Protein 8JA1 (pdb70)

Solvent-accessible surface area: 17587 Å² total; per-residue (Å²): 140,208,166,176,57,81,38,50,66,52,1,46,130,97,65,126,37,3,10,30,34,78,66,59,110,48,109,70,14,47,0,4,63,121,116,39,46,6,46,64,6,154,114,64,5,0,17,0,0,12,17,3,0,13,13,4,0,9,64,3,2,11,51,38,54,53,34,150,73,95,98,26,166,9,54,40,2,78,1,39,4,95,179,5,32,0,2,6,27,12,22,7,64,10,35,81,21,48,88,53,113,119,2,7,148,116,29,92,118,88,0,58,36,0,3,14,23,0,16,44,40,123,18,43,129,24,90,146,59,43,178,53,9,9,32,0,14,39,55,17,5,10,17,4,2,0,1,0,1,0,72,70,0,50,0,18,0,0,51,31,67,71,48,0,53,1,88,0,24,102,40,11,68,83,52,68,108,36,82,54,60,124,23,96,89,88,20,17,70,12,39,0,41,0,5,6,111,102,3,30,7,45,90,118,26,46,89,70,17,58,53,5,1,26,7,38,0,27,5,8,0,0,6,1,13,17,16,16,25,219,54,15,57,2,59,4,58,117,84,78,10,89,2,59,35,10,85,34,0,0,91,6,29,6,46,120,48,12,70,141,38,95,45,13,72,10,46,6,130,13,107,44,156,38,35,41,108,30,58,5,68,1,0,0,1,24,8,97,168,29,100,125,32,76,36,14,0,0,0,4,1,2,48,1,97,126,10,62,6,11,40,34,3,65,119,41,1,64,70,35,2,60,58,37,100,89,186,50,14,57,16,2,18,0,0,3,4,10,7,0,2,37,16,110,36,84,38,20,65,14,52,52,3,48,33,65,74,85,24,2,132,102,57,16,76,14,44,82,86,3,30,88,45,0,10,55,35,0,15,106,57,76,148

Organism: African swine fever virus (strain Badajoz 1971 Vero-adapted) (NCBI:txid10498)

Nearest PDB structures (foldseek):
  8ja1-assembly1_A-2  TM=1.003E+00  e=1.394E-86  African swine fever virus
  8ja2-assembly1_A-2  TM=9.936E-01  e=3.256E-82  African swine fever virus
  8xrh-assembly1_A  TM=9.914E-01  e=1.120E-81  African swine fever virus BA71V
  8xrg-assembly1_A  TM=9.933E-01  e=2.139E-81  African swine fever virus BA71V
  3zkb-assembly7_J  TM=7.302E-01  e=2.119E-18  Mycobacterium tuberculosis

Radius of gyration: 21.75 Å; Cα contacts (8 Å, |Δi|>4): 841; chains: 1; bounding box: 73×40×49 Å

Foldseek 3Di:
DDDDDDPLVCLLPDQQQQHALAWDADPPQWFWDDLIAIDHDGGTDFRLVVLLLLLLQLVQLLQQFDQPDDGWDKQEWEWEADQQKTKIKIFTAWQDFAWDVVVCVVVVHTDGRVCQLQQPFQDDDQCVPDLFGQRPDHGSHSNLSSLLQFQKKWKWFDGQFKIKIWIQHDSNPDTDDIDIGGDRGGMIMMMGRGPQVSHHADVVHDPSRSVSSLRSSLVLQLLSLCAHDPNYFYHYNRHTNPNNHQVSVQCNHCCVPDNPFDKQWWWKAWDDPPRRVKIKIKIKTFDPSQQAAEEFEQESNAGAREELVVVLVVVLLVVLLVVVLVCARGRMYMYIYIYDGNWDAPGNNRRYIDDPNVVCVVTIDIDPVSSVVNSVSGSVVVD

B-factor: mean 16.28, std 8.12, range [6.96, 60.08]

Secondary structure (DSSP, 8-state):
------HHHHHHH-TTTTS-SS-B--TT-EEEE---EEEE--S-B-HHHHHHHHHHHHHHHHHT--SSS------EEEEEEETTEEEEEE-SSPPP-SB-HHHHHHHTS--BHHHHHHHSTT-SS-TT--TT---S--SS-HHHHHHHTEEEEEEEEEESSEEEEEEEETTTTEEPPPEEEE---EEEEEEEEE-TGGGT--SS--HHHHHHHHHHHHHHHHHHHHHS-TT-EEEETTEE----SHHHHHHHHHTTTSTT---EEEEEEESSTTGGG-PEEEEEEE-TT--S-EEEEEETTEEESB-HHHHHHHHHHHHHHHHHHH---TTEEEEEEE--TT-EESSTT--BEE--THHHHHHEE--HHHHHHHHHHHHHHH-

Structure (mmCIF, N/CA/C/O backbone):
data_8JA1
#
_entry.id   8JA1
#
_cell.length_a   85.759
_cell.length_b   85.759
_cell.length_c   212.302
_cell.angle_alpha   90.000
_cell.angle_beta   90.000
_cell.angle_gamma   120.000
#
_symmetry.space_group_name_H-M   'P 61 2 2'
#
loop_
_entity.id
_entity.type
_entity.pdbx_description
1 polymer 'DNA topoisomerase 2'
2 non-polymer 'MAGNESIUM ION'
3 non-polymer 'PHOSPHOAMINOPHOSPHONIC ACID-ADENYLATE ESTER'
4 water water
#
loop_
_atom_site.group_PDB
_atom_site.id
_atom_site.type_symbol
_atom_site.label_atom_id
_atom_site.label_alt_id
_atom_site.label_comp_id
_atom_site.label_asym_id
_atom_site.label_entity_id
_atom_site.label_seq_id
_atom_site.pdbx_PDB_ins_code
_atom_site.Cartn_x
_atom_site.Cartn_y
_atom_site.Cartn_z
_atom_site.occupancy
_atom_site.B_iso_or_equiv
_atom_site.auth_seq_id
_atom_site.auth_comp_id
_atom_site.auth_asym_id
_atom_site.auth_atom_id
_atom_site.pdbx_PDB_model_num
ATOM 1 N N . ALA A 1 3 ? -10.94200 7.61100 18.48600 1.000 30.19000 3 ALA A N 1
ATOM 2 C CA . ALA A 1 3 ? -12.39100 7.49600 18.35900 1.000 24.86000 3 ALA A CA 1
ATOM 3 C C . ALA A 1 3 ? -12.82200 7.39500 16.89400 1.000 19.43000 3 ALA A C 1
ATOM 4 O O . ALA A 1 3 ? -13.80900 6.71800 16.57400 1.000 18.32000 3 ALA A O 1
ATOM 6 N N . PHE A 1 4 ? -12.10600 8.09300 16.01400 1.000 18.21000 4 PHE A N 1
ATOM 7 C CA . PHE A 1 4 ? -12.34600 7.99000 14.57800 1.000 14.52000 4 PHE A CA 1
ATOM 8 C C . PHE A 1 4 ? -11.58900 6.76800 14.07500 1.000 16.37000 4 PHE A C 1
ATOM 9 O O . PHE A 1 4 ? -10.35500 6.73600 14.09200 1.000 20.72000 4 PHE A O 1
ATOM 17 N N . GLU A 1 5 ? -12.32800 5.74700 13.67000 1.000 14.44000 5 GLU A N 1
ATOM 18 C CA . GLU A 1 5 ? -11.76500 4.48200 13.22600 1.000 12.82000 5 GLU A CA 1
ATOM 19 C C . GLU A 1 5 ? -11.91200 4.36200 11.71500 1.000 11.77000 5 GLU A C 1
ATOM 20 O O . GLU A 1 5 ? -12.84000 4.92000 11.12300 1.000 12.09000 5 GLU A O 1
ATOM 26 N N . ILE A 1 6 ? -10.99000 3.62900 11.09900 1.000 11.99000 6 ILE A N 1
ATOM 27 C CA . ILE A 1 6 ? -11.00500 3.34000 9.66700 1.000 12.04000 6 ILE A CA 1
ATOM 28 C C . ILE A 1 6 ? -11.13700 1.83300 9.51200 1.000 12.09000 6 ILE A C 1
ATOM 29 O O . ILE A 1 6 ? -10.31300 1.07800 10.05000 1.000 15.79000 6 ILE A O 1
ATOM 34 N N . SER A 1 7 ? -12.15400 1.39100 8.78500 1.000 11.74000 7 SER A N 1
ATOM 35 C CA . SER A 1 7 ? -12.41000 -0.03200 8.60400 1.000 12.69000 7 SER A CA 1
ATOM 36 C C . SER A 1 7 ? -11.98300 -0.48800 7.21200 1.000 12.83000 7 SER A C 1
ATOM 37 O O . SER A 1 7 ? -11.96800 0.29400 6.25700 1.000 17.07000 7 SER A O 1
ATOM 40 N N . ASP A 1 8 ? -11.65500 -1.77200 7.08500 1.000 14.56000 8 ASP A N 1
ATOM 41 C CA . ASP A 1 8 ? -11.57100 -2.34800 5.74900 1.000 14.94000 8 ASP A CA 1
ATOM 42 C C . ASP A 1 8 ? -12.92400 -2.93700 5.34600 1.000 13.75000 8 ASP A C 1
ATOM 43 O O . ASP A 1 8 ? -13.84200 -3.05200 6.15700 1.000 12.89000 8 ASP A O 1
ATOM 48 N N . PHE A 1 9 ? -13.04600 -3.31100 4.06800 1.000 14.37000 9 PHE A N 1
ATOM 49 C CA . PHE A 1 9 ? -14.33200 -3.78600 3.56000 1.000 13.50000 9 PHE A CA 1
ATOM 50 C C . PHE A 1 9 ? -14.79000 -5.04500 4.28100 1.000 13.49000 9 PHE A C 1
ATOM 51 O O . PHE A 1 9 ? -15.97200 -5.19300 4.61000 1.000 12.92000 9 PHE A O 1
ATOM 53 N N . LYS A 1 10 ? -13.86300 -5.96700 4.53200 1.000 15.62000 10 LYS A N 1
ATOM 54 C CA . LYS A 1 10 ? -14.22800 -7.24700 5.11900 1.000 16.55000 10 LYS A CA 1
ATOM 55 C C . LYS A 1 10 ? -14.82300 -7.06400 6.51200 1.000 14.31000 10 LYS A C 1
ATOM 56 O O . LYS A 1 10 ? -15.90200 -7.58700 6.81600 1.000 14.74000 10 LYS A O 1
ATOM 62 N N . GLU A 1 11 ? -14.14800 -6.29000 7.36700 1.000 13.87000 11 GLU A N 1
ATOM 63 C CA . GLU A 1 11 ? -14.66000 -6.08200 8.71200 1.000 14.34000 11 GLU A CA 1
ATOM 64 C C . GLU A 1 11 ? -15.95500 -5.28200 8.68800 1.000 12.46000 11 GLU A C 1
ATOM 65 O O . GLU A 1 11 ? -16.85100 -5.52200 9.50100 1.000 13.75000 11 GLU A O 1
ATOM 71 N N . HIS A 1 12 ? -16.06000 -4.32300 7.76700 1.000 10.50000 12 HIS A N 1
ATOM 72 C CA . HIS A 1 12 ? -17.26400 -3.50500 7.66400 1.000 9.82000 12 HIS A CA 1
ATOM 73 C C . HIS A 1 12 ? -18.46200 -4.36800 7.28100 1.000 9.91000 12 HIS A C 1
ATOM 74 O O . HIS A 1 12 ? -19.53800 -4.26900 7.88300 1.000 11.11000 12 HIS A O 1
ATOM 81 N N . ALA A 1 13 ? -18.26900 -5.28100 6.33400 1.000 10.75000 13 ALA A N 1
ATOM 82 C CA . ALA A 1 13 ? -19.36600 -6.13400 5.89500 1.000 11.16000 13 ALA A CA 1
ATOM 83 C C . ALA A 1 13 ? -19.86000 -7.08900 6.98700 1.000 11.03000 13 ALA A C 1
ATOM 84 O O . ALA A 1 13 ? -21.03200 -7.48600 6.96500 1.000 11.61000 13 ALA A O 1
ATOM 86 N N A LYS A 1 14 ? -19.00200 -7.47400 7.94000 0.550 11.47000 14 LYS A N 1
ATOM 87 N N B LYS A 1 14 ? -18.99800 -7.46500 7.94200 0.450 11.48000 14 LYS A N 1
ATOM 88 C CA A LYS A 1 14 ? -19.45000 -8.33500 9.03400 0.550 12.29000 14 LYS A CA 1
ATOM 89 C CA B LYS A 1 14 ? -19.40500 -8.33300 9.04500 0.450 12.29000 14 LYS A CA 1
ATOM 90 C C A LYS A 1 14 ? -20.27200 -7.59100 10.07600 0.550 13.47000 14 LYS A C 1
ATOM 91 C C B LYS A 1 14 ? -20.16600 -7.59500 10.14000 0.450 13.51000 14 LYS A C 1
ATOM 92 O O A LYS A 1 14 ? -20.99000 -8.22900 10.85900 0.550 14.95000 14 LYS A O 1
ATOM 93 O O B LYS A 1 14 ? -20.73700 -8.24400 11.02700 0.450 14.46000 14 LYS A O 1
ATOM 104 N N . LYS A 1 15 ? -20.18100 -6.26400 10.10700 1.000 11.57000 15 LYS A N 1
ATOM 105 C CA . LYS A 1 15 ? -20.79200 -5.47000 11.14900 1.000 14.89000 15 LYS A CA 1
ATOM 106 C C . LYS A 1 15 ? -21.94500 -4.62600 10.66900 1.000 11.95000 15 LYS A C 1
ATOM 107 O O . LYS A 1 15 ? -22.71000 -4.15000 11.50600 1.000 15.09000 15 LYS A O 1
ATOM 113 N N . LYS A 1 16 ? -22.07400 -4.39200 9.36300 1.000 11.02000 16 LYS A N 1
ATOM 114 C CA . LYS A 1 16 ? -22.92500 -3.32900 8.85700 1.000 9.99000 16 LYS A CA 1
ATOM 115 C C . LYS A 1 16 ? -24.03300 -3.89400 7.98800 1.000 9.05000 16 LYS A C 1
ATOM 116 O O . LYS A 1 16 ? -23.77600 -4.62200 7.01500 1.000 9.40000 16 LYS A O 1
ATOM 122 N N . SER A 1 17 ? -25.26100 -3.53300 8.34000 1.000 9.29000 17 SER A N 1
ATOM 123 C CA . SER A 1 17 ? -26.44800 -3.99700 7.63700 1.000 9.03000 17 SER A CA 1
ATOM 124 C C . SER A 1 17 ? -26.60800 -3.39700 6.24900 1.000 7.75000 17 SER A C 1
ATOM 125 O O . SER A 1 17 ? -27.41600 -3.89100 5.46700 1.000 8.95000 17 SER A O 1
ATOM 128 N N . MET A 1 18 ? -25.86200 -2.35600 5.91500 1.000 8.79000 18 MET A N 1
ATOM 129 C CA . MET A 1 18 ? -26.04500 -1.66700 4.63700 1.000 9.87000 18 MET A CA 1
ATOM 130 C C . MET A 1 18 ? -25.73700 -2.53200 3.42500 1.000 8.67000 18 MET A C 1
ATOM 131 O O . MET A 1 18 ? -26.25900 -2.25000 2.34900 1.000 9.28000 18 MET A O 1
ATOM 136 N N . TRP A 1 19 ? -24.93400 -3.59200 3.57700 1.000 7.83000 19 TRP A N 1
ATOM 137 C CA . TRP A 1 19 ? -24.48100 -4.34200 2.41000 1.000 7.93000 19 TRP A CA 1
ATOM 138 C C . TRP A 1 19 ? -25.50100 -5.36600 1.94200 1.000 7.18000 19 TRP A C 1
ATOM 139 O O . TRP A 1 19 ? -25.73800 -5.52600 0.73300 1.000 8.76000 19 TRP A O 1
ATOM 150 N N . ALA A 1 20 ? -26.05200 -6.11900 2.88500 1.000 8.26000 20 ALA A N 1
ATOM 151 C CA . ALA A 1 20 ? -26.92300 -7.24600 2.59200 1.000 7.96000 20 ALA A CA 1
ATOM 152 C C . ALA A 1 20 ? -28.19000 -7.22700 3.43400 1.000 8.22000 20 ALA A C 1
ATOM 153 O O . ALA A 1 20 ? -28.99900 -8.15100 3.32500 1.000 9.14000 20 ALA A O 1
ATOM 155 N N . GLY A 1 21 ? -28.38800 -6.20300 4.25000 1.000 8.22000 21 GLY A N 1
ATOM 156 C CA . GLY A 1 21 ? -29.47500 -6.18100 5.20700 1.000 8.71000 21 GLY A CA 1
ATOM 157 C C . GLY A 1 21 ? -29.01500 -6.61300 6.58900 1.000 7.85000 21 GLY A C 1
ATOM 158 O O . GLY A 1 21 ? -27.83700 -6.88100 6.84700 1.000 8.56000 21 GLY A O 1
ATOM 159 N N . ALA A 1 22 ? -29.99100 -6.68500 7.49100 1.000 8.07000 22 ALA A N 1
ATOM 160 C CA . ALA A 1 22 ? -29.71600 -6.98800 8.89100 1.000 8.57000 22 ALA A CA 1
ATOM 161 C C . ALA A 1 22 ? -28.99200 -8.31900 9.03900 1.000 8.32000 22 ALA A C 1
ATOM 162 O O . ALA A 1 22 ? -29.23900 -9.28400 8.29700 1.000 8.34000 22 ALA A O 1
ATOM 164 N N . LEU A 1 23 ? -28.09800 -8.35400 10.02600 1.000 9.31000 23 LEU A N 1
ATOM 165 C CA . LEU A 1 23 ? -27.20300 -9.47100 10.28200 1.000 9.69000 23 LEU A CA 1
ATOM 166 C C . LEU A 1 23 ? -27.69800 -10.35400 11.42500 1.000 9.66000 23 LEU A C 1
ATOM 167 O O . LEU A 1 23 ? -26.91600 -11.11600 12.00900 1.000 10.29000 23 LEU A O 1
ATOM 172 N N . ASN A 1 24 ? -28.97800 -10.25700 11.76600 1.000 9.28000 24 ASN A N 1
ATOM 173 C CA . ASN A 1 24 ? -29.65400 -11.22500 12.63900 1.000 10.27000 24 ASN A CA 1
ATOM 174 C C . ASN A 1 24 ? -31.10500 -11.28900 12.19500 1.000 8.77000 24 ASN A C 1
ATOM 175 O O . ASN A 1 24 ? -31.48500 -10.69100 11.18300 1.000 9.12000 24 ASN A O 1
ATOM 180 N N . LYS A 1 25 ? -31.90200 -12.07600 12.90600 1.000 9.27000 25 LYS A N 1
ATOM 181 C CA . LYS A 1 25 ? -33.27600 -12.30700 12.49300 1.000 8.60000 25 LYS A CA 1
ATOM 182 C C . LYS A 1 25 ? -34.14400 -11.09000 12.79400 1.000 8.69000 25 LYS A C 1
ATOM 183 O O . LYS A 1 25 ? -34.15200 -10.56900 13.92000 1.000 9.34000 25 LYS A O 1
ATOM 189 N N . VAL A 1 26 ? -34.93100 -10.68900 11.79800 1.000 8.65000 26 VAL A N 1
ATOM 190 C CA . VAL A 1 26 ? -35.88900 -9.59300 11.90000 1.000 8.31000 26 VAL A CA 1
ATOM 191 C C . VAL A 1 26 ? -37.15700 -10.03400 11.18400 1.000 8.36000 26 VAL A C 1
ATOM 192 O O . VAL A 1 26 ? -37.18700 -11.07700 10.52200 1.000 9.12000 26 VAL A O 1
ATOM 196 N N . THR A 1 27 ? -38.20700 -9.21600 11.28900 1.000 8.77000 27 THR A N 1
ATOM 197 C CA . THR A 1 27 ? -39.44100 -9.52000 10.58000 1.000 8.61000 27 THR A CA 1
ATOM 198 C C . THR A 1 27 ? -39.32700 -9.05000 9.13900 1.000 9.10000 27 THR A C 1
ATOM 199 O O . THR A 1 27 ? -39.07200 -7.86200 8.88900 1.000 10.90000 27 THR A O 1
ATOM 203 N N . ILE A 1 28 ? -39.51800 -9.96100 8.20200 1.000 9.00000 28 ILE A N 1
ATOM 204 C CA . ILE A 1 28 ? -39.42200 -9.68100 6.77600 1.000 10.09000 28 ILE A CA 1
ATOM 205 C C . ILE A 1 28 ? -40.84400 -9.75100 6.23000 1.000 10.64000 28 ILE A C 1
ATOM 206 O O . ILE A 1 28 ? -41.36800 -10.82800 5.94100 1.000 11.42000 28 ILE A O 1
ATOM 211 N N . SER A 1 29 ? -41.51500 -8.60500 6.13300 1.000 14.54000 29 SER A N 1
ATOM 212 C CA . SER A 1 29 ? -42.87800 -8.62000 5.62100 1.000 16.63000 29 SER A CA 1
ATOM 213 C C . SER A 1 29 ? -42.89200 -9.13800 4.18600 1.000 14.76000 29 SER A C 1
ATOM 214 O O . SER A 1 29 ? -42.03200 -8.80400 3.37400 1.000 16.68000 29 SER A O 1
ATOM 217 N N . GLY A 1 30 ? -43.85700 -10.00000 3.89300 1.000 15.90000 30 GLY A N 1
ATOM 218 C CA . GLY A 1 30 ? -43.95600 -10.59100 2.57400 1.000 15.05000 30 GLY A CA 1
ATOM 219 C C . GLY A 1 30 ? -43.07000 -11.79500 2.31600 1.000 12.63000 30 GLY A C 1
ATOM 220 O O . GLY A 1 30 ? -43.03300 -12.27400 1.17200 1.000 14.73000 30 GLY A O 1
ATOM 221 N N . LEU A 1 31 ? -42.34900 -12.29500 3.32300 1.000 11.52000 31 LEU A N 1
ATOM 222 C CA . LEU A 1 31 ? -41.48300 -13.45700 3.14300 1.000 11.00000 31 LEU A CA 1
ATOM 223 C C . LEU A 1 31 ? -42.30400 -14.67700 2.73800 1.000 10.01000 31 LEU A C 1
ATOM 224 O O . LEU A 1 31 ? -43.29000 -15.01600 3.40100 1.000 11.19000 31 LEU A O 1
ATOM 229 N N . MET A 1 32 ? -41.87000 -15.35600 1.66400 1.000 10.87000 32 MET A N 1
ATOM 230 C CA . MET A 1 32 ? -42.57200 -16.51600 1.12800 1.000 10.97000 32 MET A CA 1
ATOM 231 C C . MET A 1 32 ? -41.60400 -17.64600 0.80900 1.000 10.76000 32 MET A C 1
ATOM 232 O O . MET A 1 32 ? -40.41900 -17.43300 0.55300 1.000 10.36000 32 MET A O 1
ATOM 237 N N . GLY A 1 33 ? -42.14300 -18.86200 0.82500 1.000 11.02000 33 GLY A N 1
ATOM 238 C CA . GLY A 1 33 ? -41.42800 -20.01600 0.33500 1.000 10.57000 33 GLY A CA 1
ATOM 239 C C . GLY A 1 33 ? -42.39400 -20.92200 -0.39500 1.000 11.67000 33 GLY A C 1
ATOM 240 O O . GLY A 1 33 ? -43.60700 -20.71200 -0.36500 1.000 14.55000 33 GLY A O 1
ATOM 241 N N . VAL A 1 34 ? -41.85000 -21.92200 -1.06800 1.000 11.43000 34 VAL A N 1
ATOM 242 C CA . VAL A 1 34 ? -42.68600 -22.84500 -1.81500 1.000 14.82000 34 VAL A CA 1
ATOM 243 C C . VAL A 1 34 ? -42.67800 -24.19700 -1.12900 1.000 14.40000 34 VAL A C 1
ATOM 244 O O . VAL A 1 34 ? -41.66000 -24.64300 -0.58200 1.000 14.93000 34 VAL A O 1
ATOM 248 N N . PHE A 1 35 ? -43.84900 -24.82700 -1.13100 1.000 16.88000 35 PHE A N 1
ATOM 249 C CA . PHE A 1 35 ? -44.08100 -26.07100 -0.42200 1.000 20.36000 35 PHE A CA 1
ATOM 250 C C . PHE A 1 35 ? -44.84000 -27.01100 -1.34700 1.000 25.11000 35 PHE A C 1
ATOM 251 O O . PHE A 1 35 ? -45.63100 -26.57500 -2.19000 1.000 23.39000 35 PHE A O 1
ATOM 259 N N . THR A 1 36 ? -44.58000 -28.30400 -1.19100 1.000 28.31000 36 THR A N 1
ATOM 260 C CA . THR A 1 36 ? -45.19400 -29.31100 -2.04300 1.000 33.87000 36 THR A CA 1
ATOM 261 C C . THR A 1 36 ? -46.31400 -30.02200 -1.29700 1.000 38.46000 36 THR A C 1
ATOM 262 O O . THR A 1 36 ? -46.19100 -30.30500 -0.10600 1.000 39.22000 36 THR A O 1
ATOM 264 N N . ASP A 1 40 ? -48.25400 -30.70000 -6.60000 1.000 29.20000 40 ASP A N 1
ATOM 265 C CA . ASP A 1 40 ? -48.46700 -29.28300 -6.88200 1.000 27.24000 40 ASP A CA 1
ATOM 266 C C . ASP A 1 40 ? -47.58800 -28.38400 -6.00600 1.000 26.53000 40 ASP A C 1
ATOM 267 O O . ASP A 1 40 ? -47.30100 -28.70900 -4.84800 1.000 29.04000 40 ASP A O 1
ATOM 269 N N . LEU A 1 41 ? -47.16300 -27.25400 -6.57100 1.000 21.15000 41 LEU A N 1
ATOM 270 C CA . LEU A 1 41 ? -46.34900 -26.27400 -5.86400 1.000 18.55000 41 LEU A CA 1
ATOM 271 C C . LEU A 1 41 ? -47.24000 -25.14600 -5.37000 1.000 16.31000 41 LEU A C 1
ATOM 272 O O . LEU A 1 41 ? -48.02800 -24.59000 -6.14100 1.000 17.52000 41 LEU A O 1
ATOM 277 N N . MET A 1 42 ? -47.08600 -24.79600 -4.09300 1.000 15.66000 42 MET A N 1
ATOM 278 C CA . MET A 1 42 ? -47.88400 -23.76200 -3.44300 1.000 16.86000 42 MET A CA 1
ATOM 279 C C . MET A 1 42 ? -46.93800 -22.80000 -2.73900 1.000 14.56000 42 MET A C 1
ATOM 280 O O . MET A 1 42 ? -46.19500 -23.20400 -1.83900 1.000 15.90000 42 MET A O 1
ATOM 285 N N . ALA A 1 43 ? -46.96300 -21.53200 -3.13100 1.000 13.27000 43 ALA A N 1
ATOM 286 C CA . ALA A 1 43 ? -46.22700 -20.52400 -2.38300 1.000 14.48000 43 ALA A CA 1
ATOM 287 C C . ALA A 1 43 ? -47.03100 -20.14600 -1.14300 1.000 15.76000 43 ALA A C 1
ATOM 288 O O . ALA A 1 43 ? -48.24200 -19.90600 -1.22700 1.000 18.74000 43 ALA A O 1
ATOM 290 N N . LEU A 1 44 ? -46.36700 -20.10900 0.00700 1.000 14.08000 44 LEU A N 1
ATOM 291 C CA . LEU A 1 44 ? -47.02100 -19.80100 1.27000 1.000 14.09000 44 LEU A CA 1
ATOM 292 C C . LEU A 1 44 ? -46.16900 -18.81800 2.05800 1.000 13.70000 44 LEU A C 1
ATOM 293 O O . LEU A 1 44 ? -44.93600 -18.83400 1.94900 1.000 12.04000 44 LEU A O 1
ATOM 298 N N . PRO A 1 45 ? -46.79300 -17.96800 2.87500 1.000 13.16000 45 PRO A N 1
ATOM 299 C CA . PRO A 1 45 ? -46.01200 -17.06900 3.73500 1.000 12.35000 45 PRO A CA 1
ATOM 300 C C . PRO A 1 45 ? -45.21300 -17.82500 4.78000 1.000 13.32000 45 PRO A C 1
ATOM 301 O O . PRO A 1 45 ? -45.61000 -18.88800 5.26100 1.000 15.02000 45 PRO A O 1
ATOM 305 N N . ILE A 1 46 ? -44.06800 -17.24600 5.13400 1.000 11.54000 46 ILE A N 1
ATOM 306 C CA . ILE A 1 46 ? -43.22500 -17.70800 6.23100 1.000 12.19000 46 ILE A CA 1
ATOM 307 C C . ILE A 1 46 ? -43.33200 -16.65200 7.32200 1.000 12.21000 46 ILE A C 1
ATOM 308 O O . ILE A 1 46 ? -42.71600 -15.58700 7.23500 1.000 12.24000 46 ILE A O 1
ATOM 313 N N . HIS A 1 47 ? -44.14300 -16.92800 8.34000 1.000 13.55000 47 HIS A N 1
ATOM 314 C CA . HIS A 1 47 ? -44.44000 -15.95400 9.39300 1.000 14.00000 47 HIS A CA 1
ATOM 315 C C . HIS A 1 47 ? -43.52000 -16.13500 10.59100 1.000 14.48000 47 HIS A C 1
ATOM 316 O O . HIS A 1 47 ? -43.96400 -16.21800 11.74300 1.000 16.65000 47 HIS A O 1
ATOM 323 N N . ARG A 1 48 ? -42.22600 -16.22400 10.31100 1.000 11.82000 48 ARG A N 1
ATOM 324 C CA . ARG A 1 48 ? -41.18800 -16.29500 11.32500 1.000 10.56000 48 ARG A CA 1
ATOM 325 C C . ARG A 1 48 ? -40.06600 -15.36200 10.90800 1.000 9.02000 48 ARG A C 1
ATOM 326 O O . ARG A 1 48 ? -39.80600 -15.18100 9.71100 1.000 9.44000 48 ARG A O 1
ATOM 334 N N . ASP A 1 49 ? -39.42600 -14.75700 11.89700 1.000 9.49000 49 ASP A N 1
ATOM 335 C CA . ASP A 1 49 ? -38.32000 -13.85600 11.61500 1.000 8.26000 49 ASP A CA 1
ATOM 336 C C . ASP A 1 49 ? -37.14000 -14.62900 11.03800 1.000 8.99000 49 ASP A C 1
ATOM 337 O O . ASP A 1 49 ? -36.86200 -15.76600 11.44200 1.000 8.62000 49 ASP A O 1
ATOM 342 N N . HIS A 1 50 ? -36.42800 -13.99100 10.10500 1.000 8.56000 50 HIS A N 1
ATOM 343 C CA . HIS A 1 50 ? -35.28400 -14.59500 9.42900 1.000 8.23000 50 HIS A CA 1
ATOM 344 C C . HIS A 1 50 ? -34.23900 -13.51400 9.21500 1.000 8.47000 50 HIS A C 1
ATOM 345 O O . HIS A 1 50 ? -34.52900 -12.32200 9.33400 1.000 8.54000 50 HIS A O 1
ATOM 352 N N . CYS A 1 51 ? -33.01000 -13.93000 8.90900 1.000 8.33000 51 CYS A N 1
ATOM 353 C CA . CYS A 1 51 ? -31.91800 -12.98500 8.70800 1.000 8.47000 51 CYS A CA 1
ATOM 354 C C . CYS A 1 51 ? -31.82600 -12.55700 7.24700 1.000 7.33000 51 CYS A C 1
ATOM 355 O O . CYS A 1 51 ? -31.51300 -13.39500 6.38100 1.000 7.99000 51 CYS A O 1
ATOM 358 N N . PRO A 1 52 ? -32.06900 -11.27700 6.92900 1.000 7.72000 52 PRO A N 1
ATOM 359 C CA . PRO A 1 52 ? -31.97800 -10.83400 5.52900 1.000 7.78000 52 PRO A CA 1
ATOM 360 C C . PRO A 1 52 ? -30.62800 -11.10200 4.89700 1.000 7.82000 52 PRO A C 1
ATOM 361 O O . PRO A 1 52 ? -30.58300 -11.51900 3.73100 1.000 8.10000 52 PRO A O 1
ATOM 365 N N . ALA A 1 53 ? -29.53000 -10.87500 5.61900 1.000 8.05000 53 ALA A N 1
ATOM 366 C CA . ALA A 1 53 ? -28.21600 -11.06800 5.01200 1.000 8.65000 53 ALA A CA 1
ATOM 367 C C . ALA A 1 53 ? -27.99000 -12.52200 4.60700 1.000 8.23000 53 ALA A C 1
ATOM 368 O O . ALA A 1 53 ? -27.31900 -12.79400 3.59900 1.000 8.46000 53 ALA A O 1
ATOM 370 N N . LEU A 1 54 ? -28.49400 -13.47200 5.40300 1.000 8.42000 54 LEU A N 1
ATOM 371 C CA . LEU A 1 54 ? -28.37700 -14.88800 5.05200 1.000 8.84000 54 LEU A CA 1
ATOM 372 C C . LEU A 1 54 ? -29.07100 -15.18100 3.72800 1.000 8.88000 54 LEU A C 1
ATOM 373 O O . LEU A 1 54 ? -28.49000 -15.82400 2.83800 1.000 9.34000 54 LEU A O 1
ATOM 378 N N . LEU A 1 55 ? -30.32900 -14.74500 3.58800 1.000 8.07000 55 LEU A N 1
ATOM 379 C CA . LEU A 1 55 ? -31.02900 -14.97700 2.33200 1.000 8.76000 55 LEU A CA 1
ATOM 380 C C . LEU A 1 55 ? -30.31300 -14.30000 1.17600 1.000 8.32000 55 LEU A C 1
ATOM 381 O O . LEU A 1 55 ? -30.36600 -14.77000 0.03400 1.000 9.21000 55 LEU A O 1
ATOM 386 N N . LYS A 1 56 ? -29.66500 -13.17600 1.45000 1.000 8.81000 56 LYS A N 1
ATOM 387 C CA . LYS A 1 56 ? -28.92000 -12.47000 0.41800 1.000 9.87000 56 LYS A CA 1
ATOM 388 C C . LYS A 1 56 ? -27.67200 -13.22400 -0.03700 1.000 10.05000 56 LYS A C 1
ATOM 389 O O . LYS A 1 56 ? -27.32000 -13.11500 -1.22100 1.000 11.61000 56 LYS A O 1
ATOM 395 N N . ILE A 1 57 ? -27.00800 -13.99800 0.83800 1.000 10.31000 57 ILE A N 1
ATOM 396 C CA . ILE A 1 57 ? -25.92200 -14.89300 0.38800 1.000 12.93000 57 ILE A CA 1
ATOM 397 C C . ILE A 1 57 ? -26.40800 -15.69800 -0.80100 1.000 9.08000 57 ILE A C 1
ATOM 398 O O . ILE A 1 57 ? -25.76200 -15.79200 -1.86000 1.000 9.54000 57 ILE A O 1
ATOM 403 N N . PHE A 1 58 ? -27.54500 -16.34900 -0.59900 1.000 8.43000 58 PHE A N 1
ATOM 404 C CA . PHE A 1 58 ? -28.10500 -17.22100 -1.61000 1.000 8.72000 58 PHE A CA 1
ATOM 405 C C . PHE A 1 58 ? -28.46000 -16.43100 -2.85700 1.000 7.67000 58 PHE A C 1
ATOM 406 O O . PHE A 1 58 ? -28.15200 -16.84400 -3.98200 1.000 8.14000 58 PHE A O 1
ATOM 414 N N . ASP A 1 59 ? -29.13900 -15.29800 -2.66900 1.000 7.59000 59 ASP A N 1
ATOM 415 C CA . ASP A 1 59 ? -29.56500 -14.48600 -3.80500 1.000 7.62000 59 ASP A CA 1
ATOM 416 C C . ASP A 1 59 ? -28.38800 -13.98800 -4.63100 1.000 7.06000 59 ASP A C 1
ATOM 417 O O . ASP A 1 59 ? -28.46400 -13.97500 -5.86700 1.000 7.99000 59 ASP A O 1
ATOM 422 N N . GLU A 1 60 ? -27.30400 -13.54900 -3.98300 1.000 7.49000 60 GLU A N 1
ATOM 423 C CA . GLU A 1 60 ? -26.16400 -13.04400 -4.74800 1.000 7.43000 60 GLU A CA 1
ATOM 424 C C . GLU A 1 60 ? -25.61800 -14.11600 -5.68200 1.000 7.08000 60 GLU A C 1
ATOM 425 O O . GLU A 1 60 ? -25.27600 -13.83100 -6.83700 1.000 7.91000 60 GLU A O 1
ATOM 431 N N . LEU A 1 61 ? -25.53300 -15.36300 -5.19700 1.000 7.45000 61 LEU A N 1
ATOM 432 C CA . LEU A 1 61 ? -25.04800 -16.45800 -6.04300 1.000 8.19000 61 LEU A CA 1
ATOM 433 C C . LEU A 1 61 ? -26.03800 -16.76500 -7.15400 1.000 7.35000 61 LEU A C 1
ATOM 434 O O . LEU A 1 61 ? -25.64000 -16.99800 -8.30400 1.000 7.94000 61 LEU A O 1
ATOM 439 N N . ILE A 1 62 ? -27.32800 -16.77600 -6.83000 1.000 7.94000 62 ILE A N 1
ATOM 440 C CA . ILE A 1 62 ? -28.34300 -17.10700 -7.82200 1.000 8.32000 62 ILE A CA 1
ATOM 441 C C . ILE A 1 62 ? -28.38000 -16.07800 -8.95000 1.000 7.77000 62 ILE A C 1
ATOM 442 O O . ILE A 1 62 ? -28.40800 -16.44100 -10.13500 1.000 8.16000 62 ILE A O 1
ATOM 447 N N . VAL A 1 63 ? -28.33700 -14.78400 -8.61300 1.000 8.10000 63 VAL A N 1
ATOM 448 C CA . VAL A 1 63 ? -28.33300 -13.75700 -9.65000 1.000 8.14000 63 VAL A CA 1
ATOM 449 C C . VAL A 1 63 ? -27.03700 -13.79300 -10.45900 1.000 7.76000 63 VAL A C 1
ATOM 450 O O . VAL A 1 63 ? -27.04700 -13.52400 -11.66800 1.000 8.44000 63 VAL A O 1
ATOM 454 N N . ASN A 1 64 ? -25.90300 -14.10000 -9.82700 1.000 7.34000 64 ASN A N 1
ATOM 455 C CA . ASN A 1 64 ? -24.69300 -14.28700 -10.62100 1.000 7.95000 64 ASN A CA 1
ATOM 456 C C . ASN A 1 64 ? -24.87300 -15.37900 -11.67000 1.000 7.83000 64 ASN A C 1
ATOM 457 O O . ASN A 1 64 ? -24.38500 -15.25000 -12.80200 1.000 8.85000 64 ASN A O 1
ATOM 462 N N . ALA A 1 65 ? -25.56100 -16.46200 -11.31000 1.000 8.12000 65 ALA A N 1
ATOM 463 C CA . ALA A 1 65 ? -25.79400 -17.53900 -12.26700 1.000 8.97000 65 ALA A CA 1
ATOM 464 C C . ALA A 1 65 ? -26.74700 -17.10400 -13.37400 1.000 8.21000 65 ALA A C 1
ATOM 465 O O . ALA A 1 65 ? -26.48500 -17.37000 -14.55300 1.000 9.11000 65 ALA A O 1
ATOM 467 N N . THR A 1 66 ? -27.86200 -16.44200 -13.02800 1.000 8.00000 66 THR A N 1
ATOM 468 C CA . THR A 1 66 ? -28.78700 -15.99600 -14.07400 1.000 9.21000 66 THR A CA 1
ATOM 469 C C . THR A 1 66 ? -28.16400 -14.92600 -14.95900 1.000 8.23000 66 THR A C 1
ATOM 470 O O . THR A 1 66 ? -28.52600 -14.81800 -16.14000 1.000 9.44000 66 THR A O 1
ATOM 474 N N . ASP A 1 67 ? -27.21000 -14.15500 -14.43000 1.000 8.61000 67 ASP A N 1
ATOM 475 C CA . ASP A 1 67 ? -26.53400 -13.14600 -15.24000 1.000 9.65000 67 ASP A CA 1
ATOM 476 C C . ASP A 1 67 ? -25.67500 -13.77500 -16.33600 1.000 9.33000 67 ASP A C 1
ATOM 477 O O . ASP A 1 67 ? -25.40500 -13.12200 -17.35700 1.000 9.92000 67 ASP A O 1
ATOM 482 N N . HIS A 1 68 ? -25.19600 -15.00800 -16.14100 1.000 9.81000 68 HIS A N 1
ATOM 483 C CA . HIS A 1 68 ? -24.09600 -15.49800 -16.97600 1.000 10.27000 68 HIS A CA 1
ATOM 484 C C . HIS A 1 68 ? -24.46400 -15.63800 -18.46100 1.000 12.48000 68 HIS A C 1
ATOM 485 O O . HIS A 1 68 ? -23.63000 -15.36500 -19.33200 1.000 14.69000 68 HIS A O 1
ATOM 492 N N . GLU A 1 69 ? -25.69800 -16.03300 -18.78000 1.000 12.36000 69 GLU A N 1
ATOM 493 C CA . GLU A 1 69 ? -26.06600 -16.18200 -20.19000 1.000 12.15000 69 GLU A CA 1
ATOM 494 C C . GLU A 1 69 ? -26.21500 -14.85100 -20.90200 1.000 13.87000 69 GLU A C 1
ATOM 495 O O . GLU A 1 69 ? -26.29600 -14.83300 -22.14100 1.000 16.53000 69 GLU A O 1
ATOM 501 N N . ARG A 1 70 ? -26.27400 -13.74700 -20.16900 1.000 13.64000 70 ARG A N 1
ATOM 502 C CA . ARG A 1 70 ? -26.60900 -12.47000 -20.75900 1.000 16.19000 70 ARG A CA 1
ATOM 503 C C . ARG A 1 70 ? -25.34400 -11.82300 -21.29900 1.000 18.54000 70 ARG A C 1
ATOM 504 O O . ARG A 1 70 ? -24.31900 -11.75500 -20.61000 1.000 23.93000 70 ARG A O 1
ATOM 512 N N . ALA A 1 71 ? -25.41100 -11.40000 -22.55000 0.750 19.05000 71 ALA A N 1
ATOM 513 C CA . ALA A 1 71 ? -24.32600 -10.67000 -23.17000 0.750 24.87000 71 ALA A CA 1
ATOM 514 C C . ALA A 1 71 ? -24.60400 -9.18700 -23.01400 0.750 18.00000 71 ALA A C 1
ATOM 515 O O . ALA A 1 71 ? -25.73600 -8.72700 -23.18700 0.750 25.34000 71 ALA A O 1
ATOM 517 N N . CYS A 1 72 ? -23.57400 -8.44700 -22.64700 0.720 16.36000 72 CYS A N 1
ATOM 518 C CA . CYS A 1 72 ? -23.64100 -6.99400 -22.64700 0.720 15.11000 72 CYS A CA 1
ATOM 519 C C . CYS A 1 72 ? -22.50500 -6.55800 -23.56200 0.720 15.83000 72 CYS A C 1
ATOM 520 O O . CYS A 1 72 ? -21.37600 -6.35400 -23.11600 0.720 17.97000 72 CYS A O 1
ATOM 523 N N . HIS A 1 73 ? -22.81400 -6.47400 -24.85800 1.000 19.08000 73 HIS A N 1
ATOM 524 C CA . HIS A 1 73 ? -21.85000 -6.06400 -25.88300 1.000 18.39000 73 HIS A CA 1
ATOM 525 C C . HIS A 1 73 ? -20.59500 -6.92900 -25.85000 1.000 26.38000 73 HIS A C 1
ATOM 526 O O . HIS A 1 73 ? -19.47600 -6.46000 -26.07500 1.000 28.80000 73 HIS A O 1
ATOM 533 N N . SER A 1 74 ? -20.79000 -8.21000 -25.55200 1.000 25.41000 74 SER A N 1
ATOM 534 C CA . SER A 1 74 ? -19.71500 -9.18500 -25.49300 1.000 28.41000 74 SER A CA 1
ATOM 535 C C . SER A 1 74 ? -20.18200 -10.45400 -26.19400 1.000 25.88000 74 SER A C 1
ATOM 536 O O . SER A 1 74 ? -21.34400 -10.57800 -26.59000 1.000 25.33000 74 SER A O 1
ATOM 538 N N . LYS A 1 75 ? -19.25800 -11.40200 -26.34400 1.000 28.94000 75 LYS A N 1
ATOM 539 C CA . LYS A 1 75 ? -19.56100 -12.63400 -27.06100 1.000 31.06000 75 LYS A CA 1
ATOM 540 C C . LYS A 1 75 ? -20.65700 -13.41800 -26.34800 1.000 27.77000 75 LYS A C 1
ATOM 541 O O . LYS A 1 75 ? -20.73400 -13.43300 -25.11600 1.000 28.47000 75 LYS A O 1
ATOM 543 N N . THR A 1 76 ? -21.50500 -14.07600 -27.13700 1.000 27.91000 76 THR A N 1
ATOM 544 C CA . THR A 1 76 ? -22.62100 -14.83200 -26.58300 1.000 29.05000 76 THR A CA 1
ATOM 545 C C . THR A 1 76 ? -22.12000 -16.00400 -25.74200 1.000 22.76000 76 THR A C 1
ATOM 546 O O . THR A 1 76 ? -21.08700 -16.61300 -26.03700 1.000 31.31000 76 THR A O 1
ATOM 548 N N . LYS A 1 77 ? -22.87500 -16.29600 -24.68600 1.000 27.33000 77 LYS A N 1
ATOM 549 C CA . LYS A 1 77 ? -22.58200 -17.39300 -23.77400 1.000 22.38000 77 LYS A CA 1
ATOM 550 C C . LYS A 1 77 ? -23.78300 -18.33500 -23.69300 1.000 23.32000 77 LYS A C 1
ATOM 551 O O . LYS A 1 77 ? -24.91900 -17.89300 -23.51800 1.000 29.02000 77 LYS A O 1
ATOM 553 N N . LYS A 1 78 ? -23.52300 -19.63100 -23.82100 1.000 17.98000 78 LYS A N 1
ATOM 554 C CA . LYS A 1 78 ? -24.56600 -20.64900 -23.76800 1.000 15.97000 78 LYS A CA 1
ATOM 555 C C . LYS A 1 78 ? -24.56900 -21.30100 -22.39000 1.000 15.27000 78 LYS A C 1
ATOM 556 O O . LYS A 1 78 ? -23.58100 -21.92300 -21.99600 1.000 16.78000 78 LYS A O 1
ATOM 562 N N . VAL A 1 79 ? -25.67100 -21.15200 -21.66000 1.000 14.20000 79 VAL A N 1
ATOM 563 C CA . VAL A 1 79 ? -25.85500 -21.76400 -20.34600 1.000 11.74000 79 VAL A CA 1
ATOM 564 C C . VAL A 1 79 ? -27.04100 -22.70900 -20.43600 1.000 12.57000 79 VAL A C 1
ATOM 565 O O . VAL A 1 79 ? -28.15600 -22.28000 -20.75400 1.000 15.21000 79 VAL A O 1
ATOM 569 N N . THR A 1 80 ? -26.80900 -23.98500 -20.13700 1.000 11.26000 80 THR A N 1
ATOM 570 C CA . THR A 1 80 ? -27.88500 -24.96600 -20.20100 1.000 11.82000 80 THR A CA 1
ATOM 571 C C . THR A 1 80 ? -28.48600 -25.28600 -18.84500 1.000 10.51000 80 THR A C 1
ATOM 572 O O . THR A 1 80 ? -29.60900 -25.78800 -18.79400 1.000 11.13000 80 THR A O 1
ATOM 576 N N . TYR A 1 81 ? -27.77200 -25.03600 -17.75000 1.000 11.14000 81 TYR A N 1
ATOM 577 C CA . TYR A 1 81 ? -28.31600 -25.34500 -16.43600 1.000 10.87000 81 TYR A CA 1
ATOM 578 C C . TYR A 1 81 ? -27.83400 -24.35600 -15.38600 1.000 9.82000 81 TYR A C 1
ATOM 579 O O . TYR A 1 81 ? -26.72700 -23.81100 -15.46600 1.000 10.15000 81 TYR A O 1
ATOM 588 N N . ILE A 1 82 ? -28.68400 -24.17200 -14.37800 1.000 9.71000 82 ILE A N 1
ATOM 589 C CA . ILE A 1 82 ? -28.30200 -23.62600 -13.08400 1.000 8.94000 82 ILE A CA 1
ATOM 590 C C . ILE A 1 82 ? -28.78100 -24.62500 -12.04300 1.000 10.16000 82 ILE A C 1
ATOM 591 O O . ILE A 1 82 ? -29.98400 -24.90800 -11.96600 1.000 10.09000 82 ILE A O 1
ATOM 596 N N . LYS A 1 83 ? -27.84300 -25.18200 -11.27700 1.000 9.43000 83 LYS A N 1
ATOM 597 C CA . LYS A 1 83 ? -28.14400 -26.18500 -10.26300 1.000 9.58000 83 LYS A CA 1
ATOM 598 C C . LYS A 1 83 ? -27.89000 -25.58200 -8.89300 1.000 9.34000 83 LYS A C 1
ATOM 599 O O . LYS A 1 83 ? -26.75100 -25.22900 -8.56700 1.000 9.62000 83 LYS A O 1
ATOM 605 N N . ILE A 1 84 ? -28.94800 -25.49600 -8.09400 1.000 8.89000 84 ILE A N 1
ATOM 606 C CA . ILE A 1 84 ? -28.89600 -24.96400 -6.73700 1.000 10.11000 84 ILE A CA 1
ATOM 607 C C . ILE A 1 84 ? -29.09900 -26.12500 -5.77500 1.000 11.74000 84 ILE A C 1
ATOM 608 O O . ILE A 1 84 ? -29.98300 -26.96300 -5.99500 1.000 11.14000 84 ILE A O 1
ATOM 613 N N . SER A 1 85 ? -28.27000 -26.20000 -4.73300 1.000 10.48000 85 SER A N 1
ATOM 614 C CA . SER A 1 85 ? -28.36400 -27.27500 -3.75600 1.000 11.12000 85 SER A CA 1
ATOM 615 C C . SER A 1 85 ? -28.34300 -26.70600 -2.34600 1.000 10.32000 85 SER A C 1
ATOM 616 O O . SER A 1 85 ? -27.68200 -25.70000 -2.07600 1.000 10.28000 85 SER A O 1
ATOM 619 N N . PHE A 1 86 ? -29.03400 -27.39100 -1.43100 1.000 9.89000 86 PHE A N 1
ATOM 620 C CA . PHE A 1 86 ? -29.10400 -26.95700 -0.03600 1.000 9.95000 86 PHE A CA 1
ATOM 621 C C . PHE A 1 86 ? -29.32400 -28.21400 0.79400 1.000 10.63000 86 PHE A C 1
ATOM 622 O O . PHE A 1 86 ? -30.38200 -28.84100 0.68500 1.000 12.20000 86 PHE A O 1
ATOM 630 N N . ASP A 1 87 ? -28.32800 -28.59400 1.59400 1.000 10.59000 87 ASP A N 1
ATOM 631 C CA . ASP A 1 87 ? -28.38900 -29.83300 2.36600 1.000 13.27000 87 ASP A CA 1
ATOM 632 C C . ASP A 1 87 ? -27.35100 -29.76400 3.47300 1.000 11.41000 87 ASP A C 1
ATOM 633 O O . ASP A 1 87 ? -26.20200 -29.38200 3.22400 1.000 12.15000 87 ASP A O 1
ATOM 638 N N . LYS A 1 88 ? -27.76300 -30.13600 4.69000 1.000 12.57000 88 LYS A N 1
ATOM 639 C CA . LYS A 1 88 ? -26.87700 -30.11500 5.85600 1.000 13.20000 88 LYS A CA 1
ATOM 640 C C . LYS A 1 88 ? -26.28400 -28.72800 6.09000 1.000 12.60000 88 LYS A C 1
ATOM 641 O O . LYS A 1 88 ? -25.16700 -28.59200 6.59500 1.000 12.39000 88 LYS A O 1
ATOM 647 N N . GLY A 1 89 ? -27.03000 -27.69200 5.69300 1.000 12.02000 89 GLY A N 1
ATOM 648 C CA . GLY A 1 89 ? -26.58800 -26.31800 5.79500 1.000 11.62000 89 GLY A CA 1
ATOM 649 C C . GLY A 1 89 ? -25.73700 -25.84800 4.64300 1.000 10.32000 89 GLY A C 1
ATOM 650 O O . GLY A 1 89 ? -25.53200 -24.63000 4.49400 1.000 11.35000 89 GLY A O 1
ATOM 651 N N . VAL A 1 90 ? -25.23300 -26.75800 3.82000 1.000 9.99000 90 VAL A N 1
ATOM 652 C CA . VAL A 1 90 ? -24.34300 -26.40100 2.72300 1.000 9.74000 90 VAL A CA 1
ATOM 653 C C . VAL A 1 90 ? -25.16900 -25.93200 1.54200 1.000 10.23000 90 VAL A C 1
ATOM 654 O O . VAL A 1 90 ? -26.09800 -26.62300 1.11200 1.000 9.95000 90 VAL A O 1
ATOM 658 N N . PHE A 1 91 ? -24.82000 -24.77000 1.00500 1.000 9.03000 91 PHE A N 1
ATOM 659 C CA . PHE A 1 91 ? -25.48000 -24.19600 -0.15500 1.000 9.00000 91 PHE A CA 1
ATOM 660 C C . PHE A 1 91 ? -24.50800 -24.21500 -1.32200 1.000 9.71000 91 PHE A C 1
ATOM 661 O O . PHE A 1 91 ? -23.33100 -23.86900 -1.17100 1.000 10.30000 91 PHE A O 1
ATOM 669 N N . SER A 1 92 ? -24.99500 -24.60800 -2.48900 1.000 9.36000 92 SER A N 1
ATOM 670 C CA . SER A 1 92 ? -24.17500 -24.47700 -3.68300 1.000 9.92000 92 SER A CA 1
ATOM 671 C C . SER A 1 92 ? -24.98800 -24.00300 -4.87100 1.000 9.29000 92 SER A C 1
ATOM 672 O O . SER A 1 92 ? -26.20000 -24.20400 -4.95100 1.000 9.31000 92 SER A O 1
ATOM 675 N N . CYS A 1 93 ? -24.29100 -23.33800 -5.78800 1.000 8.69000 93 CYS A N 1
ATOM 676 C CA . CYS A 1 93 ? -24.89300 -22.90900 -7.03500 1.000 8.98000 93 CYS A CA 1
ATOM 677 C C . CYS A 1 93 ? -23.87300 -23.14400 -8.13100 1.000 8.29000 93 CYS A C 1
ATOM 678 O O . CYS A 1 93 ? -22.72400 -22.71900 -8.00900 1.000 9.37000 93 CYS A O 1
ATOM 681 N N . GLU A 1 94 ? -24.28900 -23.83600 -9.18500 1.000 9.64000 94 GLU A N 1
ATOM 682 C CA . GLU A 1 94 ? -23.41000 -24.17000 -10.29600 1.000 9.59000 94 GLU A CA 1
ATOM 683 C C . GLU A 1 94 ? -24.10500 -23.85300 -11.61100 1.000 9.36000 94 GLU A C 1
ATOM 684 O O . GLU A 1 94 ? -25.29000 -24.14800 -11.78000 1.000 10.50000 94 GLU A O 1
ATOM 690 N N . ASN A 1 95 ? -23.37100 -23.26800 -12.54600 1.000 9.29000 95 ASN A N 1
ATOM 691 C CA . ASN A 1 95 ? -23.87500 -23.07800 -13.89800 1.000 9.90000 95 ASN A CA 1
ATOM 692 C C . ASN A 1 95 ? -22.79300 -23.45200 -14.89100 1.000 10.59000 95 ASN A C 1
ATOM 693 O O . ASN A 1 95 ? -21.60100 -23.36900 -14.59000 1.000 11.53000 95 ASN A O 1
ATOM 698 N N . ASP A 1 96 ? -23.22300 -23.87600 -16.08000 1.000 10.43000 96 ASP A N 1
ATOM 699 C CA . ASP A 1 96 ? -22.26700 -24.06200 -17.16400 1.000 12.23000 96 ASP A CA 1
ATOM 700 C C . ASP A 1 96 ? -22.10200 -22.76600 -17.95100 1.000 11.96000 96 ASP A C 1
ATOM 701 O O . ASP A 1 96 ? -22.29100 -21.67500 -17.39600 1.000 13.05000 96 ASP A O 1
ATOM 706 N N . GLY A 1 97 ? -21.71200 -22.85400 -19.22400 1.000 14.32000 97 GLY A N 1
ATOM 707 C CA . GLY A 1 97 ? -21.19200 -21.70000 -19.92200 1.000 14.42000 97 GLY A CA 1
ATOM 708 C C . GLY A 1 97 ? -19.72900 -21.51300 -19.58400 1.000 13.44000 97 GLY A C 1
ATOM 709 O O . GLY A 1 97 ? -19.18100 -22.21500 -18.73100 1.000 13.45000 97 GLY A O 1
ATOM 710 N N . PRO A 1 98 ? -19.07400 -20.56300 -20.24400 1.000 13.78000 98 PRO A N 1
ATOM 711 C CA . PRO A 1 98 ? -17.63400 -20.37600 -20.03200 1.000 13.79000 98 PRO A CA 1
ATOM 712 C C . PRO A 1 98 ? -17.31600 -20.15800 -18.56100 1.000 13.06000 98 PRO A C 1
ATOM 713 O O . PRO A 1 98 ? -18.03800 -19.46100 -17.84200 1.000 14.05000 98 PRO A O 1
ATOM 717 N N . GLY A 1 99 ? -16.23400 -20.77300 -18.11000 1.000 13.11000 99 GLY A N 1
ATOM 718 C CA . GLY A 1 99 ? -15.80000 -20.56600 -16.74800 1.000 12.73000 99 GLY A CA 1
ATOM 719 C C . GLY A 1 99 ? -15.20800 -19.18100 -16.54700 1.000 12.99000 99 GLY A C 1
ATOM 720 O O . GLY A 1 99 ? -14.93300 -18.43200 -17.48600 1.000 14.00000 99 GLY A O 1
ATOM 721 N N 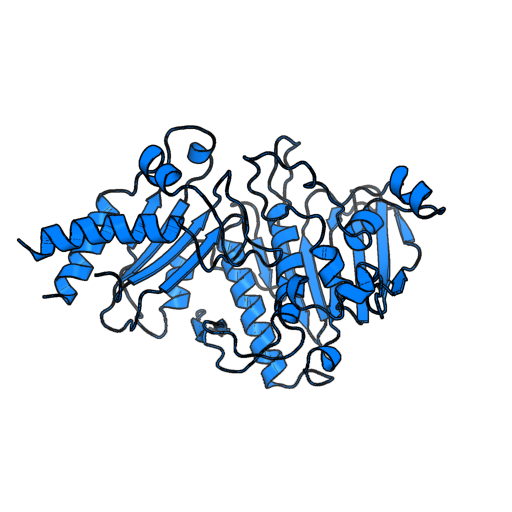. ILE A 1 100 ? -15.02700 -18.83000 -15.27900 1.000 12.92000 100 ILE A N 1
ATOM 722 C CA . ILE A 1 100 ? -14.26500 -17.61400 -14.97900 1.000 13.20000 100 ILE A CA 1
ATOM 723 C C . ILE A 1 100 ? -12.83300 -17.82300 -15.45800 1.000 13.25000 100 ILE A C 1
ATOM 724 O O . ILE A 1 100 ? -12.23700 -18.87700 -15.16800 1.000 13.82000 100 ILE A O 1
ATOM 729 N N . PRO A 1 101 ? -12.24100 -16.88800 -16.19800 1.000 13.65000 101 PRO A N 1
ATOM 730 C CA . PRO A 1 101 ? -10.91300 -17.12900 -16.78300 1.000 14.95000 101 PRO A CA 1
ATOM 731 C C . PRO A 1 101 ? -9.86500 -17.56600 -15.76600 1.000 13.86000 101 PRO A C 1
ATOM 732 O O . PRO A 1 101 ? -9.69600 -16.95300 -14.71200 1.000 15.69000 101 PRO A O 1
ATOM 736 N N . ILE A 1 102 ? -9.15600 -18.64600 -16.09400 1.000 14.22000 102 ILE A N 1
ATOM 737 C CA . ILE A 1 102 ? -8.08200 -19.16100 -15.24500 1.000 14.03000 102 ILE A CA 1
ATOM 738 C C . ILE A 1 102 ? -6.78900 -18.54000 -15.76300 1.000 15.86000 102 ILE A C 1
ATOM 739 O O . ILE A 1 102 ? -6.07300 -19.11100 -16.59200 1.000 18.59000 102 ILE A O 1
ATOM 744 N N . ALA A 1 103 ? -6.49900 -17.34100 -15.27600 1.000 14.23000 103 ALA A N 1
ATOM 745 C CA . ALA A 1 103 ? -5.34300 -16.58000 -15.71300 1.000 14.75000 103 ALA A CA 1
ATOM 746 C C . ALA A 1 103 ? -4.94200 -15.63100 -14.59800 1.000 15.71000 103 ALA A C 1
ATOM 747 O O . ALA A 1 103 ? -5.77100 -15.22700 -13.77600 1.000 15.32000 103 ALA A O 1
ATOM 749 N N . LYS A 1 104 ? -3.66500 -15.27100 -14.58200 1.000 16.08000 104 LYS A N 1
ATOM 750 C CA . LYS A 1 104 ? -3.17600 -14.29300 -13.62600 1.000 15.90000 104 LYS A CA 1
ATOM 751 C C . LYS A 1 104 ? -3.79300 -12.92800 -13.90400 1.000 15.19000 104 LYS A C 1
ATOM 752 O O . LYS A 1 104 ? -3.90300 -12.49800 -15.05300 1.000 17.33000 104 LYS A O 1
ATOM 758 N N . HIS A 1 105 ? -4.23600 -12.26200 -12.84000 1.000 14.96000 105 HIS A N 1
ATOM 759 C CA . HIS A 1 105 ? -4.72300 -10.89300 -12.91800 1.000 15.16000 105 HIS A CA 1
ATOM 760 C C . HIS A 1 105 ? -3.55400 -9.98200 -12.56200 1.000 16.60000 105 HIS A C 1
ATOM 761 O O . HIS A 1 105 ? -3.09900 -9.96100 -11.41500 1.000 16.93000 105 HIS A O 1
ATOM 768 N N . GLU A 1 106 ? -3.05300 -9.24300 -13.55300 1.000 18.76000 106 GLU A N 1
ATOM 769 C CA . GLU A 1 106 ? -1.79500 -8.52900 -13.35600 1.000 20.72000 106 GLU A CA 1
ATOM 770 C C . GLU A 1 106 ? -1.93100 -7.43300 -12.30500 1.000 20.92000 106 GLU A C 1
ATOM 771 O O . GLU A 1 106 ? -1.06300 -7.28800 -11.43700 1.000 22.93000 106 GLU A O 1
ATOM 777 N N . GLN A 1 107 ? -3.03000 -6.67900 -12.34400 1.000 20.78000 107 GLN A N 1
ATOM 778 C CA . GLN A 1 107 ? -3.20900 -5.58400 -11.39800 1.000 21.34000 107 GLN A CA 1
ATOM 779 C C . GLN A 1 107 ? -3.40300 -6.09300 -9.97200 1.000 22.56000 107 GLN A C 1
ATOM 780 O O . GLN A 1 107 ? -2.79200 -5.57600 -9.03000 1.000 21.67000 107 GLN A O 1
ATOM 786 N N . ALA A 1 108 ? -4.26900 -7.09300 -9.78400 1.000 16.88000 108 ALA A N 1
ATOM 787 C CA . ALA A 1 108 ? -4.47400 -7.62600 -8.44100 1.000 17.76000 108 ALA A CA 1
ATOM 788 C C . ALA A 1 108 ? -3.19600 -8.23600 -7.88700 1.000 17.47000 108 ALA A C 1
ATOM 789 O O . ALA A 1 108 ? -2.92900 -8.14200 -6.68400 1.000 19.65000 108 ALA A O 1
ATOM 791 N N . SER A 1 109 ? -2.39800 -8.87100 -8.74900 1.000 18.11000 109 SER A N 1
ATOM 792 C CA . SER A 1 109 ? -1.14000 -9.45300 -8.29500 1.000 20.25000 109 SER A CA 1
ATOM 793 C C . SER A 1 109 ? -0.18400 -8.38000 -7.78400 1.000 22.76000 109 SER A C 1
ATOM 794 O O . SER A 1 109 ? 0.52800 -8.59200 -6.79600 1.000 24.35000 109 SER A O 1
ATOM 797 N N . LEU A 1 110 ? -0.18400 -7.21500 -8.38000 1.000 23.43000 110 LEU A N 1
ATOM 798 C CA . LEU A 1 110 ? 0.67500 -6.13000 -7.89600 1.000 28.17000 110 LEU A CA 1
ATOM 799 C C . LEU A 1 110 ? 0.10600 -5.55800 -6.61400 1.000 27.13000 110 LEU A C 1
ATOM 800 O O . LEU A 1 110 ? 0.83200 -5.24400 -5.70200 1.000 30.06000 110 LEU A O 1
ATOM 805 N N . ILE A 1 111 ? -1.19300 -5.39200 -6.52600 1.000 26.10000 111 ILE A N 1
ATOM 806 C CA . ILE A 1 111 ? -1.77800 -4.88200 -5.31500 1.000 22.45000 111 ILE A CA 1
ATOM 807 C C . ILE A 1 111 ? -1.50700 -5.83000 -4.15800 1.000 29.35000 111 ILE A C 1
ATOM 808 O O . ILE A 1 111 ? -1.19100 -5.40400 -3.06900 1.000 28.26000 111 ILE A O 1
ATOM 813 N N . ALA A 1 112 ? -1.63600 -7.13400 -4.40700 1.000 25.77000 112 ALA A N 1
ATOM 814 C CA . ALA A 1 112 ? -1.47400 -8.13800 -3.36600 1.000 25.24000 112 ALA A CA 1
ATOM 815 C C . ALA A 1 112 ? -0.02800 -8.56700 -3.15400 1.000 27.89000 112 ALA A C 1
ATOM 816 O O . ALA A 1 112 ? 0.26000 -9.21900 -2.14500 1.000 28.60000 112 ALA A O 1
ATOM 818 N N . LYS A 1 113 ? 0.87600 -8.22900 -4.07700 1.000 27.21000 113 LYS A N 1
ATOM 819 C CA . LYS A 1 113 ? 2.28500 -8.62500 -3.99100 1.000 29.24000 113 LYS A CA 1
ATOM 820 C C . LYS A 1 113 ? 2.44700 -10.14500 -3.96100 1.000 34.00000 113 LYS A C 1
ATOM 821 O O . LYS A 1 113 ? 3.25400 -10.69100 -3.20500 1.000 37.23000 113 LYS A O 1
ATOM 823 N N . ARG A 1 114 ? 1.66800 -10.82900 -4.79400 1.000 29.08000 114 ARG A N 1
ATOM 824 C CA . ARG A 1 114 ? 1.69500 -12.27900 -4.94000 1.000 27.83000 114 ARG A CA 1
ATOM 825 C C . ARG A 1 114 ? 0.83800 -12.60400 -6.15400 1.000 27.00000 114 ARG A C 1
ATOM 826 O O . ARG A 1 114 ? 0.10200 -11.75200 -6.65500 1.000 23.67000 114 ARG A O 1
ATOM 834 N N . ASP A 1 115 ? 0.93700 -13.84400 -6.62300 1.000 25.68000 115 ASP A N 1
ATOM 835 C CA . ASP A 1 115 ? 0.16300 -14.26100 -7.78700 1.000 24.10000 115 ASP A CA 1
ATOM 836 C C . ASP A 1 115 ? -1.30800 -14.36600 -7.40800 1.000 18.86000 115 ASP A C 1
ATOM 837 O O . ASP A 1 115 ? -1.67100 -15.12100 -6.50300 1.000 20.63000 115 ASP A O 1
ATOM 842 N N . VAL A 1 116 ? -2.14800 -13.58500 -8.08300 1.000 17.24000 116 VAL A N 1
ATOM 843 C CA . VAL A 1 116 ? -3.59200 -13.60700 -7.87600 1.000 15.48000 116 VAL A CA 1
ATOM 844 C C . VAL A 1 116 ? -4.24100 -13.87600 -9.22300 1.000 13.39000 116 VAL A C 1
ATOM 845 O O . VAL A 1 116 ? -4.00900 -13.13700 -10.18800 1.000 15.35000 116 VAL A O 1
ATOM 849 N N . TYR A 1 117 ? -5.04600 -14.93000 -9.29400 1.000 13.48000 117 TYR A N 1
ATOM 850 C CA . TYR A 1 117 ? -5.75700 -15.27700 -10.51500 1.000 13.33000 117 TYR A CA 1
ATOM 851 C C . TYR A 1 117 ? -7.14300 -14.63600 -10.53500 1.000 11.59000 117 TYR A C 1
ATOM 852 O O . TYR A 1 117 ? -7.70700 -14.27500 -9.49800 1.000 12.21000 117 TYR A O 1
ATOM 861 N N . VAL A 1 118 ? -7.69800 -14.51800 -11.73600 1.000 11.96000 118 VAL A N 1
ATOM 862 C CA . VAL A 1 118 ? -8.99000 -13.86400 -11.95600 1.000 12.00000 118 VAL A CA 1
ATOM 863 C C . VAL A 1 118 ? -10.08800 -14.38200 -11.02500 1.000 11.52000 118 VAL A C 1
ATOM 864 O O . VAL A 1 118 ? -10.83200 -13.56200 -10.46900 1.000 11.61000 118 VAL A O 1
ATOM 868 N N . PRO A 1 119 ? -10.24900 -15.68800 -10.79900 1.000 10.20000 119 PRO A N 1
ATOM 869 C CA . PRO A 1 119 ? -11.35100 -16.10600 -9.91600 1.000 10.69000 119 PRO A CA 1
ATOM 870 C C . PRO A 1 119 ? -11.18900 -15.62800 -8.48300 1.000 10.32000 119 PRO A C 1
ATOM 871 O O . PRO A 1 119 ? -12.19700 -15.45300 -7.78600 1.000 10.67000 119 PRO A O 1
ATOM 875 N N . GLU A 1 120 ? -9.95300 -15.43300 -8.01200 1.000 10.73000 120 GLU A N 1
ATOM 876 C CA . GLU A 1 120 ? -9.74600 -14.85400 -6.68700 1.000 10.78000 120 GLU A CA 1
ATOM 877 C C . GLU A 1 120 ? -10.13800 -13.37900 -6.66400 1.000 11.16000 120 GLU A C 1
ATOM 878 O O . GLU A 1 120 ? -10.69200 -12.89000 -5.67400 1.000 10.70000 120 GLU A O 1
ATOM 884 N N . VAL A 1 121 ? -9.88900 -12.65500 -7.75300 1.000 10.80000 121 VAL A N 1
ATOM 885 C CA . VAL A 1 121 ? -10.36900 -11.27700 -7.83000 1.000 10.67000 121 VAL A CA 1
ATOM 886 C C . VAL A 1 121 ? -11.88800 -11.25000 -7.74000 1.000 10.34000 121 VAL A C 1
ATOM 887 O O . VAL A 1 121 ? -12.48100 -10.45600 -6.99300 1.000 11.03000 121 VAL A O 1
ATOM 891 N N . ALA A 1 122 ? -12.53300 -12.13500 -8.49700 1.000 10.44000 122 ALA A N 1
ATOM 892 C CA . ALA A 1 122 ? -13.99000 -12.16700 -8.56400 1.000 11.04000 122 ALA A CA 1
ATOM 893 C C . ALA A 1 122 ? -14.61200 -12.42900 -7.20200 1.000 10.48000 122 ALA A C 1
ATOM 894 O O . ALA A 1 122 ? -15.67500 -11.87500 -6.88300 1.000 10.04000 122 ALA A O 1
ATOM 896 N N . SER A 1 123 ? -13.97800 -13.27400 -6.38800 1.000 10.99000 123 SER A N 1
ATOM 897 C CA . SER A 1 123 ? -14.56500 -13.75400 -5.14400 1.000 9.80000 123 SER A CA 1
ATOM 898 C C . SER A 1 123 ? -14.02700 -13.07700 -3.89200 1.000 10.35000 123 SER A C 1
ATOM 899 O O . SER A 1 123 ? -14.70300 -13.12900 -2.85600 1.000 10.28000 123 SER A O 1
ATOM 902 N N . CYS A 1 124 ? -12.85200 -12.43100 -3.96000 1.000 9.82000 124 CYS A N 1
ATOM 903 C CA . CYS A 1 124 ? -12.16900 -11.93400 -2.77400 1.000 10.46000 124 CYS A CA 1
ATOM 904 C C . CYS A 1 124 ? -11.85200 -10.44500 -2.78700 1.000 9.59000 124 CYS A C 1
ATOM 905 O O . CYS A 1 124 ? -11.48000 -9.90800 -1.73800 1.000 12.13000 124 CYS A O 1
ATOM 908 N N . PHE A 1 125 ? -11.95400 -9.76300 -3.93100 1.000 10.60000 125 PHE A N 1
ATOM 909 C CA . PHE A 1 125 ? -11.66200 -8.33500 -4.02400 1.000 11.14000 125 PHE A CA 1
ATOM 910 C C . PHE A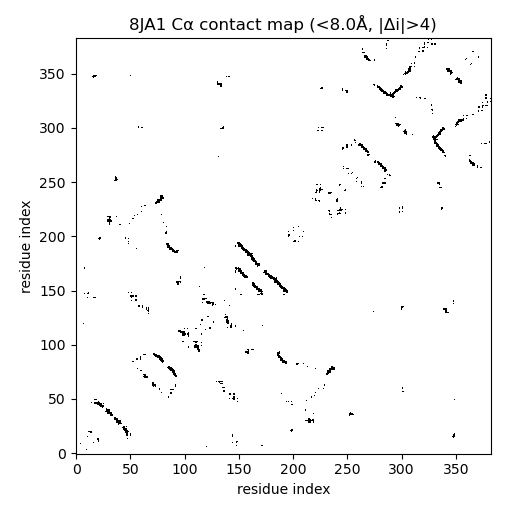 1 125 ? -12.97300 -7.56200 -4.11000 1.000 9.71000 125 PHE A C 1
ATOM 911 O O . PHE A 1 125 ? -13.76100 -7.76900 -5.03600 1.000 10.20000 125 PHE A O 1
ATOM 919 N N . PHE A 1 126 ? -13.19800 -6.66200 -3.15900 1.000 10.76000 126 PHE A N 1
ATOM 920 C CA . PHE A 1 126 ? -14.39500 -5.83700 -3.19300 1.000 10.25000 126 PHE A CA 1
ATOM 921 C C . PHE A 1 126 ? -14.31300 -4.79700 -4.30600 1.000 9.34000 126 PHE A C 1
ATOM 922 O O . PHE A 1 126 ? -13.23100 -4.31500 -4.65900 1.000 10.51000 126 PHE A O 1
ATOM 930 N N . LEU A 1 127 ? -15.47700 -4.43800 -4.84500 1.000 9.07000 127 LEU A N 1
ATOM 931 C CA . LEU A 1 127 ? -15.57000 -3.47200 -5.94300 1.000 9.25000 127 LEU A CA 1
ATOM 932 C C . LEU A 1 127 ? -14.84200 -3.97900 -7.18300 1.000 8.90000 127 LEU A C 1
ATOM 933 O O . LEU A 1 127 ? -14.13800 -3.22500 -7.86300 1.000 10.16000 127 LEU A O 1
ATOM 938 N N . ALA A 1 128 ? -15.02300 -5.26300 -7.48700 1.000 8.81000 128 ALA A N 1
ATOM 939 C CA . ALA A 1 128 ? -14.29500 -5.90500 -8.57900 1.000 9.70000 128 ALA A CA 1
ATOM 940 C C . ALA A 1 128 ? -15.19200 -6.88700 -9.31300 1.000 8.38000 128 ALA A C 1
ATOM 941 O O . ALA A 1 128 ? -15.89400 -7.68900 -8.68800 1.000 8.89000 128 ALA A O 1
ATOM 943 N N . GLY A 1 129 ? -15.14800 -6.83400 -10.64000 1.000 9.34000 129 GLY A N 1
ATOM 944 C CA . GLY A 1 129 ? -15.93600 -7.72600 -11.46900 1.000 10.12000 129 GLY A CA 1
ATOM 945 C C . GLY A 1 129 ? -15.97600 -7.20900 -12.89400 1.000 9.76000 129 GLY A C 1
ATOM 946 O O . GLY A 1 129 ? -15.20600 -6.31600 -13.26300 1.000 11.00000 129 GLY A O 1
ATOM 947 N N . THR A 1 130 ? -16.87800 -7.77400 -13.69100 1.000 8.95000 130 THR A N 1
ATOM 948 C CA . THR A 1 130 ? -16.95100 -7.43400 -15.11300 1.000 9.86000 130 THR A CA 1
ATOM 949 C C . THR A 1 130 ? -17.99200 -6.37000 -15.42300 1.000 10.80000 130 THR A C 1
ATOM 950 O O . THR A 1 130 ? -18.18300 -6.03900 -16.60200 1.000 12.39000 130 THR A O 1
ATOM 954 N N . ASN A 1 131 ? -18.65100 -5.81300 -14.40100 1.000 9.97000 131 ASN A N 1
ATOM 955 C CA . ASN A 1 131 ? -19.72000 -4.84100 -14.60400 1.000 10.77000 131 ASN A CA 1
ATOM 956 C C . ASN A 1 131 ? -19.41300 -3.48200 -13.98600 1.000 11.29000 131 ASN A C 1
ATOM 957 O O . ASN A 1 131 ? -20.32100 -2.65600 -13.83800 1.000 12.34000 131 ASN A O 1
ATOM 962 N N . ILE A 1 132 ? -18.15400 -3.22800 -13.63500 1.000 10.68000 132 ILE A N 1
ATOM 963 C CA . ILE A 1 132 ? -17.78300 -1.93900 -13.06100 1.000 11.37000 132 ILE A CA 1
ATOM 964 C C . ILE A 1 132 ? -18.10800 -0.80600 -14.02600 1.000 12.13000 132 ILE A C 1
ATOM 965 O O . ILE A 1 132 ? -18.59500 0.25900 -13.61500 1.000 14.24000 132 ILE A O 1
ATOM 970 N N . ASN A 1 133 ? -17.88100 -1.03000 -15.33100 1.000 12.67000 133 ASN A N 1
ATOM 971 C CA . ASN A 1 133 ? -18.17500 -0.02500 -16.35700 1.000 12.54000 133 ASN A CA 1
ATOM 972 C C . ASN A 1 133 ? -19.34000 -0.44400 -17.24800 1.000 14.97000 133 ASN A C 1
ATOM 973 O O . ASN A 1 133 ? -19.28000 -0.37300 -18.48200 1.000 21.05000 133 ASN A O 1
ATOM 978 N N . LYS A 1 134 ? -20.43100 -0.78900 -16.58600 1.000 15.87000 134 LYS A N 1
ATOM 979 C CA . LYS A 1 134 ? -21.63600 -1.33300 -17.19000 1.000 13.77000 134 LYS A CA 1
ATOM 980 C C . LYS A 1 134 ? -22.30500 -0.33000 -18.12500 1.000 13.63000 134 LYS A C 1
ATOM 981 O O . LYS A 1 134 ? -22.53800 0.81800 -17.74900 1.000 15.85000 134 LYS A O 1
ATOM 987 N N . ALA A 1 135 ? -22.66700 -0.79000 -19.32300 1.000 13.40000 135 ALA A N 1
ATOM 988 C CA . ALA A 1 135 ? -23.48800 0.01100 -20.22000 1.000 15.28000 135 ALA A CA 1
ATOM 989 C C . ALA A 1 135 ? -24.87400 0.19500 -19.62600 1.000 13.50000 135 ALA A C 1
ATOM 990 O O . ALA A 1 135 ? -25.39800 -0.67700 -18.92500 1.000 12.82000 135 ALA A O 1
ATOM 992 N N . LYS A 1 136 ? -25.48100 1.34800 -19.92300 1.000 14.33000 136 LYS A N 1
ATOM 993 C CA . LYS A 1 136 ? -26.82600 1.61600 -19.43100 1.000 16.93000 136 LYS A CA 1
ATOM 994 C C . LYS A 1 136 ? -27.84100 0.60900 -19.94700 1.000 15.51000 136 LYS A C 1
ATOM 995 O O . LYS A 1 136 ? -28.86400 0.39000 -19.28800 1.000 21.05000 136 LYS A O 1
ATOM 1001 N N . ASP A 1 137 ? -27.57000 -0.04400 -21.07600 1.000 14.63000 137 ASP A N 1
ATOM 1002 C CA . ASP A 1 137 ? -28.50300 -1.01100 -21.63800 1.000 12.44000 137 ASP A CA 1
ATOM 1003 C C . ASP A 1 137 ? -28.20000 -2.45700 -21.24400 1.000 12.97000 137 ASP A C 1
ATOM 1004 O O . ASP A 1 137 ? -28.85600 -3.37600 -21.74700 1.000 14.88000 137 ASP A O 1
ATOM 1009 N N . CYS A 1 138 ? -27.22700 -2.68400 -20.36200 1.000 12.31000 138 CYS A N 1
ATOM 1010 C CA . CYS A 1 138 ? -26.88700 -4.03800 -19.93100 1.000 11.86000 138 CYS A CA 1
ATOM 1011 C C . CYS A 1 138 ? -27.90500 -4.52500 -18.90400 1.000 11.18000 138 CYS A C 1
ATOM 1012 O O . CYS A 1 138 ? -28.05900 -3.90300 -17.85100 1.000 14.66000 138 CYS A O 1
ATOM 1015 N N . ILE A 1 139 ? -28.57300 -5.64800 -19.18200 1.000 9.87000 139 ILE A N 1
ATOM 1016 C CA . ILE A 1 139 ? -29.67500 -6.10800 -18.33900 1.000 9.36000 139 ILE A CA 1
ATOM 1017 C C . ILE A 1 139 ? -29.26300 -7.19300 -17.33600 1.000 9.05000 139 ILE A C 1
ATOM 1018 O O . ILE A 1 139 ? -30.12600 -7.84000 -16.74400 1.000 9.49000 139 ILE A O 1
ATOM 1023 N N A LYS A 1 140 ? -27.96600 -7.40600 -17.12900 0.540 9.45000 140 LYS A N 1
ATOM 1024 N N B LYS A 1 140 ? -27.96900 -7.40200 -17.13300 0.460 9.47000 140 LYS A N 1
ATOM 1025 C CA A LYS A 1 140 ? -27.53500 -8.20100 -15.98400 0.540 9.89000 140 LYS A CA 1
ATOM 1026 C CA B LYS A 1 140 ? -27.54700 -8.17700 -15.97700 0.460 9.88000 140 LYS A CA 1
ATOM 1027 C C A LYS A 1 140 ? -27.96500 -7.51800 -14.69100 0.540 8.76000 140 LYS A C 1
ATOM 1028 C C B LYS A 1 140 ? -28.05600 -7.51000 -14.70700 0.460 8.69000 140 LYS A C 1
ATOM 1029 O O A LYS A 1 140 ? -27.97600 -6.28700 -14.58900 0.540 8.86000 140 LYS A O 1
ATOM 1030 O O B LYS A 1 140 ? -28.23700 -6.28900 -14.64500 0.460 9.17000 140 LYS A O 1
ATOM 1041 N N . GLY A 1 141 ? -28.30200 -8.32900 -13.68700 1.000 8.81000 141 GLY A N 1
ATOM 1042 C CA . GLY A 1 141 ? -28.54600 -7.78100 -12.36600 1.000 8.97000 141 GLY A CA 1
ATOM 1043 C C . GLY A 1 141 ? -27.27400 -7.23200 -11.74500 1.000 8.98000 141 GLY A C 1
ATOM 1044 O O . GLY A 1 141 ? -27.29000 -6.17400 -11.10700 1.000 10.98000 141 GLY A O 1
ATOM 1045 N N . GLY A 1 142 ? -26.15600 -7.92300 -11.94700 1.000 9.11000 142 GLY A N 1
ATOM 1046 C CA . GLY A 1 142 ? -24.91400 -7.52000 -11.30700 1.000 10.15000 142 GLY A CA 1
ATOM 1047 C C . GLY A 1 142 ? -24.41900 -6.16700 -11.78800 1.000 8.19000 142 GLY A C 1
ATOM 1048 O O . GLY A 1 142 ? -24.44500 -5.85500 -12.98400 1.000 9.55000 142 GLY A O 1
ATOM 1049 N N . THR A 1 143 ? -23.93400 -5.37000 -10.83700 1.000 8.36000 143 THR A N 1
ATOM 1050 C CA . THR A 1 143 ? -23.41500 -4.05300 -11.17500 1.000 10.03000 143 THR A CA 1
ATOM 1051 C C . THR A 1 143 ? -22.23700 -3.62100 -10.30800 1.000 9.81000 143 THR A C 1
ATOM 1052 O O . THR A 1 143 ? -21.34900 -2.93300 -10.81100 1.000 11.25000 143 THR A O 1
ATOM 1056 N N . ASN A 1 144 ? -22.17200 -4.02200 -9.03400 1.000 7.99000 144 ASN A N 1
ATOM 1057 C CA . ASN A 1 144 ? -21.23500 -3.37900 -8.11500 1.000 7.57000 144 ASN A CA 1
ATOM 1058 C C . ASN A 1 144 ? -19.89200 -4.07800 -7.92700 1.000 8.10000 144 ASN A C 1
ATOM 1059 O O . ASN A 1 144 ? -18.95900 -3.44300 -7.41200 1.000 8.43000 144 ASN A O 1
ATOM 1064 N N . GLY A 1 145 ? -19.75400 -5.34300 -8.30800 1.000 7.48000 145 GLY A N 1
ATOM 1065 C CA . GLY A 1 145 ? -18.52700 -6.03900 -7.95300 1.000 8.37000 145 GLY A CA 1
ATOM 1066 C C . GLY A 1 145 ? -18.42400 -6.34300 -6.47400 1.000 6.96000 145 GLY A C 1
ATOM 1067 O O . GLY A 1 145 ? -17.31000 -6.37800 -5.93500 1.000 8.35000 145 GLY A O 1
ATOM 1068 N N . VAL A 1 146 ? -19.56000 -6.60600 -5.81700 1.000 7.08000 146 VAL A N 1
ATOM 1069 C CA . VAL A 1 146 ? -19.64500 -6.76800 -4.37100 1.000 7.80000 146 VAL A CA 1
ATOM 1070 C C . VAL A 1 146 ? -20.26500 -8.10000 -3.96000 1.000 8.07000 146 VAL A C 1
ATOM 1071 O O . VAL A 1 146 ? -19.82200 -8.71200 -2.97700 1.000 7.81000 146 VAL A O 1
ATOM 1075 N N . GLY A 1 147 ? -21.29300 -8.55400 -4.68100 1.000 7.67000 147 GLY A N 1
ATOM 1076 C CA . GLY A 1 147 ? -22.16200 -9.61200 -4.16700 1.000 8.26000 147 GLY A CA 1
ATOM 1077 C C . GLY A 1 147 ? -21.45800 -10.90700 -3.79500 1.000 7.67000 147 GLY A C 1
ATOM 1078 O O . GLY A 1 147 ? -21.75500 -11.50500 -2.75700 1.000 8.02000 147 GLY A O 1
ATOM 1079 N N . LEU A 1 148 ? -20.52900 -11.37500 -4.63800 1.000 7.85000 148 LEU A N 1
ATOM 1080 C CA . LEU A 1 148 ? -19.86300 -12.63700 -4.33500 1.000 7.68000 148 LEU A CA 1
ATOM 1081 C C . LEU A 1 148 ? -18.98200 -12.50500 -3.10400 1.000 8.09000 148 LEU A C 1
ATOM 1082 O O . LEU A 1 148 ? -18.82800 -13.46900 -2.34100 1.000 8.49000 148 LEU A O 1
ATOM 1087 N N . LYS A 1 149 ? -18.39900 -11.32400 -2.90000 1.000 7.92000 149 LYS A N 1
ATOM 1088 C CA . LYS A 1 149 ? -17.59400 -11.11400 -1.70600 1.000 8.61000 149 LYS A CA 1
ATOM 1089 C C . LYS A 1 149 ? -18.45700 -11.16400 -0.45300 1.000 7.75000 149 LYS A C 1
ATOM 1090 O O . LYS A 1 149 ? -18.01400 -11.64800 0.59200 1.000 8.80000 149 LYS A O 1
ATOM 1096 N N . LEU A 1 150 ? -19.68700 -10.65400 -0.52300 1.000 8.46000 150 LEU A N 1
ATOM 1097 C CA . LEU A 1 150 ? -20.58700 -10.77300 0.62200 1.000 8.45000 150 LEU A CA 1
ATOM 1098 C C . LEU A 1 150 ? -20.89500 -12.23000 0.93000 1.000 8.44000 150 LEU A C 1
ATOM 1099 O O . LEU A 1 150 ? -20.95500 -12.62800 2.10000 1.000 9.45000 150 LEU A O 1
ATOM 1104 N N . ALA A 1 151 ? -21.10200 -13.04400 -0.09900 1.000 8.78000 151 ALA A N 1
ATOM 1105 C CA . ALA A 1 151 ? -21.28900 -14.46400 0.15500 1.000 8.82000 151 ALA A CA 1
ATOM 1106 C C . ALA A 1 151 ? -20.08600 -15.05500 0.88400 1.000 8.35000 151 ALA A C 1
ATOM 1107 O O . ALA A 1 151 ? -20.25200 -15.83600 1.83400 1.000 9.29000 151 ALA A O 1
ATOM 1109 N N . MET A 1 152 ? -18.87200 -14.68700 0.46500 1.000 8.69000 152 MET A N 1
ATOM 1110 C CA . MET A 1 152 ? -17.68300 -15.21800 1.12600 1.000 8.74000 152 MET A CA 1
ATOM 1111 C C . MET A 1 152 ? -17.53200 -14.71500 2.55400 1.000 8.82000 152 MET A C 1
ATOM 1112 O O . MET A 1 152 ? -17.13000 -15.48200 3.44400 1.000 9.23000 152 MET A O 1
ATOM 1117 N N A VAL A 1 153 ? -17.82600 -13.43100 2.79100 0.220 8.91000 153 VAL A N 1
ATOM 1118 N N B VAL A 1 153 ? -17.85600 -13.44800 2.78900 0.640 8.90000 153 VAL A N 1
ATOM 1119 N N C VAL A 1 153 ? -17.83200 -13.43100 2.80500 0.140 8.92000 153 VAL A N 1
ATOM 1120 C CA A VAL A 1 153 ? -17.69000 -12.84800 4.12500 0.220 8.93000 153 VAL A CA 1
ATOM 1121 C CA B VAL A 1 153 ? -17.64500 -12.88800 4.10600 0.640 8.89000 153 VAL A CA 1
ATOM 1122 C CA C VAL A 1 153 ? -17.66000 -12.88200 4.15500 0.140 8.93000 153 VAL A CA 1
ATOM 1123 C C A VAL A 1 153 ? -18.57900 -13.56100 5.12800 0.220 8.19000 153 VAL A C 1
ATOM 1124 C C B VAL A 1 153 ? -18.61300 -13.45700 5.12700 0.640 8.11000 153 VAL A C 1
ATOM 1125 C C C VAL A 1 153 ? -18.58700 -13.55700 5.14700 0.140 8.21000 153 VAL A C 1
ATOM 1126 O O A VAL A 1 153 ? -18.24100 -13.66600 6.31300 0.220 9.39000 153 VAL A O 1
ATOM 1127 O O B VAL A 1 153 ? -18.34100 -13.36300 6.33200 0.640 9.39000 153 VAL A O 1
ATOM 1128 O O C VAL A 1 153 ? -18.29900 -13.59800 6.34800 0.140 9.38000 153 VAL A O 1
ATOM 1138 N N . HIS A 1 154 ? -19.72800 -14.05300 4.68500 1.000 8.37000 154 HIS A N 1
ATOM 1139 C CA . HIS A 1 154 ? -20.68900 -14.68900 5.57000 1.000 8.89000 154 HIS A CA 1
ATOM 1140 C C . HIS A 1 154 ? -20.61300 -16.20300 5.53600 1.000 8.21000 154 HIS A C 1
ATOM 1141 O O . HIS A 1 154 ? -21.57100 -16.86200 5.91700 1.000 9.51000 154 HIS A O 1
ATOM 1148 N N . SER A 1 155 ? -19.47500 -16.74700 5.12500 1.000 8.42000 155 SER A N 1
ATOM 1149 C CA . SER A 1 155 ? -19.24000 -18.18500 5.08900 1.000 8.52000 155 SER A CA 1
ATOM 1150 C C . SER A 1 155 ? -18.14500 -18.59800 6.06100 1.000 8.08000 155 SER A C 1
ATOM 1151 O O . SER A 1 155 ? -17.07700 -17.98300 6.12000 1.000 10.10000 155 SER A O 1
ATOM 1154 N N . GLN A 1 156 ? -18.39700 -19.69300 6.79000 1.000 9.05000 156 GLN A N 1
ATOM 1155 C CA . GLN A 1 156 ? -17.31200 -20.25200 7.58700 1.000 9.48000 156 GLN A CA 1
ATOM 1156 C C . GLN A 1 156 ? -16.29400 -20.94700 6.69500 1.000 8.63000 156 GLN A C 1
ATOM 1157 O O . GLN A 1 156 ? -15.09100 -20.94200 6.98600 1.000 9.68000 156 GLN A O 1
ATOM 1163 N N . TRP A 1 157 ? -16.76200 -21.55200 5.61300 1.000 9.02000 157 TRP A N 1
ATOM 1164 C CA . TRP A 1 157 ? -15.91100 -22.10000 4.57600 1.000 8.79000 157 TRP A CA 1
ATOM 1165 C C . TRP A 1 157 ? -16.63900 -21.95500 3.25300 1.000 8.85000 157 TRP A C 1
ATOM 1166 O O . TRP A 1 157 ? -17.86900 -21.99700 3.20500 1.000 8.65000 157 TRP A O 1
ATOM 1177 N N . ALA A 1 158 ? -15.86500 -21.80200 2.18400 1.000 9.06000 158 ALA A N 1
ATOM 1178 C CA . ALA A 1 158 ? -16.41300 -21.73100 0.83700 1.000 8.81000 158 ALA A CA 1
ATOM 1179 C C . ALA A 1 158 ? -15.40700 -22.34000 -0.12500 1.000 9.23000 158 ALA A C 1
ATOM 1180 O O . ALA A 1 158 ? -14.19500 -22.32100 0.12400 1.000 9.60000 158 ALA A O 1
ATOM 1182 N N . ILE A 1 159 ? -15.91900 -22.90400 -1.21500 1.000 9.39000 159 ILE A N 1
ATOM 1183 C CA . ILE A 1 159 ? -15.08400 -23.45400 -2.27500 1.000 10.04000 159 ILE A CA 1
ATOM 1184 C C . ILE A 1 159 ? -15.55300 -22.86200 -3.59800 1.000 10.15000 159 ILE A C 1
ATOM 1185 O O . ILE A 1 159 ? -16.72500 -23.01200 -3.96800 1.000 10.18000 159 ILE A O 1
ATOM 1190 N N . LEU A 1 160 ? -14.65200 -22.19400 -4.31100 1.000 8.99000 160 LEU A N 1
ATOM 1191 C CA . LEU A 1 160 ? -14.90600 -21.78400 -5.68500 1.000 8.98000 160 LEU A CA 1
ATOM 1192 C C . LEU A 1 160 ? -14.25300 -22.80700 -6.60400 1.000 9.47000 160 LEU A C 1
ATOM 1193 O O . LEU A 1 160 ? -13.05800 -23.08500 -6.47200 1.000 10.48000 160 LEU A O 1
ATOM 1198 N N . THR A 1 161 ? -15.03800 -23.37800 -7.50900 1.000 9.78000 161 THR A N 1
ATOM 1199 C CA . THR A 1 161 ? -14.50700 -24.28600 -8.51700 1.000 10.57000 161 THR A CA 1
ATOM 1200 C C . THR A 1 161 ? -14.95700 -23.77400 -9.86900 1.000 10.92000 161 THR A C 1
ATOM 1201 O O . THR A 1 161 ? -16.15100 -23.54300 -10.08000 1.000 11.46000 161 THR A O 1
ATOM 1205 N N . THR A 1 162 ? -14.01500 -23.59300 -10.78500 1.000 11.01000 162 THR A N 1
ATOM 1206 C CA . THR A 1 162 ? -14.37300 -23.19100 -12.13400 1.000 11.72000 162 THR A CA 1
ATOM 1207 C C . THR A 1 162 ? -13.46700 -23.92100 -13.11300 1.000 12.18000 162 THR A C 1
ATOM 1208 O O . THR A 1 162 ? -12.31900 -24.24800 -12.79600 1.000 12.20000 162 THR A O 1
ATOM 1212 N N . ALA A 1 163 ? -14.00900 -24.21300 -14.29000 1.000 11.62000 163 ALA A N 1
ATOM 1213 C CA . ALA A 1 163 ? -13.25700 -24.89100 -15.33300 1.000 13.25000 163 ALA A CA 1
ATOM 1214 C C . ALA A 1 163 ? -13.56100 -24.22100 -16.66000 1.000 15.12000 163 ALA A C 1
ATOM 1215 O O . ALA A 1 163 ? -14.67800 -23.74600 -16.89400 1.000 13.28000 163 ALA A O 1
ATOM 1217 N N . ASP A 1 164 ? -12.55500 -24.19400 -17.53500 1.000 16.47000 164 ASP A N 1
ATOM 1218 C CA . ASP A 1 164 ? -12.63800 -23.42200 -18.76600 1.000 18.22000 164 ASP A CA 1
ATOM 1219 C C . ASP A 1 164 ? -12.51900 -24.27400 -20.02500 1.000 16.53000 164 ASP A C 1
ATOM 1220 O O . ASP A 1 164 ? -12.30800 -23.72000 -21.11100 1.000 22.27000 164 ASP A O 1
ATOM 1225 N N . GLY A 1 165 ? -12.65700 -25.59100 -19.91500 1.000 17.57000 165 GLY A N 1
ATOM 1226 C CA . GLY A 1 165 ? -12.46800 -26.48100 -21.04100 1.000 18.49000 165 GLY A CA 1
ATOM 1227 C C . GLY A 1 165 ? -11.05000 -26.98500 -21.21500 1.000 20.09000 165 GLY A C 1
ATOM 1228 O O . GLY A 1 165 ? -10.83400 -27.93300 -21.98600 1.000 24.84000 165 GLY A O 1
ATOM 1229 N N . ALA A 1 166 ? -10.08700 -26.38900 -20.53300 1.000 20.46000 166 ALA A N 1
ATOM 1230 C CA . ALA A 1 166 ? -8.68200 -26.78000 -20.56800 1.000 22.97000 166 ALA A CA 1
ATOM 1231 C C . ALA A 1 166 ? -8.11300 -27.02000 -19.18000 1.000 21.35000 166 ALA A C 1
ATOM 1232 O O . ALA A 1 166 ? -7.27700 -27.91300 -19.00700 1.000 23.22000 166 ALA A O 1
ATOM 1234 N N . GLN A 1 167 ? -8.55800 -26.25500 -18.18300 1.000 18.85000 167 GLN A N 1
ATOM 1235 C CA . GLN A 1 167 ? -8.06400 -26.37400 -16.82100 1.000 16.87000 167 GLN A CA 1
ATOM 1236 C C . GLN A 1 167 ? -9.23200 -26.26200 -15.85400 1.000 16.19000 167 GLN A C 1
ATOM 1237 O O . GLN A 1 167 ? -10.30200 -25.74900 -16.19600 1.000 16.38000 167 GLN A O 1
ATOM 1243 N N . LYS A 1 168 ? -9.01100 -26.76300 -14.64100 1.000 14.60000 168 LYS A N 1
ATOM 1244 C CA . LYS A 1 168 ? -9.93400 -26.61000 -13.52300 1.000 13.78000 168 LYS A CA 1
ATOM 1245 C C . LYS A 1 168 ? -9.19800 -25.92300 -12.38300 1.000 13.78000 168 LYS A C 1
ATOM 1246 O O . LYS A 1 168 ? -8.01500 -26.19200 -12.13400 1.000 16.54000 168 LYS A O 1
ATOM 1252 N N . TYR A 1 169 ? -9.90200 -25.01000 -11.71000 1.000 12.90000 169 TYR A N 1
ATOM 1253 C CA . TYR A 1 169 ? -9.35800 -24.16900 -10.64900 1.000 12.58000 169 TYR A CA 1
ATOM 1254 C C . TYR A 1 169 ? -10.24000 -24.37100 -9.42700 1.000 12.61000 169 TYR A C 1
ATOM 1255 O O . TYR A 1 169 ? -11.45400 -24.15000 -9.50100 1.000 11.82000 169 TYR A O 1
ATOM 1264 N N . VAL A 1 170 ? -9.63700 -24.79900 -8.31900 1.000 12.25000 170 VAL A N 1
ATOM 1265 C CA . VAL A 1 170 ? -10.33200 -25.02700 -7.05200 1.000 12.32000 170 VAL A CA 1
ATOM 1266 C C . VAL A 1 170 ? -9.66600 -24.16200 -5.99600 1.000 12.03000 170 VAL A C 1
ATOM 1267 O O . VAL A 1 170 ? -8.44400 -24.22400 -5.81900 1.000 12.59000 170 VAL A O 1
ATOM 1271 N N . GLN A 1 171 ? -10.46400 -23.37100 -5.27500 1.000 11.00000 171 GLN A N 1
ATOM 1272 C CA . GLN A 1 171 ? -9.89800 -22.49900 -4.25500 1.000 10.97000 171 GLN A CA 1
ATOM 1273 C C . GLN A 1 171 ? -10.78300 -22.46900 -3.01900 1.000 11.36000 171 GLN A C 1
ATOM 1274 O O . GLN A 1 171 ? -11.98800 -22.21700 -3.11600 1.000 11.36000 171 GLN A O 1
ATOM 1280 N N . GLN A 1 172 ? -10.17600 -22.70200 -1.86000 1.000 10.71000 172 GLN A N 1
ATOM 1281 C CA . GLN A 1 172 ? -10.85200 -22.55900 -0.57600 1.000 10.62000 172 GLN A CA 1
ATOM 1282 C C . GLN A 1 172 ? -10.75100 -21.12000 -0.09400 1.000 10.26000 172 GLN A C 1
ATOM 1283 O O . GLN A 1 172 ? -9.66000 -20.53500 -0.08200 1.000 11.01000 172 GLN A O 1
ATOM 1289 N N . ILE A 1 173 ? -11.89000 -20.57100 0.32200 1.000 10.40000 173 ILE A N 1
ATOM 1290 C CA . ILE A 1 173 ? -11.99700 -19.20600 0.83700 1.000 9.81000 173 ILE A CA 1
ATOM 1291 C C . ILE A 1 173 ? -12.69800 -19.33600 2.18300 1.000 10.24000 173 ILE A C 1
ATOM 1292 O O . ILE A 1 173 ? -13.91200 -19.55100 2.23200 1.000 9.99000 173 ILE A O 1
ATOM 1297 N N . ASN A 1 174 ? -11.93800 -19.24700 3.27500 1.000 10.36000 174 ASN A N 1
ATOM 1298 C CA . ASN A 1 174 ? -12.40600 -19.70300 4.57400 1.000 10.03000 174 ASN A CA 1
ATOM 1299 C C . ASN A 1 174 ? -12.43200 -18.59100 5.61300 1.000 10.28000 174 ASN A C 1
ATOM 1300 O O . ASN A 1 174 ? -11.76500 -17.56400 5.47900 1.000 10.69000 174 ASN A O 1
ATOM 1305 N N A GLN A 1 175 ? -13.20200 -18.82800 6.67700 0.590 10.45000 175 GLN A N 1
ATOM 1306 N N B GLN A 1 175 ? -13.21100 -18.83000 6.66700 0.410 10.46000 175 GLN A N 1
ATOM 1307 C CA A GLN A 1 175 ? -13.20400 -17.95900 7.85600 0.590 10.77000 175 GLN A CA 1
ATOM 1308 C CA B GLN A 1 175 ? -13.22000 -17.96800 7.84600 0.410 10.80000 175 GLN A CA 1
ATOM 1309 C C A GLN A 1 175 ? -13.59600 -16.52200 7.50900 0.590 10.52000 175 GLN A C 1
ATOM 1310 C C B GLN A 1 175 ? -13.58800 -16.52900 7.49000 0.410 10.53000 175 GLN A C 1
ATOM 1311 O O A GLN A 1 175 ? -12.91200 -15.56300 7.87300 0.590 10.61000 175 GLN A O 1
ATOM 1312 O O B GLN A 1 175 ? -12.87500 -15.57800 7.81900 0.410 10.67000 175 GLN A O 1
ATOM 1323 N N . ARG A 1 176 ? -14.71700 -16.37400 6.79900 1.000 10.53000 176 ARG A N 1
ATOM 1324 C CA . ARG A 1 176 ? -15.27600 -15.05100 6.50800 1.000 9.12000 176 ARG A CA 1
ATOM 1325 C C . ARG A 1 176 ? -14.27200 -14.17400 5.76200 1.000 10.05000 176 ARG A C 1
ATOM 1326 O O . ARG A 1 176 ? -14.05200 -13.01100 6.09600 1.000 10.71000 176 ARG A O 1
ATOM 1334 N N . LEU A 1 177 ? -13.64500 -14.76200 4.74700 1.000 9.81000 177 LEU A N 1
ATOM 1335 C CA . LEU A 1 177 ? -12.64500 -14.12200 3.90000 1.000 10.68000 177 LEU A CA 1
ATOM 1336 C C . LEU A 1 177 ? -11.30800 -13.88400 4.58700 1.000 10.79000 177 LEU A C 1
ATOM 1337 O O . LEU A 1 177 ? -10.42500 -13.26800 3.97600 1.000 13.77000 177 LEU A O 1
ATOM 1342 N N . ASP A 1 178 ? -11.11300 -14.35600 5.82500 1.000 11.62000 178 ASP A N 1
ATOM 1343 C CA . ASP A 1 178 ? -9.82900 -14.14500 6.49300 1.000 11.66000 178 ASP A CA 1
ATOM 1344 C C . ASP A 1 178 ? -8.73300 -15.02500 5.92500 1.000 13.03000 178 ASP A C 1
ATOM 1345 O O . ASP A 1 178 ? -7.55700 -14.64800 5.98300 1.000 15.38000 178 ASP A O 1
ATOM 1350 N N . ILE A 1 179 ? -9.07900 -16.20900 5.42900 1.000 11.92000 179 ILE A N 1
ATOM 1351 C CA . ILE A 1 179 ? -8.09700 -17.22500 5.06500 1.000 12.51000 179 ILE A CA 1
ATOM 1352 C C . ILE A 1 179 ? -8.35700 -17.64400 3.62600 1.000 13.12000 179 ILE A C 1
ATOM 1353 O O . ILE A 1 179 ? -9.21000 -18.50300 3.36500 1.000 14.62000 179 ILE A O 1
ATOM 1358 N N . ILE A 1 180 ? -7.60800 -17.07200 2.69400 1.000 13.02000 180 ILE A N 1
ATOM 1359 C CA . ILE A 1 180 ? -7.70000 -17.41000 1.28000 1.000 13.52000 180 ILE A CA 1
ATOM 1360 C C . ILE A 1 180 ? -6.58500 -18.40400 0.99100 1.000 13.35000 180 ILE A C 1
ATOM 1361 O O . ILE A 1 180 ? -5.40100 -18.05900 1.08000 1.000 14.74000 180 ILE A O 1
ATOM 1366 N N . GLU A 1 181 ? -6.95200 -19.63500 0.65800 1.000 12.24000 181 GLU A N 1
ATOM 1367 C CA . GLU A 1 181 ? -5.90200 -20.60100 0.38200 1.000 14.13000 181 GLU A CA 1
ATOM 1368 C C . GLU A 1 181 ? -5.47300 -20.51500 -1.07900 1.000 12.77000 181 GLU A C 1
ATOM 1369 O O . GLU A 1 181 ? -6.27800 -20.19100 -1.95400 1.000 13.68000 181 GLU A O 1
ATOM 1375 N N . PRO A 1 182 ? -4.21000 -20.80700 -1.38300 1.000 15.56000 182 PRO A N 1
ATOM 1376 C CA . PRO A 1 182 ? -3.78200 -20.80700 -2.78000 1.000 14.67000 182 PRO A CA 1
ATOM 1377 C C . PRO A 1 182 ? -4.58900 -21.80100 -3.59000 1.000 13.55000 182 PRO A C 1
ATOM 1378 O O . PRO A 1 182 ? -4.98000 -22.86900 -3.08300 1.000 14.59000 182 PRO A O 1
ATOM 1382 N N . PRO A 1 183 ? -4.86100 -21.49700 -4.85800 1.000 14.39000 183 PRO A N 1
ATOM 1383 C CA . PRO A 1 183 ? -5.70000 -22.38500 -5.66700 1.000 13.39000 183 PRO A CA 1
ATOM 1384 C C . PRO A 1 183 ? -4.93300 -23.61200 -6.13600 1.000 14.28000 183 PRO A C 1
ATOM 1385 O O . PRO A 1 183 ? -3.70000 -23.63300 -6.19000 1.000 16.84000 183 PRO A O 1
ATOM 1389 N N . THR A 1 184 ? -5.69800 -24.64200 -6.48400 1.000 13.65000 184 THR A N 1
ATOM 1390 C CA . THR A 1 184 ? -5.18000 -25.83500 -7.14400 1.000 15.30000 184 THR A CA 1
ATOM 1391 C C . THR A 1 184 ? -5.68400 -25.82500 -8.58100 1.000 14.61000 184 THR A C 1
ATOM 1392 O O . THR A 1 184 ? -6.89700 -25.75800 -8.81600 1.000 14.89000 184 THR A O 1
ATOM 1396 N N . ILE A 1 185 ? -4.76200 -25.90300 -9.53900 1.000 16.23000 185 ILE A N 1
ATOM 1397 C CA . ILE A 1 185 ? -5.08500 -25.83000 -10.96000 1.000 14.81000 185 ILE A CA 1
ATOM 1398 C C . ILE A 1 185 ? -4.62300 -27.12400 -11.62400 1.000 16.87000 185 ILE A C 1
ATOM 1399 O O . ILE A 1 185 ? -3.45700 -27.51400 -11.48100 1.000 18.44000 185 ILE A O 1
ATOM 1404 N N . THR A 1 186 ? -5.52600 -27.78100 -12.34300 1.000 17.79000 186 THR A N 1
ATOM 1405 C CA . THR A 1 186 ? -5.27600 -29.08200 -12.94600 1.000 16.32000 186 THR A CA 1
ATOM 1406 C C . THR A 1 186 ? -5.83900 -29.09300 -14.35800 1.000 20.86000 186 THR A C 1
ATOM 1407 O O . THR A 1 186 ? -6.69100 -28.26400 -14.69900 1.000 20.52000 186 THR A O 1
ATOM 1411 N N . PRO A 1 187 ? -5.38600 -30.02100 -15.20500 1.000 20.99000 187 PRO A N 1
ATOM 1412 C CA . PRO A 1 187 ? -5.99300 -30.15700 -16.53500 1.000 22.09000 187 PRO A CA 1
ATOM 1413 C C . PRO A 1 187 ? -7.42100 -30.66900 -16.43000 1.000 18.43000 187 PRO A C 1
ATOM 1414 O O . PRO A 1 187 ? -7.73500 -31.50600 -15.58300 1.000 21.66000 187 PRO A O 1
ATOM 1418 N N . SER A 1 188 ? -8.28300 -30.18300 -17.32200 1.000 19.50000 188 SER A N 1
ATOM 1419 C CA . SER A 1 188 ? -9.67700 -30.60100 -17.30100 1.000 20.04000 188 SER A CA 1
ATOM 1420 C C . SER A 1 188 ? -10.33300 -30.27900 -18.63400 1.000 18.69000 188 SER A C 1
ATOM 1421 O O . SER A 1 188 ? -9.96700 -29.31200 -19.30400 1.000 21.51000 188 SER A O 1
ATOM 1424 N N . ARG A 1 189 ? -11.32900 -31.08700 -18.98900 1.000 20.84000 189 ARG A N 1
ATOM 1425 C CA . ARG A 1 189 ? -12.17400 -30.83200 -20.14700 1.000 20.77000 189 ARG A CA 1
ATOM 1426 C C . ARG A 1 189 ? -13.54900 -30.30200 -19.76300 1.000 21.04000 189 ARG A C 1
ATOM 1427 O O . ARG A 1 189 ? -14.36700 -30.03300 -20.65000 1.000 22.64000 189 ARG A O 1
ATOM 1429 N N . GLU A 1 190 ? -13.82100 -30.13700 -18.47000 1.000 19.25000 190 GLU A N 1
ATOM 1430 C CA . GLU A 1 190 ? -15.10000 -29.59600 -18.03900 1.000 19.06000 190 GLU A CA 1
ATOM 1431 C C . GLU A 1 190 ? -15.12500 -28.07400 -18.17200 1.000 16.97000 190 GLU A C 1
ATOM 1432 O O . GLU A 1 190 ? -14.09800 -27.41800 -18.35200 1.000 17.29000 190 GLU A O 1
ATOM 1438 N N . MET A 1 191 ? -16.33200 -27.51400 -18.09000 1.000 16.41000 191 MET A N 1
ATOM 1439 C CA . MET A 1 191 ? -16.50400 -26.07000 -18.22700 1.000 15.17000 191 MET A CA 1
ATOM 1440 C C . MET A 1 191 ? -17.73100 -25.65200 -17.41900 1.000 13.43000 191 MET A C 1
ATOM 1441 O O . MET A 1 191 ? -18.85600 -25.99600 -17.78300 1.000 14.59000 191 MET A O 1
ATOM 1446 N N . PHE A 1 192 ? -17.51700 -24.92000 -16.32100 1.000 12.42000 192 PHE A N 1
ATOM 1447 C CA . PHE A 1 192 ? -18.59400 -24.54100 -15.40600 1.000 10.87000 192 PHE A CA 1
ATOM 1448 C C . PHE A 1 192 ? -18.03000 -23.59900 -14.34700 1.000 11.40000 192 PHE A C 1
ATOM 1449 O O . PHE A 1 192 ? -16.81900 -23.38700 -14.25800 1.000 11.49000 192 PHE A O 1
ATOM 1457 N N . THR A 1 193 ? -18.93400 -23.05600 -13.52600 1.000 10.66000 193 THR A N 1
ATOM 1458 C CA . THR A 1 193 ? -18.57800 -22.27300 -12.34600 1.000 10.15000 193 THR A CA 1
ATOM 1459 C C . THR A 1 193 ? -19.47600 -22.70500 -11.20100 1.000 10.69000 193 THR A C 1
ATOM 1460 O O . THR A 1 193 ? -20.70600 -22.72700 -11.34500 1.000 11.41000 193 THR A O 1
ATOM 1464 N N A ARG A 1 194 ? -18.85300 -23.07200 -10.08400 0.640 10.25000 194 ARG A N 1
ATOM 1465 N N B ARG A 1 194 ? -18.86000 -23.02200 -10.06100 0.360 10.30000 194 ARG A N 1
ATOM 1466 C CA A ARG A 1 194 ? -19.55300 -23.56100 -8.90800 0.640 10.63000 194 ARG A CA 1
ATOM 1467 C CA B ARG A 1 194 ? -19.55800 -23.58500 -8.91200 0.360 10.62000 194 ARG A CA 1
ATOM 1468 C C A ARG A 1 194 ? -19.07400 -22.79200 -7.69000 0.640 9.40000 194 ARG A C 1
ATOM 1469 C C B ARG A 1 194 ? -19.08200 -22.90300 -7.63800 0.360 9.38000 194 ARG A C 1
ATOM 1470 O O A ARG A 1 194 ? -17.87200 -22.55400 -7.52300 0.640 9.13000 194 ARG A O 1
ATOM 1471 O O B ARG A 1 194 ? -17.87800 -22.85500 -7.37100 0.360 9.55000 194 ARG A O 1
ATOM 1486 N N . ILE A 1 195 ? -20.02600 -22.38800 -6.85000 1.000 9.67000 195 ILE A N 1
ATOM 1487 C CA . ILE A 1 195 ? -19.73400 -21.83600 -5.53000 1.000 8.94000 195 ILE A CA 1
ATOM 1488 C C . ILE A 1 195 ? -20.43900 -22.72500 -4.52000 1.000 9.45000 195 ILE A C 1
ATOM 1489 O O . ILE A 1 195 ? -21.65000 -22.94300 -4.62900 1.000 10.43000 195 ILE A O 1
ATOM 1494 N N . GLU A 1 196 ? -19.69000 -23.25400 -3.55400 1.000 9.29000 196 GLU A N 1
ATOM 1495 C CA . GLU A 1 196 ? -20.25200 -24.05400 -2.47600 1.000 10.43000 196 GLU A CA 1
ATOM 1496 C C . GLU A 1 196 ? -19.81100 -23.43800 -1.16100 1.000 9.30000 196 GLU A C 1
ATOM 1497 O O . GLU A 1 196 ? -18.64000 -23.08100 -1.00100 1.000 10.46000 196 GLU A O 1
ATOM 1503 N N . LEU A 1 197 ? -20.73000 -23.32400 -0.20800 1.000 9.76000 197 LEU A N 1
ATOM 1504 C CA . LEU A 1 197 ? -20.36900 -22.65700 1.03500 1.000 9.80000 197 LEU A CA 1
ATOM 1505 C C . LEU A 1 197 ? -21.24100 -23.11700 2.19400 1.000 8.81000 197 LEU A C 1
ATOM 1506 O O . LEU A 1 197 ? -22.34800 -23.62000 2.02200 1.000 9.84000 197 LEU A O 1
ATOM 1511 N N . MET A 1 198 ? -20.70300 -22.92600 3.38800 1.000 9.03000 198 MET A N 1
ATOM 1512 C CA . MET A 1 198 ? -21.41700 -23.04200 4.65200 1.000 9.47000 198 MET A CA 1
ATOM 1513 C C . MET A 1 198 ? -21.55200 -21.69600 5.31700 1.000 8.35000 198 MET A C 1
ATOM 1514 O O . MET A 1 198 ? -20.55300 -21.16600 5.80400 1.000 8.48000 198 MET A O 1
ATOM 1519 N N . PRO A 1 199 ? -22.75200 -21.11200 5.35600 1.000 8.86000 199 PRO A N 1
ATOM 1520 C CA . PRO A 1 199 ? -22.93400 -19.81600 6.01500 1.000 8.67000 199 PRO A CA 1
ATOM 1521 C C . PRO A 1 199 ? -22.60500 -19.87800 7.49700 1.000 9.45000 199 PRO A C 1
ATOM 1522 O O . PRO A 1 199 ? -22.66300 -20.93700 8.13700 1.000 9.49000 199 PRO A O 1
ATOM 1526 N N . VAL A 1 200 ? -22.29100 -18.70600 8.05300 1.000 8.87000 200 VAL A N 1
ATOM 1527 C CA . VAL A 1 200 ? -22.10500 -18.54300 9.49500 1.000 9.80000 200 VAL A CA 1
ATOM 1528 C C . VAL A 1 200 ? -23.45700 -18.45900 10.21000 1.000 9.77000 200 VAL A C 1
ATOM 1529 O O . VAL A 1 200 ? -23.81800 -17.43200 10.81100 1.000 10.39000 200 VAL A O 1
ATOM 1533 N N . TYR A 1 201 ? -24.20600 -19.56000 10.16900 1.000 10.35000 201 TYR A N 1
ATOM 1534 C CA . TYR A 1 201 ? -25.56600 -19.58100 10.69600 1.000 9.97000 201 TYR A CA 1
ATOM 1535 C C . TYR A 1 201 ? -25.63900 -19.06600 12.12300 1.000 9.62000 201 TYR A C 1
ATOM 1536 O O . TYR A 1 201 ? -26.50100 -18.24500 12.44700 1.000 9.94000 201 TYR A O 1
ATOM 1545 N N . GLN A 1 202 ? -24.78000 -19.57200 13.00600 1.000 10.39000 202 GLN A N 1
ATOM 1546 C CA . GLN A 1 202 ? -24.88800 -19.18800 14.40700 1.000 11.47000 202 GLN A CA 1
ATOM 1547 C C . GLN A 1 202 ? -24.67500 -17.68700 14.58300 1.000 10.90000 202 GLN A C 1
ATOM 1548 O O . GLN A 1 202 ? -25.40900 -17.02900 15.33400 1.000 11.78000 202 GLN A O 1
ATOM 1554 N N . GLU A 1 203 ? -23.69000 -17.12200 13.88000 1.000 11.08000 203 GLU A N 1
ATOM 1555 C CA . GLU A 1 203 ? -23.44300 -15.68600 13.97100 1.000 11.70000 203 GLU A CA 1
ATOM 1556 C C . GLU A 1 203 ? -24.62600 -14.87500 13.46300 1.000 10.26000 203 GLU A C 1
ATOM 1557 O O . GLU A 1 203 ? -24.79900 -13.72000 13.86700 1.000 12.94000 203 GLU A O 1
ATOM 1563 N N . LEU A 1 204 ? -25.44300 -15.45200 12.58400 1.000 9.68000 204 LEU A N 1
ATOM 1564 C CA . LEU A 1 204 ? -26.58700 -14.76000 12.00500 1.000 9.31000 204 LEU A CA 1
ATOM 1565 C C . LEU A 1 204 ? -27.88700 -15.05400 12.74400 1.000 10.17000 204 LEU A C 1
ATOM 1566 O O . LEU A 1 204 ? -28.95600 -14.63600 12.28800 1.000 10.00000 204 LEU A O 1
ATOM 1571 N N . GLY A 1 205 ? -27.82000 -15.74800 13.88000 1.000 9.95000 205 GLY A N 1
ATOM 1572 C CA . GLY A 1 205 ? -28.98100 -15.94800 14.72300 1.000 10.30000 205 GLY A CA 1
ATOM 1573 C C . GLY A 1 205 ? -29.58700 -17.33200 14.69700 1.000 9.99000 205 GLY A C 1
ATOM 1574 O O . GLY A 1 205 ? -30.56800 -17.56600 15.41000 1.000 11.15000 205 GLY A O 1
ATOM 1575 N N . TYR A 1 206 ? -29.03300 -18.26200 13.93400 1.000 9.41000 206 TYR A N 1
ATOM 1576 C CA . TYR A 1 206 ? -29.63100 -19.57400 13.73800 1.000 9.97000 206 TYR A CA 1
ATOM 1577 C C . TYR A 1 206 ? -28.98300 -20.61300 14.65000 1.000 10.45000 206 TYR A C 1
ATOM 1578 O O . TYR A 1 206 ? -27.92100 -20.39200 15.23000 1.000 12.87000 206 TYR A O 1
ATOM 1587 N N . ALA A 1 207 ? -29.65700 -21.74600 14.78400 1.000 11.29000 207 ALA A N 1
ATOM 1588 C CA . ALA A 1 207 ? -29.09400 -22.85900 15.53000 1.000 11.32000 207 ALA A CA 1
ATOM 1589 C C . ALA A 1 207 ? -27.93900 -23.48000 14.75200 1.000 12.59000 207 ALA A C 1
ATOM 1590 O O . ALA A 1 207 ? -27.88100 -23.41200 13.52300 1.000 14.06000 207 ALA A O 1
ATOM 1592 N N . GLU A 1 208 ? -27.00000 -24.07300 15.48500 1.000 15.03000 208 GLU A N 1
ATOM 1593 C CA . GLU A 1 208 ? -25.98500 -24.94300 14.88600 1.000 16.35000 208 GLU A CA 1
ATOM 1594 C C . GLU A 1 208 ? -26.07800 -26.36800 15.42400 1.000 13.86000 208 GLU A C 1
ATOM 1595 O O . GLU A 1 208 ? -25.74600 -26.61800 16.60000 1.000 16.34000 208 GLU A O 1
ATOM 1601 N N . PRO A 1 209 ? -26.59100 -27.31600 14.62400 1.000 13.11000 209 PRO A N 1
ATOM 1602 C CA . PRO A 1 209 ? -27.01500 -27.12800 13.23200 1.000 14.25000 209 PRO A CA 1
ATOM 1603 C C . PRO A 1 209 ? -28.41900 -26.50300 13.12400 1.000 11.44000 209 PRO A C 1
ATOM 1604 O O . PRO A 1 209 ? -29.07400 -26.29600 14.13600 1.000 12.39000 209 PRO A O 1
ATOM 1608 N N . LEU A 1 210 ? -28.87900 -26.21800 11.90400 1.000 12.30000 210 LEU A N 1
ATOM 1609 C CA . LEU A 1 210 ? -30.19100 -25.59500 11.74000 1.000 10.32000 210 LEU A CA 1
ATOM 1610 C C . LEU A 1 210 ? -31.27000 -26.42800 12.41600 1.000 11.71000 210 LEU A C 1
ATOM 1611 O O . LEU A 1 210 ? -31.25300 -27.66100 12.35800 1.000 12.73000 210 LEU A O 1
ATOM 1616 N N . SER A 1 211 ? -32.22500 -25.75300 13.04200 1.000 11.60000 211 SER A N 1
ATOM 1617 C CA . SER A 1 211 ? -33.37300 -26.46200 13.58200 1.000 12.36000 211 SER A CA 1
ATOM 1618 C C . SER A 1 211 ? -34.23700 -26.99400 12.44100 1.000 12.61000 211 SER A C 1
ATOM 1619 O O . SER A 1 211 ? -34.10200 -26.59300 11.28100 1.000 12.35000 211 SER A O 1
ATOM 1622 N N . GLU A 1 212 ? -35.14600 -27.91400 12.77800 1.000 13.98000 212 GLU A N 1
ATOM 1623 C CA . GLU A 1 212 ? -36.05000 -28.45700 11.76700 1.000 14.21000 212 GLU A CA 1
ATOM 1624 C C . GLU A 1 212 ? -36.81500 -27.34500 11.06600 1.000 13.58000 212 GLU A C 1
ATOM 1625 O O . GLU A 1 212 ? -36.96100 -27.35600 9.84100 1.000 13.05000 212 GLU A O 1
ATOM 1627 N N . THR A 1 213 ? -37.29800 -26.37600 11.83100 1.000 13.22000 213 THR A N 1
ATOM 1628 C CA . THR A 1 213 ? -38.09500 -25.30700 11.24200 1.000 13.62000 213 THR A CA 1
ATOM 1629 C C . THR A 1 213 ? -37.23400 -24.33300 10.44000 1.000 11.64000 213 THR A C 1
ATOM 1630 O O . THR A 1 213 ? -37.64500 -23.89000 9.36000 1.000 12.41000 213 THR A O 1
ATOM 1634 N N . GLU A 1 214 ? -36.04200 -23.99300 10.94500 1.000 11.58000 214 GLU A N 1
ATOM 1635 C CA . GLU A 1 214 ? -35.13000 -23.13600 10.18200 1.000 10.25000 214 GLU A CA 1
ATOM 1636 C C . GLU A 1 214 ? -34.77500 -23.77800 8.85000 1.000 10.75000 214 GLU A C 1
ATOM 1637 O O . GLU A 1 214 ? -34.80700 -23.12400 7.79500 1.000 10.59000 214 GLU A O 1
ATOM 1643 N N . GLN A 1 215 ? -34.44700 -25.07000 8.88300 1.000 10.39000 215 GLN A N 1
ATOM 1644 C CA . GLN A 1 215 ? -34.11800 -25.79900 7.66500 1.000 12.02000 215 GLN A CA 1
ATOM 1645 C C . GLN A 1 215 ? -35.29100 -25.80500 6.68900 1.000 9.99000 215 GLN A C 1
ATOM 1646 O O . GLN A 1 215 ? -35.11600 -25.57500 5.48700 1.000 11.40000 215 GLN A O 1
ATOM 1652 N N . ALA A 1 216 ? -36.49500 -26.10200 7.18300 1.000 11.14000 216 ALA A N 1
ATOM 1653 C CA . ALA A 1 216 ? -37.65300 -26.14000 6.29800 1.000 11.16000 216 ALA A CA 1
ATOM 1654 C C . ALA A 1 216 ? -37.94200 -24.77000 5.68900 1.000 9.83000 216 ALA A C 1
ATOM 1655 O O . ALA A 1 216 ? -38.26900 -24.67100 4.49800 1.000 10.62000 216 ALA A O 1
ATOM 1657 N N . ASP A 1 217 ? -37.83100 -23.70500 6.49300 1.000 9.96000 217 ASP A N 1
ATOM 1658 C CA . ASP A 1 217 ? -38.10500 -22.36100 5.98500 1.000 9.98000 217 ASP A CA 1
ATOM 1659 C C . ASP A 1 217 ? -37.08200 -21.96100 4.92700 1.000 9.45000 217 ASP A C 1
ATOM 1660 O O . ASP A 1 217 ? -37.43900 -21.41700 3.87800 1.000 9.82000 217 ASP A O 1
ATOM 1665 N N . LEU A 1 218 ? -35.80100 -22.18300 5.20900 1.000 9.76000 218 LEU A N 1
ATOM 1666 C CA . LEU A 1 218 ? -34.75800 -21.77700 4.26800 1.000 8.95000 218 LEU A CA 1
ATOM 1667 C C . LEU A 1 218 ? -34.84700 -22.57800 2.97600 1.000 9.10000 218 LEU A C 1
ATOM 1668 O O . LEU A 1 218 ? -34.69100 -22.02200 1.88000 1.000 9.36000 218 LEU A O 1
ATOM 1673 N N . SER A 1 219 ? -35.11300 -23.88400 3.08200 1.000 10.05000 219 SER A N 1
ATOM 1674 C CA . SER A 1 219 ? -35.26600 -24.68900 1.88100 1.000 10.27000 219 SER A CA 1
ATOM 1675 C C . SER A 1 219 ? -36.43600 -24.19300 1.04400 1.000 9.50000 219 SER A C 1
ATOM 1676 O O . SER A 1 219 ? -36.33000 -24.08400 -0.18500 1.000 9.72000 219 SER A O 1
ATOM 1679 N N . ALA A 1 220 ? -37.56200 -23.88300 1.69500 1.000 9.30000 220 ALA A N 1
ATOM 1680 C CA . ALA A 1 220 ? -38.73100 -23.38300 0.97600 1.000 9.82000 220 ALA A CA 1
ATOM 1681 C C . ALA A 1 220 ? -38.44500 -22.04400 0.30300 1.000 8.92000 220 ALA A C 1
ATOM 1682 O O . ALA A 1 220 ? -38.89200 -21.80500 -0.82600 1.000 9.24000 220 ALA A O 1
ATOM 1684 N N . TRP A 1 221 ? -37.71600 -21.15500 0.99000 1.000 8.61000 221 TRP A N 1
ATOM 1685 C CA . TRP A 1 221 ? -37.35500 -19.86200 0.41900 1.000 9.49000 221 TRP A CA 1
ATOM 1686 C C . TRP A 1 221 ? -36.47700 -20.03900 -0.81300 1.000 8.72000 221 TRP A C 1
ATOM 1687 O O . TRP A 1 221 ? -36.71200 -19.40700 -1.85200 1.000 8.79000 221 TRP A O 1
ATOM 1698 N N . ILE A 1 222 ? -35.45900 -20.89900 -0.71400 1.000 8.88000 222 ILE A N 1
ATOM 1699 C CA . ILE A 1 222 ? -34.54900 -21.10600 -1.83600 1.000 9.17000 222 ILE A CA 1
ATOM 1700 C C . ILE A 1 222 ? -35.28300 -21.73200 -3.01000 1.000 8.52000 222 ILE A C 1
ATOM 1701 O O . ILE A 1 222 ? -35.08800 -21.34100 -4.16600 1.000 9.69000 222 ILE A O 1
ATOM 1706 N N . TYR A 1 223 ? -36.12900 -22.72000 -2.73700 1.000 9.64000 223 TYR A N 1
ATOM 1707 C CA . TYR A 1 223 ? -36.87400 -23.37100 -3.80300 1.000 8.84000 223 TYR A CA 1
ATOM 1708 C C . TYR A 1 223 ? -37.73000 -22.35900 -4.55800 1.000 9.46000 223 TYR A C 1
ATOM 1709 O O . TYR A 1 223 ? -37.74600 -22.35100 -5.79500 1.000 9.58000 223 TYR A O 1
ATOM 1718 N N . LEU A 1 224 ? -38.42300 -21.47200 -3.83600 1.000 9.02000 224 LEU A N 1
ATOM 1719 C CA . LEU A 1 224 ? -39.23300 -20.46200 -4.51000 1.000 9.24000 224 LEU A CA 1
ATOM 1720 C C . LEU A 1 224 ? -38.36000 -19.50500 -5.32200 1.000 8.69000 224 LEU A C 1
ATOM 1721 O O . LEU A 1 224 ? -38.72300 -19.12200 -6.44000 1.000 9.53000 224 LEU A O 1
ATOM 1726 N N . ARG A 1 225 ? -37.20400 -19.12700 -4.78600 1.000 9.63000 225 ARG A N 1
ATOM 1727 C CA . ARG A 1 225 ? -36.29900 -18.26500 -5.56300 1.000 10.22000 225 ARG A CA 1
ATOM 1728 C C . ARG A 1 225 ? -35.86400 -18.94400 -6.87300 1.000 10.26000 225 ARG A C 1
ATOM 1729 O O . ARG A 1 225 ? -35.81800 -18.31500 -7.92100 1.000 10.59000 225 ARG A O 1
ATOM 1737 N N . ALA A 1 226 ? -35.59800 -20.25700 -6.78700 1.000 10.13000 226 ALA A N 1
ATOM 1738 C CA . ALA A 1 226 ? -35.24900 -21.02400 -7.98300 1.000 10.79000 226 ALA A CA 1
ATOM 1739 C C . ALA A 1 226 ? -36.40000 -21.07000 -8.98400 1.000 10.11000 226 ALA A C 1
ATOM 1740 O O . ALA A 1 226 ? -36.18300 -20.93700 -10.19700 1.000 10.86000 226 ALA A O 1
ATOM 1742 N N . CYS A 1 227 ? -37.63100 -21.24200 -8.50200 1.000 9.97000 227 CYS A N 1
ATOM 1743 C CA . CYS A 1 227 ? -38.79200 -21.23900 -9.38600 1.000 10.28000 227 CYS A CA 1
ATOM 1744 C C . CYS A 1 227 ? -38.96300 -19.89500 -10.07700 1.000 9.92000 227 CYS A C 1
ATOM 1745 O O . CYS A 1 227 ? -39.31500 -19.83600 -11.26100 1.000 10.70000 227 CYS A O 1
ATOM 1748 N N . GLN A 1 228 ? -38.70900 -18.80200 -9.35700 1.000 9.92000 228 GLN A N 1
ATOM 1749 C CA . GLN A 1 228 ? -38.72200 -17.48800 -9.98700 1.000 10.22000 228 GLN A CA 1
ATOM 1750 C C . GLN A 1 228 ? -37.69200 -17.40800 -11.11100 1.000 10.86000 228 GLN A C 1
ATOM 1751 O O . GLN A 1 228 ? -37.98000 -16.89300 -12.20000 1.000 12.53000 228 GLN A O 1
ATOM 1757 N N . CYS A 1 229 ? -36.50700 -17.92300 -10.86400 1.000 10.97000 229 CYS A N 1
ATOM 1758 C CA . CYS A 1 229 ? -35.49200 -17.93700 -11.93400 1.000 12.47000 229 CYS A CA 1
ATOM 1759 C C . CYS A 1 229 ? -35.95400 -18.70900 -13.14600 1.000 11.03000 229 CYS A C 1
ATOM 1760 O O . CYS A 1 229 ? -35.62200 -18.30800 -14.25100 1.000 11.72000 229 CYS A O 1
ATOM 1763 N N . ALA A 1 230 ? -36.67500 -19.81900 -12.94500 1.000 10.65000 230 ALA A N 1
ATOM 1764 C CA . ALA A 1 230 ? -37.07300 -20.65600 -14.06300 1.000 11.96000 230 ALA A CA 1
ATOM 1765 C C . ALA A 1 230 ? -37.93500 -19.88800 -15.04400 1.000 11.50000 230 ALA A C 1
ATOM 1766 O O . ALA A 1 230 ? -37.91200 -20.18600 -16.24100 1.000 12.75000 230 ALA A O 1
ATOM 1768 N N . ALA A 1 231 ? -38.68800 -18.89700 -14.56800 1.000 11.11000 231 ALA A N 1
ATOM 1769 C CA . ALA A 1 231 ? -39.50800 -18.10400 -15.46900 1.000 11.88000 231 ALA A CA 1
ATOM 1770 C C . ALA A 1 231 ? -38.72200 -17.00300 -16.16400 1.000 11.32000 231 ALA A C 1
ATOM 1771 O O . ALA A 1 231 ? -39.13800 -16.54100 -17.23300 1.000 12.73000 231 ALA A O 1
ATOM 1773 N N . TYR A 1 232 ? -37.60600 -16.56700 -15.58100 1.000 9.93000 232 TYR A N 1
ATOM 1774 C CA . TYR A 1 232 ? -36.82400 -15.45300 -16.10400 1.000 9.89000 232 TYR A CA 1
ATOM 1775 C C . TYR A 1 232 ? -35.79200 -15.88300 -17.14300 1.000 9.69000 232 TYR A C 1
ATOM 1776 O O . TYR A 1 232 ? -35.57000 -15.17300 -18.13000 1.000 10.33000 232 TYR A O 1
ATOM 1785 N N . VAL A 1 233 ? -35.11000 -17.00600 -16.91800 1.000 9.76000 233 VAL A N 1
ATOM 1786 C CA . VAL A 1 233 ? -33.97500 -17.37300 -17.76300 1.000 10.46000 233 VAL A CA 1
ATOM 1787 C C . VAL A 1 233 ? -34.43200 -17.69000 -19.18100 1.000 11.59000 233 VAL A C 1
ATOM 1788 O O . VAL A 1 233 ? -35.60500 -17.95300 -19.45400 1.000 11.25000 233 VAL A O 1
ATOM 1792 N N . GLY A 1 234 ? -33.46700 -17.67200 -20.09400 1.000 11.24000 234 GLY A N 1
ATOM 1793 C CA . GLY A 1 234 ? -33.74300 -18.01100 -21.47000 1.000 13.02000 234 GLY A CA 1
ATOM 1794 C C . GLY A 1 234 ? -34.17700 -19.45400 -21.63800 1.000 15.00000 234 GLY A C 1
ATOM 1795 O O . GLY A 1 234 ? -33.96200 -20.31700 -20.78400 1.000 13.31000 234 GLY A O 1
ATOM 1796 N N . LYS A 1 235 ? -34.79600 -19.70400 -22.79700 1.000 17.13000 235 LYS A N 1
ATOM 1797 C CA . LYS A 1 235 ? -35.42100 -20.98700 -23.10600 1.000 19.20000 235 LYS A CA 1
ATOM 1798 C C . LYS A 1 235 ? -34.45700 -22.16300 -23.03600 1.000 18.64000 235 LYS A C 1
ATOM 1799 O O . LYS A 1 235 ? -34.90300 -23.29600 -22.82700 1.000 22.12000 235 LYS A O 1
ATOM 1805 N N . GLY A 1 236 ? -33.16500 -21.93300 -23.22000 1.000 16.52000 236 GLY A N 1
ATOM 1806 C CA . GLY A 1 236 ? -32.20300 -23.02000 -23.20600 1.000 16.47000 236 GLY A CA 1
ATOM 1807 C C . GLY A 1 236 ? -31.73600 -23.48000 -21.83700 1.000 12.78000 236 GLY A C 1
ATOM 1808 O O . GLY A 1 236 ? -31.02000 -24.47800 -21.75400 1.000 13.65000 236 GLY A O 1
ATOM 1809 N N . THR A 1 237 ? -32.13500 -22.80300 -20.75900 1.000 12.23000 237 THR A N 1
ATOM 1810 C CA . THR A 1 237 ? -31.62200 -23.09000 -19.42200 1.000 11.52000 237 THR A CA 1
ATOM 1811 C C . THR A 1 237 ? -32.68800 -23.78000 -18.57900 1.000 10.77000 237 THR A C 1
ATOM 1812 O O . THR A 1 237 ? -33.82700 -23.31100 -18.50600 1.000 12.53000 237 THR A O 1
ATOM 1816 N N . THR A 1 238 ? -32.30600 -24.86900 -17.92000 1.000 10.81000 238 THR A N 1
ATOM 1817 C CA . THR A 1 238 ? -33.14400 -25.52500 -16.92600 1.000 10.19000 238 THR A CA 1
ATOM 1818 C C . THR A 1 238 ? -32.57600 -25.22500 -15.54600 1.000 9.72000 238 THR A C 1
ATOM 1819 O O . THR A 1 238 ? -31.35900 -25.31600 -15.33700 1.000 10.80000 238 THR A O 1
ATOM 1823 N N . ILE A 1 239 ? -33.45200 -24.86400 -14.62100 1.000 10.28000 239 ILE A N 1
ATOM 1824 C CA . ILE A 1 239 ? -33.10100 -24.61800 -13.21900 1.000 9.98000 239 ILE A CA 1
ATOM 1825 C C . ILE A 1 239 ? -33.41100 -25.86900 -12.41400 1.000 10.03000 239 ILE A C 1
ATOM 1826 O O . ILE A 1 239 ? -34.49300 -26.45500 -12.56700 1.000 11.86000 239 ILE A O 1
ATOM 1831 N N . TYR A 1 240 ? -32.49400 -26.26600 -11.53800 1.000 10.13000 240 TYR A N 1
ATOM 1832 C CA . TYR A 1 240 ? -32.70600 -27.39500 -10.63900 1.000 10.15000 240 TYR A CA 1
ATOM 1833 C C . TYR A 1 240 ? -32.52800 -26.93200 -9.20300 1.000 10.01000 240 TYR A C 1
ATOM 1834 O O . TYR A 1 240 ? -31.63300 -26.12800 -8.90400 1.000 10.06000 240 TYR A O 1
ATOM 1843 N N . TYR A 1 241 ? -33.35300 -27.46600 -8.30900 1.000 10.36000 241 TYR A N 1
ATOM 1844 C CA . TYR A 1 241 ? -33.17900 -27.27800 -6.87600 1.000 10.41000 241 TYR A CA 1
ATOM 1845 C C . TYR A 1 241 ? -33.08300 -28.66300 -6.26000 1.000 10.66000 241 TYR A C 1
ATOM 1846 O O . TYR A 1 241 ? -34.02400 -29.45700 -6.36600 1.000 11.83000 241 TYR A O 1
ATOM 1855 N N . ASN A 1 242 ? -31.94600 -28.96100 -5.65200 1.000 10.34000 242 ASN A N 1
ATOM 1856 C CA . ASN A 1 242 ? -31.67100 -30.29700 -5.12300 1.000 11.22000 242 ASN A CA 1
ATOM 1857 C C . ASN A 1 242 ? -31.97700 -31.37100 -6.16200 1.000 12.67000 242 ASN A C 1
ATOM 1858 O O . ASN A 1 242 ? -32.62800 -32.38600 -5.88200 1.000 15.37000 242 ASN A O 1
ATOM 1863 N N . ASP A 1 243 ? -31.50900 -31.12100 -7.38400 1.000 12.28000 243 ASP A N 1
ATOM 1864 C CA . ASP A 1 243 ? -31.60000 -32.00300 -8.54300 1.000 14.97000 243 ASP A CA 1
ATOM 1865 C C . ASP A 1 243 ? -33.00500 -32.12800 -9.10700 1.000 14.16000 243 ASP A C 1
ATOM 1866 O O . ASP A 1 243 ? -33.21100 -32.89800 -10.06000 1.000 20.89000 243 ASP A O 1
ATOM 1871 N N . LYS A 1 244 ? -33.96700 -31.41300 -8.57600 1.000 15.82000 244 LYS A N 1
ATOM 1872 C CA . LYS A 1 244 ? -35.22400 -31.54800 -9.28100 1.000 19.54000 244 LYS A CA 1
ATOM 1873 C C . LYS A 1 244 ? -35.47400 -30.31600 -10.14200 1.000 13.29000 244 LYS A C 1
ATOM 1874 O O . LYS A 1 244 ? -35.24200 -29.18000 -9.69800 1.000 14.70000 244 LYS A O 1
ATOM 1880 N N . PRO A 1 245 ? -35.91600 -30.50000 -11.38000 1.000 12.46000 245 PRO A N 1
ATOM 1881 C CA . PRO A 1 245 ? -36.13700 -29.33900 -12.24200 1.000 12.93000 245 PRO A CA 1
ATOM 1882 C C . PRO A 1 245 ? -37.26300 -28.49100 -11.68300 1.000 13.99000 245 PRO A C 1
ATOM 1883 O O . PRO A 1 245 ? -38.23300 -28.99900 -11.12100 1.000 15.86000 245 PRO A O 1
ATOM 1887 N N . CYS A 1 246 ? -37.11500 -27.18200 -11.81000 1.000 13.84000 246 CYS A N 1
ATOM 1888 C CA . CYS A 1 246 ? -38.13700 -26.26300 -11.33600 1.000 14.75000 246 CYS A CA 1
ATOM 1889 C C . CYS A 1 246 ? -39.08200 -25.99000 -12.49400 1.000 24.46000 246 CYS A C 1
ATOM 1890 O O . CYS A 1 246 ? -38.73300 -25.27100 -13.43700 1.000 26.98000 246 CYS A O 1
ATOM 1893 N N . ARG A 1 247 ? -40.27000 -26.57800 -12.42400 1.000 23.71000 247 ARG A N 1
ATOM 1894 C CA . ARG A 1 247 ? -41.20700 -26.60400 -13.54600 1.000 21.88000 247 ARG A CA 1
ATOM 1895 C C . ARG A 1 247 ? -42.15700 -25.41300 -13.46400 1.000 23.83000 247 ARG A C 1
ATOM 1896 O O . ARG A 1 247 ? -43.37300 -25.54700 -13.34400 1.000 29.81000 247 ARG A O 1
ATOM 1898 N N . THR A 1 248 ? -41.56500 -24.22000 -13.48200 1.000 17.09000 248 THR A N 1
ATOM 1899 C CA . THR A 1 248 ? -42.32300 -22.98100 -13.39100 1.000 14.76000 248 THR A CA 1
ATOM 1900 C C . THR A 1 248 ? -41.76200 -22.02700 -14.44100 1.000 15.93000 248 THR A C 1
ATOM 1901 O O . THR A 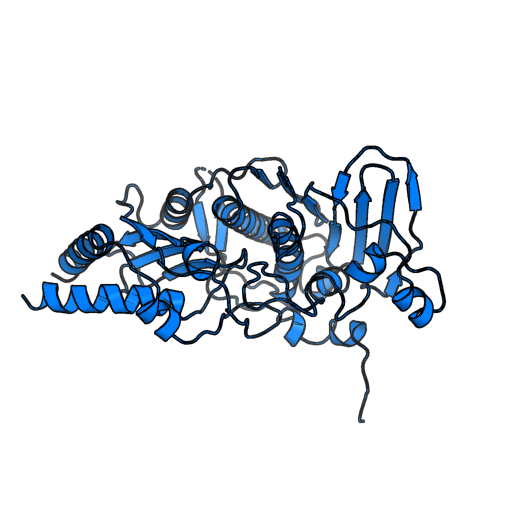1 248 ? -41.32300 -20.91600 -14.15800 1.000 18.27000 248 THR A O 1
ATOM 1905 N N . GLY A 1 249 ? -41.77800 -22.48300 -15.68500 1.000 14.26000 249 GLY A N 1
ATOM 1906 C CA . GLY A 1 249 ? -41.12100 -21.77900 -16.76300 1.000 15.62000 249 GLY A CA 1
ATOM 1907 C C . GLY A 1 249 ? -41.89000 -20.63900 -17.38500 1.000 13.65000 249 GLY A C 1
ATOM 1908 O O . GLY A 1 249 ? -41.40900 -20.05400 -18.35700 1.000 17.59000 249 GLY A O 1
ATOM 1909 N N . SER A 1 250 ? -43.06200 -20.28900 -16.86100 1.000 12.66000 250 SER A N 1
ATOM 1910 C CA . SER A 1 250 ? -43.87700 -19.22300 -17.41900 1.000 12.62000 250 SER A CA 1
ATOM 1911 C C . SER A 1 250 ? -44.42500 -18.37100 -16.28800 1.000 10.00000 250 SER A C 1
ATOM 1912 O O . SER A 1 250 ? -44.55100 -18.82200 -15.14600 1.000 10.94000 250 SER A O 1
ATOM 1915 N N . VAL A 1 251 ? -44.77400 -17.12500 -16.62100 1.000 10.29000 251 VAL A N 1
ATOM 1916 C CA . VAL A 1 251 ? -45.46000 -16.29000 -15.63800 1.000 10.25000 251 VAL A CA 1
ATOM 1917 C C . VAL A 1 251 ? -46.79000 -16.90300 -15.22800 1.000 9.49000 251 VAL A C 1
ATOM 1918 O O . VAL A 1 251 ? -47.24300 -16.69400 -14.10000 1.000 9.72000 251 VAL A O 1
ATOM 1922 N N . MET A 1 252 ? -47.45000 -17.63700 -16.12800 1.000 9.74000 252 MET A N 1
ATOM 1923 C CA . MET A 1 252 ? -48.70900 -18.28100 -15.75600 1.000 10.54000 252 MET A CA 1
ATOM 1924 C C . MET A 1 252 ? -48.48900 -19.31900 -14.66900 1.000 9.58000 252 MET A C 1
ATOM 1925 O O . MET A 1 252 ? -49.27500 -19.41000 -13.72000 1.000 10.64000 252 MET A O 1
ATOM 1930 N N . ALA A 1 253 ? -47.42500 -20.10900 -14.79400 1.000 10.47000 253 ALA A N 1
ATOM 1931 C CA . ALA A 1 253 ? -47.12200 -21.10400 -13.77200 1.000 11.12000 253 ALA A CA 1
ATOM 1932 C C . ALA A 1 253 ? -46.78900 -20.44700 -12.43700 1.000 12.31000 253 ALA A C 1
ATOM 1933 O O . ALA A 1 253 ? -47.18700 -20.94600 -11.37700 1.000 12.21000 253 ALA A O 1
ATOM 1935 N N . LEU A 1 254 ? -46.06500 -19.32300 -12.46100 1.000 11.24000 254 LEU A N 1
ATOM 1936 C CA . LEU A 1 254 ? -45.81100 -18.59300 -11.22000 1.000 11.83000 254 LEU A CA 1
ATOM 1937 C C . LEU A 1 254 ? -47.10700 -18.07800 -10.61100 1.000 11.82000 254 LEU A C 1
ATOM 1938 O O . LEU A 1 254 ? -47.33100 -18.19900 -9.39700 1.000 12.28000 254 LEU A O 1
ATOM 1943 N N . ALA A 1 255 ? -47.96500 -17.46800 -11.43300 1.000 11.37000 255 ALA A N 1
ATOM 1944 C CA . ALA A 1 255 ? -49.22000 -16.94100 -10.91300 1.000 11.98000 255 ALA A CA 1
ATOM 1945 C C . ALA A 1 255 ? -50.06000 -18.03800 -10.28400 1.000 11.77000 255 ALA A C 1
ATOM 1946 O O . ALA A 1 255 ? -50.66900 -17.83200 -9.22800 1.000 12.42000 255 ALA A O 1
ATOM 1948 N N . LYS A 1 256 ? -50.10500 -19.21300 -10.91700 1.000 11.64000 256 LYS A N 1
ATOM 1949 C CA . LYS A 1 256 ? -50.87400 -20.31200 -10.34800 1.000 12.24000 256 LYS A CA 1
ATOM 1950 C C . LYS A 1 256 ? -50.30500 -20.74600 -9.00200 1.000 13.36000 256 LYS A C 1
ATOM 1951 O O . LYS A 1 256 ? -51.05800 -20.96800 -8.04800 1.000 13.71000 256 LYS A O 1
ATOM 1957 N N . MET A 1 257 ? -48.98000 -20.85500 -8.89800 1.000 12.33000 257 MET A N 1
ATOM 1958 C CA . MET A 1 257 ? -48.36200 -21.30100 -7.65000 1.000 13.85000 257 MET A CA 1
ATOM 1959 C C . MET A 1 257 ? -48.62300 -20.31900 -6.50900 1.000 13.06000 257 MET A C 1
ATOM 1960 O O . MET A 1 257 ? -48.81800 -20.72700 -5.35500 1.000 13.13000 257 MET A O 1
ATOM 1965 N N . TYR A 1 258 ? -48.65000 -19.02300 -6.80600 1.000 11.80000 258 TYR A N 1
ATOM 1966 C CA . TYR A 1 258 ? -48.88700 -18.02900 -5.76800 1.000 13.11000 258 TYR A CA 1
ATOM 1967 C C . TYR A 1 258 ? -50.35300 -17.90600 -5.36900 1.000 15.01000 258 TYR A C 1
ATOM 1968 O O . TYR A 1 258 ? -50.64100 -17.32800 -4.31700 1.000 18.16000 258 TYR A O 1
ATOM 1977 N N . THR A 1 259 ? -51.28600 -18.40800 -6.18100 1.000 12.30000 259 THR A N 1
ATOM 1978 C CA . THR A 1 259 ? -52.71300 -18.26700 -5.89500 1.000 14.50000 259 THR A CA 1
ATOM 1979 C C . THR A 1 259 ? -53.41200 -19.60900 -5.71000 1.000 15.31000 259 THR A C 1
ATOM 1980 O O . THR A 1 259 ? -54.65100 -19.65600 -5.65800 1.000 16.21000 259 THR A O 1
ATOM 1984 N N . LEU A 1 260 ? -52.65300 -20.69300 -5.57300 1.000 14.94000 260 LEU A N 1
ATOM 1985 C CA . LEU A 1 260 ? -53.26000 -22.01700 -5.51400 1.000 17.34000 260 LEU A CA 1
ATOM 1986 C C . LEU A 1 260 ? -54.08800 -22.20800 -4.25100 1.000 16.35000 260 LEU A C 1
ATOM 1987 O O . LEU A 1 260 ? -55.14900 -22.84200 -4.29200 1.000 19.32000 260 LEU A O 1
ATOM 1992 N N . LEU A 1 261 ? -53.62200 -21.69100 -3.11800 1.000 16.74000 261 LEU A N 1
ATOM 1993 C CA . LEU A 1 261 ? -54.40800 -21.79100 -1.89200 1.000 18.69000 261 LEU A CA 1
ATOM 1994 C C . LEU A 1 261 ? -55.56900 -20.80500 -1.88300 1.000 19.01000 261 LEU A C 1
ATOM 1995 O O . LEU A 1 261 ? -56.68600 -21.16100 -1.49000 1.000 20.84000 261 LEU A O 1
ATOM 2000 N N . SER A 1 262 ? -55.32300 -19.56600 -2.31400 1.000 17.34000 262 SER A N 1
ATOM 2001 C CA . SER A 1 262 ? -56.28300 -18.48400 -2.12600 1.000 21.13000 262 SER A CA 1
ATOM 2002 C C . SER A 1 262 ? -57.35100 -18.43700 -3.21100 1.000 22.01000 262 SER A C 1
ATOM 2003 O O . SER A 1 262 ? -58.49100 -18.04600 -2.93200 1.000 25.90000 262 SER A O 1
ATOM 2006 N N . ALA A 1 263 ? -57.00800 -18.79800 -4.44500 1.000 16.23000 263 ALA A N 1
ATOM 2007 C CA . ALA A 1 263 ? -57.95900 -18.70700 -5.54200 1.000 17.84000 263 ALA A CA 1
ATOM 2008 C C . ALA A 1 263 ? -57.70000 -19.81400 -6.55500 1.000 14.81000 263 ALA A C 1
ATOM 2009 O O . ALA A 1 263 ? -57.34100 -19.53200 -7.70600 1.000 15.52000 263 ALA A O 1
ATOM 2011 N N . PRO A 1 264 ? -57.86300 -21.07800 -6.17600 1.000 15.08000 264 PRO A N 1
ATOM 2012 C CA . PRO A 1 264 ? -57.61000 -22.16100 -7.13300 1.000 16.37000 264 PRO A CA 1
ATOM 2013 C C . PRO A 1 264 ? -58.58900 -22.11200 -8.29800 1.000 13.59000 264 PRO A C 1
ATOM 2014 O O . PRO A 1 264 ? -59.70000 -21.59200 -8.18900 1.000 14.08000 264 PRO A O 1
ATOM 2018 N N . ASN A 1 265 ? -58.16000 -22.66600 -9.42900 1.000 12.93000 265 ASN A N 1
ATOM 2019 C CA . ASN A 1 265 ? -59.00700 -22.77200 -10.61700 1.000 11.78000 265 ASN A CA 1
ATOM 2020 C C . ASN A 1 265 ? -59.47500 -21.40400 -11.10200 1.000 13.66000 265 ASN A C 1
ATOM 2021 O O . ASN A 1 265 ? -60.63000 -21.21800 -11.48200 1.000 14.32000 265 ASN A O 1
ATOM 2026 N N . SER A 1 266 ? -58.56300 -20.44400 -11.09500 1.000 14.58000 266 SER A N 1
ATOM 2027 C CA . SER A 1 266 ? -58.88200 -19.07700 -11.46000 1.000 14.62000 266 SER A CA 1
ATOM 2028 C C . SER A 1 266 ? -58.46000 -18.79900 -12.89300 1.000 13.22000 266 SER A C 1
ATOM 2029 O O . SER A 1 266 ? -57.61000 -19.47500 -13.47700 1.000 15.77000 266 SER A O 1
ATOM 2032 N N . THR A 1 267 ? -59.08700 -17.78600 -13.45200 1.000 11.66000 267 THR A N 1
ATOM 2033 C CA . THR A 1 267 ? -58.67700 -17.23800 -14.72500 1.000 11.21000 267 THR A CA 1
ATOM 2034 C C . THR A 1 267 ? -57.36100 -16.48500 -14.58600 1.000 10.25000 267 THR A C 1
ATOM 2035 O O . THR A 1 267 ? -57.17000 -15.71200 -13.64000 1.000 12.50000 267 THR A O 1
ATOM 2039 N N . ILE A 1 268 ? -56.45700 -16.70400 -15.53000 1.000 9.14000 268 ILE A N 1
ATOM 2040 C CA . ILE A 1 268 ? -55.16700 -16.01900 -15.55400 1.000 10.37000 268 ILE A CA 1
ATOM 2041 C C . ILE A 1 268 ? -55.17100 -15.07900 -16.74900 1.000 9.31000 268 ILE A C 1
ATOM 2042 O O . ILE A 1 268 ? -55.21200 -15.52100 -17.90500 1.000 10.55000 268 ILE A O 1
ATOM 2047 N N . HIS A 1 269 ? -55.13100 -13.77500 -16.47900 1.000 10.05000 269 HIS A N 1
ATOM 2048 C CA . HIS A 1 269 ? -55.05800 -12.78500 -17.54400 1.000 10.33000 269 HIS A CA 1
ATOM 2049 C C . HIS A 1 269 ? -53.59900 -12.63900 -17.95500 1.000 9.80000 269 HIS A C 1
ATOM 2050 O O . HIS A 1 269 ? -52.72300 -12.53400 -17.09400 1.000 11.69000 269 HIS A O 1
ATOM 2057 N N . THR A 1 270 ? -53.31600 -12.65800 -19.25200 1.000 10.66000 270 THR A N 1
ATOM 2058 C CA . THR A 1 270 ? -51.93000 -12.64500 -19.70400 1.000 10.96000 270 THR A CA 1
ATOM 2059 C C . THR A 1 270 ? -51.65200 -11.49300 -20.65700 1.000 10.45000 270 THR A C 1
ATOM 2060 O O . THR A 1 270 ? -52.52600 -11.04100 -21.40900 1.000 12.24000 270 THR A O 1
ATOM 2064 N N . ALA A 1 271 ? -50.40200 -11.04500 -20.64300 1.000 12.14000 271 ALA A N 1
ATOM 2065 C CA . ALA A 1 271 ? -49.99400 -9.99600 -21.56300 1.000 12.20000 271 ALA A CA 1
ATOM 2066 C C . ALA A 1 271 ? -48.49500 -10.08100 -21.76300 1.000 10.57000 271 ALA A C 1
ATOM 2067 O O . ALA A 1 271 ? -47.74400 -10.41300 -20.83800 1.000 12.42000 271 ALA A O 1
ATOM 2069 N N . THR A 1 272 ? -48.06200 -9.74000 -22.97000 1.000 10.74000 272 THR A N 1
ATOM 2070 C CA . THR A 1 272 ? -46.65900 -9.45500 -23.23200 1.000 11.16000 272 THR A CA 1
ATOM 2071 C C . THR A 1 272 ? -46.59400 -7.97000 -23.55200 1.000 12.06000 272 THR A C 1
ATOM 2072 O O . THR A 1 272 ? -47.16500 -7.52300 -24.55500 1.000 12.32000 272 THR A O 1
ATOM 2076 N N . ILE A 1 273 ? -45.93300 -7.20700 -22.68400 1.000 11.28000 273 ILE A N 1
ATOM 2077 C CA . ILE A 1 273 ? -45.81900 -5.76000 -22.83700 1.000 11.63000 273 ILE A CA 1
ATOM 2078 C C . ILE A 1 273 ? -44.57200 -5.49200 -23.66300 1.000 10.78000 273 ILE A C 1
ATOM 2079 O O . ILE A 1 273 ? -43.47300 -5.91300 -23.28900 1.000 12.34000 273 ILE A O 1
ATOM 2084 N N . LYS A 1 274 ? -44.74000 -4.81400 -24.79400 1.000 12.01000 274 LYS A N 1
ATOM 2085 C CA . LYS A 1 274 ? -43.64800 -4.59900 -25.72500 1.000 12.83000 274 LYS A CA 1
ATOM 2086 C C . LYS A 1 274 ? -43.42100 -3.11200 -25.95900 1.000 12.12000 274 LYS A C 1
ATOM 2087 O O . LYS A 1 274 ? -44.30600 -2.27700 -25.73800 1.000 13.57000 274 LYS A O 1
ATOM 2093 N N . ALA A 1 275 ? -42.21400 -2.80400 -26.43100 1.000 12.13000 275 ALA A N 1
ATOM 2094 C CA . ALA A 1 275 ? -41.82100 -1.46700 -26.85700 1.000 13.59000 275 ALA A CA 1
ATOM 2095 C C . ALA A 1 275 ? -41.34600 -1.50400 -28.30600 1.000 12.89000 275 ALA A C 1
ATOM 2096 O O . ALA A 1 275 ? -40.83800 -2.51200 -28.77600 1.000 14.65000 275 ALA A O 1
ATOM 2098 N N . ASP A 1 276 ? -41.49300 -0.37600 -29.02000 1.000 16.64000 276 ASP A N 1
ATOM 2099 C CA . ASP A 1 276 ? -41.10000 -0.31200 -30.42600 1.000 17.73000 276 ASP A CA 1
ATOM 2100 C C . ASP A 1 276 ? -39.62800 0.02600 -30.64900 1.000 16.96000 276 ASP A C 1
ATOM 2101 O O . ASP A 1 276 ? -39.07000 -0.39400 -31.67200 1.000 19.83000 276 ASP A O 1
ATOM 2103 N N . ALA A 1 277 ? -38.98900 0.77300 -29.74000 1.000 14.48000 277 ALA A N 1
ATOM 2104 C CA . ALA A 1 277 ? -37.65000 1.31300 -29.96700 1.000 12.61000 277 ALA A CA 1
ATOM 2105 C C . ALA A 1 277 ? -36.60200 0.58800 -29.13400 1.000 11.54000 277 ALA A C 1
ATOM 2106 O O . ALA A 1 277 ? -36.83400 0.26700 -27.96100 1.000 11.87000 277 ALA A O 1
ATOM 2108 N N . LYS A 1 278 ? -35.43800 0.34400 -29.72500 1.000 11.42000 278 LYS A N 1
ATOM 2109 C CA . LYS A 1 278 ? -34.33000 -0.17400 -28.94000 1.000 11.05000 278 LYS A CA 1
ATOM 2110 C C . LYS A 1 278 ? -33.88400 0.87800 -27.92200 1.000 11.14000 278 LYS A C 1
ATOM 2111 O O . LYS A 1 278 ? -33.99200 2.08000 -28.17400 1.000 11.01000 278 LYS A O 1
ATOM 2117 N N . PRO A 1 279 ? -33.35200 0.45500 -26.76600 1.000 10.44000 279 PRO A N 1
ATOM 2118 C CA . PRO A 1 279 ? -33.10900 -0.93200 -26.34800 1.000 10.53000 279 PRO A CA 1
ATOM 2119 C C . PRO A 1 279 ? -34.35000 -1.64500 -25.81100 1.000 10.05000 279 PRO A C 1
ATOM 2120 O O . PRO A 1 279 ? -34.33700 -2.86400 -25.67300 1.000 10.34000 279 PRO A O 1
ATOM 2124 N N . TYR A 1 280 ? -35.40500 -0.88500 -25.51800 1.000 10.36000 280 TYR A N 1
ATOM 2125 C CA . TYR A 1 280 ? -36.58400 -1.44900 -24.85700 1.000 10.40000 280 TYR A CA 1
ATOM 2126 C C . TYR A 1 280 ? -37.22400 -2.56000 -25.67700 1.000 10.79000 280 TYR A C 1
ATOM 2127 O O . TYR A 1 280 ? -37.72100 -3.55300 -25.11600 1.000 11.10000 280 TYR A O 1
ATOM 2136 N N . SER A 1 281 ? -37.22000 -2.42300 -27.00400 1.000 10.94000 281 SER A N 1
ATOM 2137 C CA . SER A 1 281 ? -37.84800 -3.40300 -27.87900 1.000 11.37000 281 SER A CA 1
ATOM 2138 C C . SER A 1 281 ? -37.16100 -4.75700 -27.85000 1.000 11.80000 281 SER A C 1
ATOM 2139 O O . SER A 1 281 ? -37.73800 -5.73600 -28.33600 1.000 12.38000 281 SER A O 1
ATOM 2142 N N . LEU A 1 282 ? -35.95000 -4.84600 -27.31500 1.000 11.65000 282 LEU A N 1
ATOM 2143 C CA . LEU A 1 282 ? -35.27000 -6.12500 -27.18800 1.000 10.96000 282 LEU A CA 1
ATOM 2144 C C . LEU A 1 282 ? -35.79300 -6.95100 -26.02100 1.000 10.74000 282 LEU A C 1
ATOM 2145 O O . LEU A 1 282 ? -35.43600 -8.12500 -25.90700 1.000 12.01000 282 LEU A O 1
ATOM 2150 N N . HIS A 1 283 ? -36.62700 -6.36500 -25.16900 1.000 10.33000 283 HIS A N 1
ATOM 2151 C CA . HIS A 1 283 ? -36.92200 -6.92500 -23.84800 1.000 9.61000 283 HIS A CA 1
ATOM 2152 C C . HIS A 1 283 ? -38.41400 -6.88000 -23.55900 1.000 10.68000 283 HIS A C 1
ATOM 2153 O O . HIS A 1 283 ? -38.88600 -6.05400 -22.77900 1.000 11.58000 283 HIS A O 1
ATOM 2160 N N . PRO A 1 284 ? -39.18800 -7.78000 -24.15500 1.000 11.04000 284 PRO A N 1
ATOM 2161 C CA . PRO A 1 284 ? -40.61400 -7.85800 -23.81200 1.000 11.75000 284 PRO A CA 1
ATOM 2162 C C . PRO A 1 284 ? -40.79600 -8.27400 -22.35600 1.000 10.34000 284 PRO A C 1
ATOM 2163 O O . PRO A 1 284 ? -40.03300 -9.08400 -21.82400 1.000 12.05000 284 PRO A O 1
ATOM 2167 N N . LEU A 1 285 ? -41.81200 -7.71400 -21.70700 1.000 10.37000 285 LEU A N 1
ATOM 2168 C CA . LEU A 1 285 ? -42.13300 -8.05700 -20.32300 1.000 10.08000 285 LEU A CA 1
ATOM 2169 C C . LEU A 1 285 ? -43.32800 -8.99800 -20.30100 1.000 10.50000 285 LEU A C 1
ATOM 2170 O O . LEU A 1 285 ? -44.36300 -8.69600 -20.90700 1.000 11.49000 285 LEU A O 1
ATOM 2175 N N . GLN A 1 286 ? -43.19500 -10.12300 -19.60100 1.000 9.88000 286 GLN A N 1
ATOM 2176 C CA . GLN A 1 286 ? -44.27800 -11.09800 -19.50600 1.000 9.18000 286 GLN A CA 1
ATOM 2177 C C . GLN A 1 286 ? -45.08000 -10.85900 -18.23600 1.000 9.24000 286 GLN A C 1
ATOM 2178 O O . GLN A 1 286 ? -44.50700 -10.68400 -17.15200 1.000 9.95000 286 GLN A O 1
ATOM 2184 N N . VAL A 1 287 ? -46.40500 -10.87200 -18.36600 1.000 9.45000 287 VAL A N 1
ATOM 2185 C CA . VAL A 1 287 ? -47.30800 -10.55300 -17.27100 1.000 9.58000 287 VAL A CA 1
ATOM 2186 C C . VAL A 1 287 ? -48.38200 -11.62900 -17.16900 1.000 8.80000 287 VAL A C 1
ATOM 2187 O O . VAL A 1 287 ? -48.94200 -12.07000 -18.18300 1.000 9.47000 287 VAL A O 1
ATOM 2191 N N . ALA A 1 288 ? -48.69000 -12.02600 -15.94000 1.000 8.94000 288 ALA A N 1
ATOM 2192 C CA . ALA A 1 288 ? -49.85300 -12.86300 -15.66000 1.000 9.30000 288 ALA A CA 1
ATOM 2193 C C . ALA A 1 288 ? -50.51300 -12.34100 -14.40000 1.000 9.61000 288 ALA A C 1
ATOM 2194 O O . ALA A 1 288 ? -49.82700 -12.06800 -13.40900 1.000 12.60000 288 ALA A O 1
ATOM 2196 N N . ALA A 1 289 ? -51.83900 -12.21600 -14.41700 1.000 9.04000 289 ALA A N 1
ATOM 2197 C CA . ALA A 1 289 ? -52.54400 -11.65500 -13.27700 1.000 9.71000 289 ALA A CA 1
ATOM 2198 C C . ALA A 1 289 ? -53.78700 -12.46800 -12.95900 1.000 9.28000 289 ALA A C 1
ATOM 2199 O O . ALA A 1 289 ? -54.41600 -13.05800 -13.84200 1.000 11.17000 289 ALA A O 1
ATOM 2201 N N . VAL A 1 290 ? -54.13700 -12.48800 -11.67700 1.000 9.99000 290 VAL A N 1
ATOM 2202 C CA . VAL A 1 290 ? -55.36400 -13.09600 -11.17500 1.000 10.48000 290 VAL A CA 1
ATOM 2203 C C . VAL A 1 290 ? -56.13100 -12.01900 -10.42000 1.000 11.03000 290 VAL A C 1
ATOM 2204 O O . VAL A 1 290 ? -55.54300 -11.21500 -9.68400 1.000 11.15000 290 VAL A O 1
ATOM 2208 N N . VAL A 1 291 ? -57.44500 -11.99500 -10.60600 1.000 10.92000 291 VAL A N 1
ATOM 2209 C CA . VAL A 1 291 ? -58.32900 -11.04700 -9.93700 1.000 13.46000 291 VAL A CA 1
ATOM 2210 C C . VAL A 1 291 ? -59.29600 -11.85100 -9.07700 1.000 12.63000 291 VAL A C 1
ATOM 2211 O O . VAL A 1 291 ? -59.98300 -12.74700 -9.58600 1.000 15.47000 291 VAL A O 1
ATOM 2215 N N . SER A 1 292 ? -59.32200 -11.56400 -7.77600 1.000 12.93000 292 SER A N 1
ATOM 2216 C CA . SER A 1 292 ? -60.20600 -12.30400 -6.88300 1.000 14.02000 292 SER A CA 1
ATOM 2217 C C . SER A 1 292 ? -60.68400 -11.39300 -5.76600 1.000 16.36000 292 SER A C 1
ATOM 2218 O O . SER A 1 292 ? -59.87900 -10.63600 -5.20700 1.000 17.23000 292 SER A O 1
ATOM 2221 N N . PRO A 1 293 ? -61.96700 -11.46600 -5.39100 1.000 17.82000 293 PRO A N 1
ATOM 2222 C CA . PRO A 1 293 ? -62.42800 -10.71900 -4.21100 1.000 20.19000 293 PRO A CA 1
ATOM 2223 C C . PRO A 1 293 ? -61.83000 -11.22400 -2.91200 1.000 21.50000 293 PRO A C 1
ATOM 2224 O O . PRO A 1 293 ? -61.96100 -10.54600 -1.88600 1.000 23.28000 293 PRO A O 1
ATOM 2228 N N . LYS A 1 294 ? -61.17200 -12.38400 -2.92500 1.000 20.89000 294 LYS A N 1
ATOM 2229 C CA . LYS A 1 294 ? -60.55200 -12.92400 -1.72500 1.000 23.18000 294 LYS A CA 1
ATOM 2230 C C . LYS A 1 294 ? -59.20300 -12.28800 -1.42200 1.000 21.20000 294 LYS A C 1
ATOM 2231 O O . LYS A 1 294 ? -58.70800 -12.42600 -0.30000 1.000 26.95000 294 LYS A O 1
ATOM 2237 N N . PHE A 1 295 ? -58.59100 -11.60900 -2.39100 1.000 21.57000 295 PHE A N 1
ATOM 2238 C CA . PHE A 1 295 ? -57.31100 -10.96300 -2.13800 1.000 22.94000 295 PHE A CA 1
ATOM 2239 C C . PHE A 1 295 ? -57.53700 -9.72100 -1.28300 1.000 28.15000 295 PHE A C 1
ATOM 2240 O O . PHE A 1 295 ? -58.45300 -8.93500 -1.54400 1.000 31.00000 295 PHE A O 1
ATOM 2248 N N . LYS A 1 296 ? -56.70100 -9.54800 -0.25800 1.000 29.67000 296 LYS A N 1
ATOM 2249 C CA . LYS A 1 296 ? -56.88300 -8.47700 0.71800 1.000 30.15000 296 LYS A CA 1
ATOM 2250 C C . LYS A 1 296 ? -56.21600 -7.16800 0.31900 1.000 31.45000 296 LYS A C 1
ATOM 2251 O O . LYS A 1 296 ? -56.61700 -6.10700 0.81200 1.000 28.20000 296 LYS A O 1
ATOM 2253 N N . LYS A 1 297 ? -55.20800 -7.21600 -0.54300 1.000 22.40000 297 LYS A N 1
ATOM 2254 C CA . LYS A 1 297 ? -54.48300 -6.02500 -0.95300 1.000 22.18000 297 LYS A CA 1
ATOM 2255 C C . LYS A 1 297 ? -53.75400 -6.36600 -2.23800 1.000 17.39000 297 LYS A C 1
ATOM 2256 O O . LYS A 1 297 ? -53.53600 -7.54300 -2.54800 1.000 17.86000 297 LYS A O 1
ATOM 2262 N N . PHE A 1 298 ? -53.39200 -5.32400 -2.98200 1.000 17.11000 298 PHE A N 1
ATOM 2263 C CA . PHE A 1 298 ? -52.60600 -5.51000 -4.19300 1.000 15.54000 298 PHE A CA 1
ATOM 2264 C C . PHE A 1 298 ? -51.28100 -6.18500 -3.86500 1.000 15.33000 298 PHE A C 1
ATOM 2265 O O . PHE A 1 298 ? -50.60600 -5.82500 -2.89600 1.000 17.81000 298 PHE A O 1
ATOM 2273 N N . GLU A 1 299 ? -50.89800 -7.16900 -4.68200 1.000 14.04000 299 GLU A N 1
ATOM 2274 C CA . GLU A 1 299 ? -49.58700 -7.78500 -4.54700 1.000 12.70000 299 GLU A CA 1
ATOM 2275 C C . GLU A 1 299 ? -49.00700 -8.01900 -5.93200 1.000 11.88000 299 GLU A C 1
ATOM 2276 O O . GLU A 1 299 ? -49.73400 -8.35400 -6.87500 1.000 11.21000 299 GLU A O 1
ATOM 2282 N N . HIS A 1 300 ? -47.69900 -7.83200 -6.05300 1.000 11.44000 300 HIS A N 1
ATOM 2283 C CA . HIS A 1 300 ? -46.98200 -8.21300 -7.25600 1.000 10.94000 300 HIS A CA 1
ATOM 2284 C C . HIS A 1 300 ? -45.78600 -9.08300 -6.90200 1.000 10.79000 300 HIS A C 1
ATOM 2285 O O . HIS A 1 300 ? -45.25700 -9.03400 -5.78500 1.000 12.09000 300 HIS A O 1
ATOM 2292 N N . VAL A 1 301 ? -45.37700 -9.88700 -7.87100 1.000 9.97000 301 VAL A N 1
ATOM 2293 C CA . VAL A 1 301 ? -44.08300 -10.54700 -7.86500 1.000 10.12000 301 VAL A CA 1
ATOM 2294 C C . VAL A 1 301 ? -43.39000 -10.11200 -9.13600 1.000 8.59000 301 VAL A C 1
ATOM 2295 O O . VAL A 1 301 ? -43.87600 -10.38600 -10.24200 1.000 10.15000 301 VAL A O 1
ATOM 2299 N N . SER A 1 302 ? -42.28200 -9.40200 -8.98100 1.000 8.42000 302 SER A N 1
ATOM 2300 C CA . SER A 1 302 ? -41.54800 -8.84500 -10.11000 1.000 8.07000 302 SER A CA 1
ATOM 2301 C C . SER A 1 302 ? -40.15300 -9.44000 -10.14300 1.000 8.18000 302 SER A C 1
ATOM 2302 O O . SER A 1 302 ? -39.37800 -9.25400 -9.19800 1.000 9.98000 302 SER A O 1
ATOM 2305 N N . ILE A 1 303 ? -39.81800 -10.12100 -11.23100 1.000 7.80000 303 ILE A N 1
ATOM 2306 C CA . ILE A 1 303 ? -38.46500 -10.61000 -11.45100 1.000 8.25000 303 ILE A CA 1
ATOM 2307 C C . ILE A 1 303 ? -37.92800 -9.79300 -12.61200 1.000 8.26000 303 ILE A C 1
ATOM 2308 O O . ILE A 1 303 ? -38.30500 -10.01100 -13.77400 1.000 8.61000 303 ILE A O 1
ATOM 2313 N N . ILE A 1 304 ? -37.08100 -8.81800 -12.28300 1.000 8.19000 304 ILE A N 1
ATOM 2314 C CA . ILE A 1 304 ? -36.57600 -7.83400 -13.23700 1.000 8.16000 304 ILE A CA 1
ATOM 2315 C C . ILE A 1 304 ? -35.06900 -7.99300 -13.29200 1.000 7.49000 304 ILE A C 1
ATOM 2316 O O . ILE A 1 304 ? -34.38600 -7.87900 -12.26800 1.000 8.20000 304 ILE A O 1
ATOM 2321 N N . ASN A 1 305 ? -34.54900 -8.26200 -14.48100 1.000 8.11000 305 ASN A N 1
ATOM 2322 C CA . ASN A 1 305 ? -33.11100 -8.48900 -14.65000 1.000 9.15000 305 ASN A CA 1
ATOM 2323 C C . ASN A 1 305 ? -32.61200 -9.60700 -13.73000 1.000 8.67000 305 ASN A C 1
ATOM 2324 O O . ASN A 1 305 ? -31.46600 -9.60100 -13.27500 1.000 9.73000 305 ASN A O 1
ATOM 2329 N N . GLY A 1 306 ? -33.47800 -10.58300 -13.46300 1.000 8.04000 306 GLY A N 1
ATOM 2330 C CA . GLY A 1 306 ? -33.18600 -11.71600 -12.60400 1.000 9.04000 306 GLY A CA 1
ATOM 2331 C C . GLY A 1 306 ? -33.34200 -11.47400 -11.12400 1.000 7.92000 306 GLY A C 1
ATOM 2332 O O . GLY A 1 306 ? -33.18400 -12.42600 -10.33900 1.000 9.53000 306 GLY A O 1
ATOM 2333 N N . VAL A 1 307 ? -33.61300 -10.24400 -10.71600 1.000 8.08000 307 VAL A N 1
ATOM 2334 C CA . VAL A 1 307 ? -33.68200 -9.83200 -9.31800 1.000 8.12000 307 VAL A CA 1
ATOM 2335 C C . VAL A 1 307 ? -35.14200 -9.80100 -8.89600 1.000 7.70000 307 VAL A C 1
ATOM 2336 O O . VAL A 1 307 ? -36.01300 -9.32400 -9.63700 1.000 8.70000 307 VAL A O 1
ATOM 2340 N N . ASN A 1 308 ? -35.42100 -10.29100 -7.69400 1.000 8.18000 308 ASN A N 1
ATOM 2341 C CA . ASN A 1 308 ? -36.76500 -10.15300 -7.14600 1.000 9.00000 308 ASN A CA 1
ATOM 2342 C C . ASN A 1 308 ? -36.91200 -8.74300 -6.56400 1.000 9.46000 308 ASN A C 1
ATOM 2343 O O . ASN A 1 308 ? -36.45300 -8.45100 -5.46400 1.000 11.82000 308 ASN A O 1
ATOM 2348 N N . CYS A 1 309 ? -37.52500 -7.87300 -7.36000 1.000 9.89000 309 CYS A N 1
ATOM 2349 C CA . CYS A 1 309 ? -37.77600 -6.45500 -7.07800 1.000 9.69000 309 CYS A CA 1
ATOM 2350 C C . CYS A 1 309 ? -39.08200 -6.21600 -6.34300 1.000 10.68000 309 CYS A 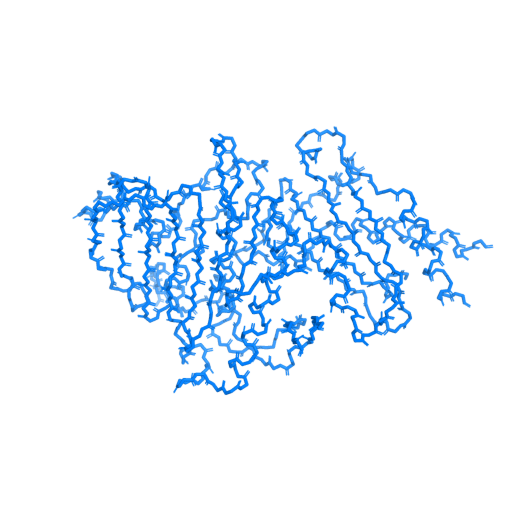C 1
ATOM 2351 O O . CYS A 1 309 ? -40.13600 -6.52300 -6.88800 1.000 11.46000 309 CYS A O 1
ATOM 2354 N N . VAL A 1 310 ? -39.03100 -5.60200 -5.15100 1.000 10.22000 310 VAL A N 1
ATOM 2355 C CA . VAL A 1 310 ? -40.29300 -5.36000 -4.44600 1.000 11.12000 310 VAL A CA 1
ATOM 2356 C C . VAL A 1 310 ? -40.91300 -4.00600 -4.72600 1.000 9.87000 310 VAL A C 1
ATOM 2357 O O . VAL A 1 310 ? -42.08900 -3.80000 -4.38800 1.000 11.34000 310 VAL A O 1
ATOM 2361 N N . LYS A 1 311 ? -40.18000 -3.08600 -5.34900 1.000 9.50000 311 LYS A N 1
ATOM 2362 C CA . LYS A 1 311 ? -40.68100 -1.73400 -5.55700 1.000 9.98000 311 LYS A CA 1
ATOM 2363 C C . LYS A 1 311 ? -40.12000 -1.17900 -6.85600 1.000 9.36000 311 LYS A C 1
ATOM 2364 O O . LYS A 1 311 ? -38.90800 -1.23200 -7.07800 1.000 9.40000 311 LYS A O 1
ATOM 2370 N N . GLY A 1 312 ? -40.99100 -0.65700 -7.71300 1.000 9.85000 312 GLY A N 1
ATOM 2371 C CA . GLY A 1 312 ? -40.50900 -0.00700 -8.92300 1.000 10.91000 312 GLY A CA 1
ATOM 2372 C C . GLY A 1 312 ? -41.64400 0.57500 -9.73900 1.000 10.21000 312 GLY A C 1
ATOM 2373 O O . GLY A 1 312 ? -42.79200 0.12500 -9.66700 1.000 10.48000 312 GLY A O 1
ATOM 2374 N N . GLU A 1 313 ? -41.29200 1.57800 -10.55300 1.000 9.78000 313 GLU A N 1
ATOM 2375 C CA . GLU A 1 313 ? -42.28500 2.27200 -11.36800 1.000 10.09000 313 GLU A CA 1
ATOM 2376 C C . GLU A 1 313 ? -42.89800 1.39500 -12.45100 1.000 9.50000 313 GLU A C 1
ATOM 2377 O O . GLU A 1 313 ? -43.93000 1.77000 -13.01500 1.000 10.46000 313 GLU A O 1
ATOM 2383 N N . HIS A 1 314 ? -42.30500 0.24500 -12.76800 1.000 10.48000 314 HIS A N 1
ATOM 2384 C CA . HIS A 1 314 ? -42.95800 -0.64600 -13.72200 1.000 11.12000 314 HIS A CA 1
ATOM 2385 C C . HIS A 1 314 ? -44.29600 -1.15000 -13.17800 1.000 11.44000 314 HIS A C 1
ATOM 2386 O O . HIS A 1 314 ? -45.25900 -1.32900 -13.93600 1.000 12.56000 314 HIS A O 1
ATOM 2393 N N . VAL A 1 315 ? -44.36700 -1.39300 -11.86600 1.000 10.71000 315 VAL A N 1
ATOM 2394 C CA . VAL A 1 315 ? -45.62600 -1.79100 -11.23200 1.000 13.13000 315 VAL A CA 1
ATOM 2395 C C . VAL A 1 315 ? -46.62500 -0.65800 -11.31700 1.000 11.98000 315 VAL A C 1
ATOM 2396 O O . VAL A 1 315 ? -47.80500 -0.85000 -11.64500 1.000 12.40000 315 VAL A O 1
ATOM 2400 N N . THR A 1 316 ? -46.16700 0.54600 -10.99800 1.000 12.20000 316 THR A N 1
ATOM 2401 C CA . THR A 1 316 ? -47.05400 1.69700 -10.99200 1.000 13.36000 316 THR A CA 1
ATOM 2402 C C . THR A 1 316 ? -47.63500 1.94500 -12.37800 1.000 12.11000 316 THR A C 1
ATOM 2403 O O . THR A 1 316 ? -48.80600 2.31600 -12.51500 1.000 13.29000 316 THR A O 1
ATOM 2407 N N . PHE A 1 317 ? -46.83200 1.72100 -13.41600 1.000 11.72000 317 PHE A N 1
ATOM 2408 C CA . PHE A 1 317 ? -47.30300 1.87400 -14.78700 1.000 12.00000 317 PHE A CA 1
ATOM 2409 C C . PHE A 1 317 ? -48.48800 0.96000 -15.05700 1.000 11.62000 317 PHE A C 1
ATOM 2410 O O . PHE A 1 317 ? -49.50900 1.38600 -15.61600 1.000 12.58000 317 PHE A O 1
ATOM 2418 N N . LEU A 1 318 ? -48.37200 -0.30400 -14.65200 1.000 11.66000 318 LEU A N 1
ATOM 2419 C CA . LEU A 1 318 ? -49.47300 -1.24400 -14.83100 1.000 12.11000 318 LEU A CA 1
ATOM 2420 C C . LEU A 1 318 ? -50.70200 -0.81600 -14.03200 1.000 12.38000 318 LEU A C 1
ATOM 2421 O O . LEU A 1 318 ? -51.82300 -0.79700 -14.56100 1.000 13.73000 318 LEU A O 1
ATOM 2426 N N . LYS A 1 319 ? -50.51300 -0.49100 -12.75000 1.000 12.02000 319 LYS A N 1
ATOM 2427 C CA . LYS A 1 319 ? -51.64400 -0.13700 -11.89000 1.000 13.21000 319 LYS A CA 1
ATOM 2428 C C . LYS A 1 319 ? -52.37200 1.09400 -12.40700 1.000 13.61000 319 LYS A C 1
ATOM 2429 O O . LYS A 1 319 ? -53.60900 1.12400 -12.45300 1.000 16.28000 319 LYS A O 1
ATOM 2435 N N . LYS A 1 320 ? -51.62700 2.13200 -12.79500 1.000 14.45000 320 LYS A N 1
ATOM 2436 C CA . LYS A 1 320 ? -52.27900 3.35500 -13.25200 1.000 14.94000 320 LYS A CA 1
ATOM 2437 C C . LYS A 1 320 ? -53.03100 3.13600 -14.55500 1.000 15.80000 320 LYS A C 1
ATOM 2438 O O . LYS A 1 320 ? -54.11700 3.69800 -14.75000 1.000 17.48000 320 LYS A O 1
ATOM 2444 N N . THR A 1 321 ? -52.48000 2.32100 -15.45200 1.000 15.04000 321 THR A N 1
ATOM 2445 C CA . THR A 1 321 ? -53.15700 2.06900 -16.71800 1.000 14.78000 321 THR A CA 1
ATOM 2446 C C . THR A 1 321 ? -54.45600 1.30000 -16.49900 1.000 16.87000 321 THR A C 1
ATOM 2447 O O . THR A 1 321 ? -55.49300 1.63900 -17.08600 1.000 19.82000 321 THR A O 1
ATOM 2451 N N . ILE A 1 322 ? -54.42800 0.28200 -15.63700 1.000 15.94000 322 ILE A N 1
ATOM 2452 C CA . ILE A 1 322 ? -55.65000 -0.44300 -15.29900 1.000 17.07000 322 ILE A CA 1
ATOM 2453 C C . ILE A 1 322 ? -56.64600 0.48400 -14.61000 1.000 18.80000 322 ILE A C 1
ATOM 2454 O O . ILE A 1 322 ? -57.84600 0.47500 -14.92300 1.000 19.73000 322 ILE A O 1
ATOM 2459 N N . ASN A 1 323 ? -56.16800 1.30700 -13.67200 1.000 18.58000 323 ASN A N 1
ATOM 2460 C CA . ASN A 1 323 ? -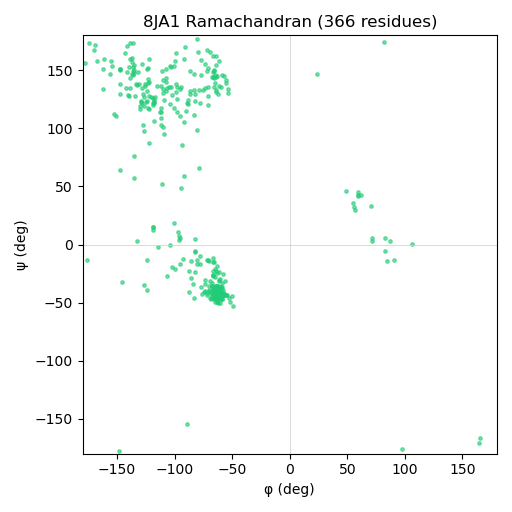57.06400 2.15300 -12.88700 1.000 20.29000 323 ASN A CA 1
ATOM 2461 C C . ASN A 1 323 ? -57.83800 3.12800 -13.76500 1.000 23.42000 323 ASN A C 1
ATOM 2462 O O . ASN A 1 323 ? -59.03100 3.36300 -13.53500 1.000 21.81000 323 ASN A O 1
ATOM 2467 N N . GLU A 1 324 ? -57.19400 3.67100 -14.77800 1.000 22.35000 324 GLU A N 1
ATOM 2468 C CA . GLU A 1 324 ? -57.84100 4.64400 -15.63900 1.000 23.32000 324 GLU A CA 1
ATOM 2469 C C . GLU A 1 324 ? -59.03900 3.99000 -16.30400 1.000 24.56000 324 GLU A C 1
ATOM 2470 O O . GLU A 1 324 ? -60.09700 4.58800 -16.41300 1.000 24.59000 324 GLU A O 1
ATOM 2472 N N . MET A 1 325 ? -58.85900 2.76300 -16.75900 1.000 19.83000 325 MET A N 1
ATOM 2473 C CA . MET A 1 325 ? -59.93200 2.03200 -17.38000 1.000 21.60000 325 MET A CA 1
ATOM 2474 C C . MET A 1 325 ? -61.02700 1.59300 -16.44700 1.000 23.40000 325 MET A C 1
ATOM 2475 O O . MET A 1 325 ? -62.19700 1.58800 -16.80200 1.000 20.94000 325 MET A O 1
ATOM 2477 N N . VAL A 1 326 ? -60.62800 1.18000 -15.26800 1.000 19.74000 326 VAL A N 1
ATOM 2478 C CA . VAL A 1 326 ? -61.60800 0.76900 -14.32200 1.000 19.10000 326 VAL A CA 1
ATOM 2479 C C . VAL A 1 326 ? -62.53100 1.94700 -13.93100 1.000 22.72000 326 VAL A C 1
ATOM 2480 O O . VAL A 1 326 ? -63.72000 1.79700 -13.89600 1.000 22.14000 326 VAL A O 1
ATOM 2484 N N . ILE A 1 327 ? -61.94600 3.09900 -13.66100 1.000 20.66000 327 ILE A N 1
ATOM 2485 C CA . ILE A 1 327 ? -62.74400 4.27100 -13.30600 1.000 24.61000 327 ILE A CA 1
ATOM 2486 C C . ILE A 1 327 ? -63.74500 4.59400 -14.41000 1.000 25.74000 327 ILE A C 1
ATOM 2487 O O . ILE A 1 327 ? -64.91900 4.87900 -14.13900 1.000 27.72000 327 ILE A O 1
ATOM 2489 N N . LYS A 1 328 ? -63.30500 4.53500 -15.66800 1.000 22.92000 328 LYS A N 1
ATOM 2490 C CA . LYS A 1 328 ? -64.19800 4.82600 -16.78700 1.000 24.15000 328 LYS A CA 1
ATOM 2491 C C . LYS A 1 328 ? -65.32300 3.80000 -16.88200 1.000 27.25000 328 LYS A C 1
ATOM 2492 O O . LYS A 1 328 ? -66.50000 4.16200 -16.99300 1.000 28.76000 328 LYS A O 1
ATOM 2494 N N . LYS A 1 329 ? -64.98000 2.50900 -16.83900 1.000 24.28000 329 LYS A N 1
ATOM 2495 C CA . LYS A 1 329 ? -65.99900 1.47200 -16.97500 1.000 26.35000 329 LYS A CA 1
ATOM 2496 C C . LYS A 1 329 ? -66.96000 1.47100 -15.79100 1.000 25.76000 329 LYS A C 1
ATOM 2497 O O . LYS A 1 329 ? -68.16800 1.27900 -15.96600 1.000 26.39000 329 LYS A O 1
ATOM 2499 N N . PHE A 1 330 ? -66.44400 1.68400 -14.57900 1.000 22.35000 330 PHE A N 1
ATOM 2500 C CA . PHE A 1 330 ? -67.30100 1.71900 -13.39800 1.000 24.52000 330 PHE A CA 1
ATOM 2501 C C . PHE A 1 330 ? -68.27100 2.89200 -13.45500 1.000 28.88000 330 PHE A C 1
ATOM 2502 O O . PHE A 1 330 ? -69.44800 2.75300 -13.09700 1.000 31.46000 330 PHE A O 1
ATOM 2510 N N . GLN A 1 331 ? -67.79600 4.05500 -13.90500 0.760 22.26000 331 GLN A N 1
ATOM 2511 C CA . GLN A 1 331 ? -68.64000 5.24600 -13.92200 0.760 28.09000 331 GLN A CA 1
ATOM 2512 C C . GLN A 1 331 ? -69.79300 5.11200 -14.90600 0.760 34.28000 331 GLN A C 1
ATOM 2513 O O . GLN A 1 331 ? -70.83700 5.75000 -14.72300 0.760 33.55000 331 GLN A O 1
ATOM 2515 N N . GLN A 1 332 ? -69.63100 4.29800 -15.94400 0.860 30.66000 332 GLN A N 1
ATOM 2516 C CA . GLN A 1 332 ? -70.69100 4.09500 -16.92400 0.860 35.36000 332 GLN A CA 1
ATOM 2517 C C . GLN A 1 332 ? -71.90100 3.41800 -16.29500 0.860 38.05000 332 GLN A C 1
ATOM 2518 O O . GLN A 1 332 ? -73.03200 3.62800 -16.72800 0.860 41.13000 332 GLN A O 1
ATOM 2524 N N . SER A 1 346 ? -59.33500 0.15800 -6.72300 1.000 30.00000 346 SER A N 1
ATOM 2525 C CA . SER A 1 346 ? -59.45300 -0.52100 -8.01400 1.000 30.00000 346 SER A CA 1
ATOM 2526 C C . SER A 1 346 ? -58.35800 -1.58200 -8.26800 1.000 30.00000 346 SER A C 1
ATOM 2527 O O . SER A 1 346 ? -58.49800 -2.32400 -9.18800 1.000 30.00000 346 SER A O 1
ATOM 2529 N N . CYS A 1 347 ? -57.28600 -1.61800 -7.48200 1.000 24.14000 347 CYS A N 1
ATOM 2530 C CA . CYS A 1 347 ? -56.18100 -2.58600 -7.63400 1.000 20.35000 347 CYS A CA 1
ATOM 2531 C C . CYS A 1 347 ? -56.04300 -3.56600 -6.45400 1.000 19.39000 347 CYS A C 1
ATOM 2532 O O . CYS A 1 347 ? -55.27300 -4.50300 -6.47700 1.000 19.47000 347 CYS A O 1
ATOM 2535 N N . SER A 1 348 ? -56.87300 -3.42200 -5.42700 1.000 20.83000 348 SER A N 1
ATOM 2536 C CA . SER A 1 348 ? -56.74400 -4.29300 -4.28700 1.000 17.68000 348 SER A CA 1
ATOM 2537 C C . SER A 1 348 ? -57.14800 -5.77400 -4.47900 1.000 17.09000 348 SER A C 1
ATOM 2538 O O . SER A 1 348 ? -56.89400 -6.56600 -3.67700 1.000 21.05000 348 SER A O 1
ATOM 2541 N N . ASN A 1 349 ? -57.83100 -6.06400 -5.56100 1.000 14.70000 349 ASN A N 1
ATOM 2542 C CA . ASN A 1 349 ? -58.23100 -7.43200 -5.87900 1.000 15.32000 349 ASN A CA 1
ATOM 2543 C C . ASN A 1 349 ? -57.23800 -8.12500 -6.87900 1.000 13.70000 349 ASN A C 1
ATOM 2544 O O . ASN A 1 349 ? -57.54900 -9.18400 -7.35800 1.000 16.06000 349 ASN A O 1
ATOM 2549 N N . ILE A 1 350 ? -56.07600 -7.51300 -7.13800 1.000 12.70000 350 ILE A N 1
ATOM 2550 C CA . ILE A 1 350 ? -55.14200 -7.98800 -8.15900 1.000 12.87000 350 ILE A CA 1
ATOM 2551 C C . ILE A 1 350 ? -53.95100 -8.67000 -7.50800 1.000 11.31000 350 ILE A C 1
ATOM 2552 O O . ILE A 1 350 ? -53.34700 -8.12900 -6.57300 1.000 12.86000 350 ILE A O 1
ATOM 2557 N N . PHE A 1 351 ? -53.57100 -9.82300 -8.05700 1.000 10.98000 351 PHE A N 1
ATOM 2558 C CA . PHE A 1 351 ? -52.25100 -10.39900 -7.86300 1.000 10.08000 351 PHE A CA 1
ATOM 2559 C C . PHE A 1 351 ? -51.59400 -10.45300 -9.23700 1.000 10.45000 351 PHE A C 1
ATOM 2560 O O . PHE A 1 351 ? -52.18700 -10.98900 -10.17900 1.000 11.12000 351 PHE A O 1
ATOM 2568 N N . VAL A 1 352 ? -50.38700 -9.89100 -9.38100 1.000 10.14000 352 VAL A N 1
ATOM 2569 C CA . VAL A 1 352 ? -49.76600 -9.82600 -10.70300 1.000 11.00000 352 VAL A CA 1
ATOM 2570 C C . VAL A 1 352 ? -48.30700 -10.25600 -10.65000 1.000 9.63000 352 VAL A C 1
ATOM 2571 O O . VAL A 1 352 ? -47.57100 -9.89800 -9.72300 1.000 10.97000 352 VAL A O 1
ATOM 2575 N N . VAL A 1 353 ? -47.90000 -11.03600 -11.64900 1.000 10.30000 353 VAL A N 1
ATOM 2576 C CA . VAL A 1 353 ? -46.51900 -11.47000 -11.84400 1.000 9.58000 353 VAL A CA 1
ATOM 2577 C C . VAL A 1 353 ? -45.98200 -10.75500 -13.07800 1.000 9.36000 353 VAL A C 1
ATOM 2578 O O . VAL A 1 353 ? -46.63100 -10.75900 -14.13200 1.000 9.89000 353 VAL A O 1
ATOM 2582 N N . ILE A 1 354 ? -44.80100 -10.14200 -12.95100 1.000 9.04000 354 ILE A N 1
ATOM 2583 C CA . ILE A 1 354 ? -44.13600 -9.44000 -14.04700 1.000 8.64000 354 ILE A CA 1
ATOM 2584 C C . ILE A 1 354 ? -42.70800 -9.95900 -14.12100 1.000 8.52000 354 ILE A C 1
ATOM 2585 O O . ILE A 1 354 ? -41.96600 -9.87100 -13.13500 1.000 9.07000 354 ILE A O 1
ATOM 2590 N N . VAL A 1 355 ? -42.30900 -10.48500 -15.28200 1.000 8.24000 355 VAL A N 1
ATOM 2591 C CA . VAL A 1 355 ? -40.97900 -11.07400 -15.43400 1.000 8.58000 355 VAL A CA 1
ATOM 2592 C C . VAL A 1 355 ? -40.36400 -10.58400 -16.73400 1.000 7.87000 355 VAL A C 1
ATOM 2593 O O . VAL A 1 355 ? -40.96500 -10.72900 -17.80600 1.000 8.97000 355 VAL A O 1
ATOM 2597 N N . GLY A 1 356 ? -39.14900 -10.06300 -16.64900 1.000 8.18000 356 GLY A N 1
ATOM 2598 C CA . GLY A 1 356 ? -38.41900 -9.68700 -17.84300 1.000 9.08000 356 GLY A CA 1
ATOM 2599 C C . GLY A 1 356 ? -37.25900 -8.77800 -17.49900 1.000 8.29000 356 GLY A C 1
ATOM 2600 O O . GLY A 1 356 ? -36.91700 -8.58700 -16.33400 1.000 9.22000 356 GLY A O 1
ATOM 2601 N N . SER A 1 357 ? -36.65600 -8.23400 -18.54600 1.000 9.00000 357 SER A N 1
ATOM 2602 C CA . SER A 1 357 ? -35.49800 -7.35800 -18.42100 1.000 9.24000 357 SER A CA 1
ATOM 2603 C C . SER A 1 357 ? -35.92600 -5.93300 -18.73000 1.000 8.41000 357 SER A C 1
ATOM 2604 O O . SER A 1 357 ? -36.76600 -5.72100 -19.60400 1.000 10.11000 357 SER A O 1
ATOM 2607 N N . ILE A 1 358 ? -35.35800 -4.95700 -18.01800 1.000 9.02000 358 ILE A N 1
ATOM 2608 C CA . ILE A 1 358 ? -35.59900 -3.55100 -18.30000 1.000 9.48000 358 ILE A CA 1
ATOM 2609 C C . ILE A 1 358 ? -34.25900 -2.83300 -18.38400 1.000 9.22000 358 ILE A C 1
ATOM 2610 O O . ILE A 1 358 ? -33.51900 -2.78300 -17.39400 1.000 10.30000 358 ILE A O 1
ATOM 2615 N N . PRO A 1 359 ? -33.89000 -2.27400 -19.53200 1.000 9.76000 359 PRO A N 1
ATOM 2616 C CA . PRO A 1 359 ? -32.61300 -1.55900 -19.63200 1.000 9.48000 359 PRO A CA 1
ATOM 2617 C C . PRO A 1 359 ? -32.71900 -0.18300 -18.98800 1.000 9.91000 359 PRO A C 1
ATOM 2618 O O . PRO A 1 359 ? -33.76300 0.47200 -19.01500 1.000 11.42000 359 PRO A O 1
ATOM 2622 N N . GLY A 1 360 ? -31.61200 0.24800 -18.38500 1.000 11.01000 360 GLY A N 1
ATOM 2623 C CA . GLY A 1 360 ? -31.49800 1.60000 -17.86500 1.000 13.21000 360 GLY A CA 1
ATOM 2624 C C . GLY A 1 360 ? -32.00200 1.80700 -16.45100 1.000 11.77000 360 GLY A C 1
ATOM 2625 O O . GLY A 1 360 ? -32.00200 2.94800 -15.97500 1.000 16.17000 360 GLY A O 1
ATOM 2626 N N . ILE A 1 361 ? -32.44200 0.75300 -15.76200 1.000 10.07000 361 ILE A N 1
ATOM 2627 C CA . ILE A 1 361 ? -32.84000 0.88900 -14.36000 1.000 9.43000 361 ILE A CA 1
ATOM 2628 C C . ILE A 1 361 ? -31.60400 1.04600 -13.48000 1.000 9.85000 361 ILE A C 1
ATOM 2629 O O . ILE A 1 361 ? -30.49800 0.59700 -13.81300 1.000 12.18000 361 ILE A O 1
ATOM 2634 N N . GLU A 1 362 ? -31.80200 1.66900 -12.32100 1.000 9.12000 362 GLU A N 1
ATOM 2635 C CA . GLU A 1 362 ? -30.75300 1.79100 -11.31700 1.000 9.51000 362 GLU A CA 1
ATOM 2636 C C . GLU A 1 362 ? -31.27900 1.28300 -9.98400 1.000 9.37000 362 GLU A C 1
ATOM 2637 O O . GLU A 1 362 ? -32.35000 1.69700 -9.54300 1.000 12.46000 362 GLU A O 1
ATOM 2643 N N . TRP A 1 363 ? -30.53000 0.40100 -9.33200 1.000 9.12000 363 TRP A N 1
ATOM 2644 C CA . TRP A 1 363 ? -30.94300 -0.13700 -8.03700 1.000 8.87000 363 TRP A CA 1
ATOM 2645 C C . TRP A 1 363 ? -30.56200 0.82600 -6.91200 1.000 9.95000 363 TRP A C 1
ATOM 2646 O O . TRP A 1 363 ? -29.52500 1.48900 -6.96800 1.000 10.70000 363 TRP A O 1
ATOM 2657 N N . THR A 1 364 ? -31.39300 0.88300 -5.85900 1.000 8.71000 364 THR A N 1
ATOM 2658 C CA . THR A 1 364 ? -31.18400 1.86500 -4.79200 1.000 8.83000 364 THR A CA 1
ATOM 2659 C C . THR A 1 364 ? -30.15400 1.45100 -3.73700 1.000 8.82000 364 THR A C 1
ATOM 2660 O O . THR A 1 364 ? -29.82100 2.27500 -2.87300 1.000 10.87000 364 THR A O 1
ATOM 2664 N N . GLY A 1 365 ? -29.64300 0.22600 -3.78200 1.000 8.48000 365 GLY A N 1
ATOM 2665 C CA . GLY A 1 365 ? -28.70300 -0.30100 -2.80200 1.000 7.97000 365 GLY A CA 1
ATOM 2666 C C . GLY A 1 365 ? -28.16800 -1.60400 -3.33900 1.000 7.37000 365 GLY A C 1
ATOM 2667 O O . GLY A 1 365 ? -28.65500 -2.11800 -4.35000 1.000 7.93000 365 GLY A O 1
ATOM 2668 N N . GLN A 1 366 ? -27.16200 -2.14500 -2.64800 1.000 7.68000 366 GLN A N 1
ATOM 2669 C CA . GLN A 1 366 ? -26.62500 -3.44400 -3.04800 1.000 8.17000 366 GLN A CA 1
ATOM 2670 C C . GLN A 1 366 ? -27.68500 -4.52900 -3.01900 1.000 7.90000 366 GLN A C 1
ATOM 2671 O O . GLN A 1 366 ? -27.63800 -5.44600 -3.85300 1.000 8.68000 366 GLN A O 1
ATOM 2677 N N . ARG A 1 367 ? -28.64800 -4.44400 -2.08500 1.000 7.70000 367 ARG A N 1
ATOM 2678 C CA . ARG A 1 367 ? -29.67900 -5.47000 -1.97600 1.000 7.99000 367 ARG A CA 1
ATOM 2679 C C . ARG A 1 367 ? -30.60200 -5.51200 -3.18000 1.000 7.48000 367 ARG A C 1
ATOM 2680 O O . ARG A 1 367 ? -31.26300 -6.52900 -3.39900 1.000 8.85000 367 ARG A O 1
ATOM 2688 N N . LYS A 1 368 ? -30.71200 -4.42300 -3.93900 1.000 7.50000 368 LYS A N 1
ATOM 2689 C CA . LYS A 1 368 ? -31.56200 -4.39800 -5.13000 1.000 8.50000 368 LYS A CA 1
ATOM 2690 C C . LYS A 1 368 ? -33.01900 -4.70900 -4.77700 1.000 8.63000 368 LYS A C 1
ATOM 2691 O O . LYS A 1 368 ? -33.69700 -5.49700 -5.44200 1.000 9.38000 368 LYS A O 1
ATOM 2697 N N . ASP A 1 369 ? -33.50000 -4.06900 -3.70800 1.000 8.83000 369 ASP A N 1
ATOM 2698 C CA . ASP A 1 369 ? -34.91200 -4.17400 -3.33100 1.000 9.22000 369 ASP A CA 1
ATOM 2699 C C . ASP A 1 369 ? -35.80000 -3.31100 -4.22000 1.000 9.08000 369 ASP A C 1
ATOM 2700 O O . ASP A 1 369 ? -36.94300 -3.68700 -4.53200 1.000 11.34000 369 ASP A O 1
ATOM 2705 N N . GLU A 1 370 ? -35.29400 -2.14200 -4.61400 1.000 9.22000 370 GLU A N 1
ATOM 2706 C CA . GLU A 1 370 ? -36.04800 -1.14300 -5.35900 1.000 8.79000 370 GLU A CA 1
ATOM 2707 C C . GLU A 1 370 ? -35.25800 -0.73100 -6.58600 1.000 9.26000 370 GLU A C 1
ATOM 2708 O O . GLU A 1 370 ? -34.04800 -0.49900 -6.49900 1.000 8.81000 370 GLU A O 1
ATOM 2714 N N . LEU A 1 371 ? -35.93900 -0.65900 -7.72800 1.000 8.42000 371 LEU A N 1
ATOM 2715 C CA . LEU A 1 371 ? -35.35300 -0.08200 -8.92800 1.000 8.38000 371 LEU A CA 1
ATOM 2716 C C . LEU A 1 371 ? -35.85500 1.34300 -9.09900 1.000 8.30000 371 LEU A C 1
ATOM 2717 O O . LEU A 1 371 ? -36.94100 1.69700 -8.63800 1.000 9.14000 371 LEU A O 1
ATOM 27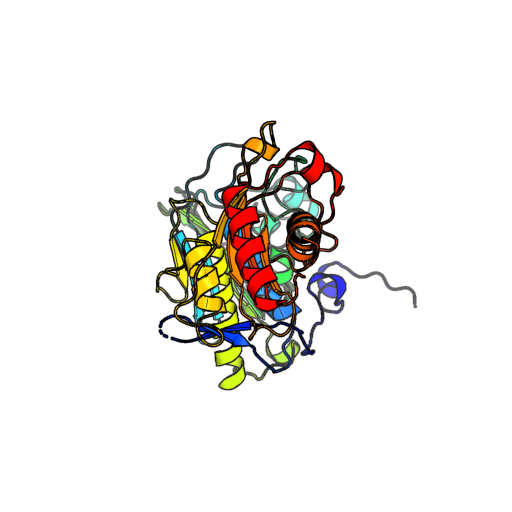22 N N . SER A 1 372 ? -35.04400 2.15700 -9.77600 1.000 7.71000 372 SER A N 1
ATOM 2723 C CA . SER A 1 372 ? -35.32000 3.57000 -10.00600 1.000 8.67000 372 SER A CA 1
ATOM 2724 C C . SER A 1 372 ? -35.26100 3.86700 -11.49500 1.000 7.85000 372 SER A C 1
ATOM 2725 O O . SER A 1 372 ? -34.34000 3.41600 -12.17900 1.000 8.42000 372 SER A O 1
ATOM 2728 N N . ILE A 1 373 ? -36.21000 4.67400 -11.96500 1.000 7.93000 373 ILE A N 1
ATOM 2729 C CA . ILE A 1 373 ? -36.33400 5.00400 -13.38100 1.000 8.28000 373 ILE A CA 1
ATOM 2730 C C . ILE A 1 373 ? -37.30300 6.17400 -13.50100 1.000 7.79000 373 ILE A C 1
ATOM 2731 O O . ILE A 1 373 ? -38.13000 6.40700 -12.60900 1.000 8.46000 373 ILE A O 1
ATOM 2736 N N . ALA A 1 374 ? -37.21800 6.90300 -14.61300 1.000 9.04000 374 ALA A N 1
ATOM 2737 C CA . ALA A 1 374 ? -38.26100 7.87100 -14.94200 1.000 8.67000 374 ALA A CA 1
ATOM 2738 C C . ALA A 1 374 ? -39.53600 7.13400 -15.35200 1.000 8.36000 374 ALA A C 1
ATOM 2739 O O . ALA A 1 374 ? -39.50300 6.28100 -16.25200 1.000 9.59000 374 ALA A O 1
ATOM 2741 N N . GLU A 1 375 ? -40.66400 7.48500 -14.72600 1.000 9.50000 375 GLU A N 1
ATOM 2742 C CA . GLU A 1 375 ? -41.94400 6.87700 -15.09800 1.000 10.50000 375 GLU A CA 1
ATOM 2743 C C . GLU A 1 375 ? -42.23600 7.07400 -16.57900 1.000 9.78000 375 GLU A C 1
ATOM 2744 O O . GLU A 1 375 ? -42.90300 6.24100 -17.20400 1.000 11.32000 375 GLU A O 1
ATOM 2750 N N . ASN A 1 376 ? -41.77100 8.17900 -17.15600 1.000 9.71000 376 ASN A N 1
ATOM 2751 C CA . ASN A 1 376 ? -42.03900 8.43400 -18.56800 1.000 10.61000 376 ASN A CA 1
ATOM 2752 C C . ASN A 1 376 ? -41.42200 7.41200 -19.50600 1.000 10.20000 376 ASN A C 1
ATOM 2753 O O . ASN A 1 376 ? -41.84200 7.34200 -20.66900 1.000 10.85000 376 ASN A O 1
ATOM 2758 N N . VAL A 1 377 ? -40.43100 6.63500 -19.06300 1.000 9.51000 377 VAL A N 1
ATOM 2759 C CA . VAL A 1 377 ? -39.92900 5.56000 -19.91800 1.000 9.14000 377 VAL A CA 1
ATOM 2760 C C . VAL A 1 377 ? -41.07600 4.67800 -20.38000 1.000 8.08000 377 VAL A C 1
ATOM 2761 O O . VAL A 1 377 ? -41.20000 4.34800 -21.56800 1.000 9.03000 377 VAL A O 1
ATOM 2765 N N . PHE A 1 378 ? -41.94600 4.30000 -19.44500 1.000 9.35000 378 PHE A N 1
ATOM 2766 C CA . PHE A 1 378 ? -43.03500 3.39800 -19.79500 1.000 9.14000 378 PHE A CA 1
ATOM 2767 C C . PHE A 1 378 ? -44.07900 4.11400 -20.63400 1.000 11.15000 378 PHE A C 1
ATOM 2768 O O . PHE A 1 378 ? -44.56300 3.55900 -21.62900 1.000 11.46000 378 PHE A O 1
ATOM 2776 N N . LYS A 1 379 ? -44.40600 5.35900 -20.26800 1.000 11.52000 379 LYS A N 1
ATOM 2777 C CA . LYS A 1 379 ? -45.37500 6.14400 -21.03100 1.000 13.53000 379 LYS A CA 1
ATOM 2778 C C . LYS A 1 379 ? -44.92900 6.33300 -22.47700 1.000 13.60000 379 LYS A C 1
ATOM 2779 O O . LYS A 1 379 ? -45.73300 6.19600 -23.41300 1.000 14.90000 379 LYS A O 1
ATOM 2785 N N . THR A 1 380 ? -43.65900 6.66100 -22.68100 1.000 11.36000 380 THR A N 1
ATOM 2786 C CA . THR A 1 380 ? -43.16700 6.91000 -24.02700 1.000 11.98000 380 THR A CA 1
ATOM 2787 C C . THR A 1 380 ? -43.05100 5.62300 -24.83600 1.000 11.07000 380 THR A C 1
ATOM 2788 O O . THR A 1 380 ? -43.42200 5.59400 -26.01800 1.000 13.21000 380 THR A O 1
ATOM 2792 N N . HIS A 1 381 ? -42.52300 4.55700 -24.23800 1.000 10.23000 381 HIS A N 1
ATOM 2793 C CA . HIS A 1 381 ? -42.01700 3.44700 -25.02800 1.000 11.15000 381 HIS A CA 1
ATOM 2794 C C . HIS A 1 381 ? -42.86000 2.18300 -25.02000 1.000 11.21000 381 HIS A C 1
ATOM 2795 O O . HIS A 1 381 ? -42.75600 1.40800 -25.97600 1.000 12.22000 381 HIS A O 1
ATOM 2802 N N . TYR A 1 382 ? -43.63900 1.91800 -23.97100 1.000 10.58000 382 TYR A N 1
ATOM 2803 C CA . TYR A 1 382 ? -44.24200 0.60200 -23.78700 1.000 11.50000 382 TYR A CA 1
ATOM 2804 C C . TYR A 1 382 ? -45.75500 0.64800 -23.97000 1.000 13.29000 382 TYR A C 1
ATOM 2805 O O . TYR A 1 382 ? -46.41400 1.63700 -23.63800 1.000 15.73000 382 TYR A O 1
ATOM 2814 N N . SER A 1 383 ? -46.31200 -0.46200 -24.45000 1.000 12.84000 383 SER A N 1
ATOM 2815 C CA . SER A 1 383 ? -47.74800 -0.57300 -24.69600 1.000 13.59000 383 SER A CA 1
ATOM 2816 C C . SER A 1 383 ? -48.28500 -1.83400 -24.03000 1.000 13.32000 383 SER A C 1
ATOM 2817 O O . SER A 1 383 ? -47.80600 -2.93500 -24.31300 1.000 14.81000 383 SER A O 1
ATOM 2820 N N . ILE A 1 384 ? -49.28100 -1.68200 -23.16600 1.000 11.69000 384 ILE A N 1
ATOM 2821 C CA . ILE A 1 384 ? -49.94600 -2.81800 -22.53300 1.000 11.90000 384 ILE A CA 1
ATOM 2822 C C . ILE A 1 384 ? -51.09100 -3.26500 -23.43900 1.000 12.80000 384 ILE A C 1
ATOM 2823 O O . ILE A 1 384 ? -51.95900 -2.44300 -23.76700 1.000 13.80000 384 ILE A O 1
ATOM 2828 N N . PRO A 1 385 ? -51.13300 -4.52800 -23.85600 1.000 11.60000 385 PRO A N 1
ATOM 2829 C CA . PRO A 1 385 ? -52.19100 -4.97700 -24.77100 1.000 12.15000 385 PRO A CA 1
ATOM 2830 C C . PRO A 1 385 ? -53.59600 -4.67100 -24.27100 1.000 12.39000 385 PRO A C 1
ATOM 2831 O O . PRO A 1 385 ? -53.94700 -4.93900 -23.11600 1.000 12.45000 385 PRO A O 1
ATOM 2835 N N . SER A 1 386 ? -54.41100 -4.13600 -25.18600 1.000 14.81000 386 SER A N 1
ATOM 2836 C CA . SER A 1 386 ? -55.78900 -3.77100 -24.87000 1.000 14.86000 386 SER A CA 1
ATOM 2837 C C . SER A 1 386 ? -56.60200 -4.96700 -24.38100 1.000 13.82000 386 SER A C 1
ATOM 2838 O O . SER A 1 386 ? -57.45500 -4.81900 -23.50000 1.000 15.24000 386 SER A O 1
ATOM 2841 N N . SER A 1 387 ? -56.36100 -6.15600 -24.94700 1.000 14.78000 387 SER A N 1
ATOM 2842 C CA . SER A 1 387 ? -57.14300 -7.33000 -24.55800 1.000 14.85000 387 SER A CA 1
ATOM 2843 C C . SER A 1 387 ? -56.96500 -7.64000 -23.07800 1.000 13.99000 387 SER A C 1
ATOM 2844 O O . SER A 1 387 ? -57.93500 -7.96700 -22.38000 1.000 16.08000 387 SER A O 1
ATOM 2847 N N . PHE A 1 388 ? -55.72800 -7.53000 -22.58100 1.000 13.24000 388 PHE A N 1
ATOM 2848 C CA . PHE A 1 388 ? -55.45000 -7.72300 -21.16000 1.000 13.10000 388 PHE A CA 1
ATOM 2849 C C . PHE A 1 388 ? -56.09800 -6.62700 -20.32000 1.000 12.58000 388 PHE A C 1
ATOM 2850 O O . PHE A 1 388 ? -56.72600 -6.90600 -19.29200 1.000 13.78000 388 PHE A O 1
ATOM 2858 N N . LEU A 1 389 ? -55.95400 -5.36700 -20.73800 1.000 12.31000 389 LEU A N 1
ATOM 2859 C CA . LEU A 1 389 ? -56.56300 -4.28300 -19.97700 1.000 13.88000 389 LEU A CA 1
ATOM 2860 C C . LEU A 1 389 ? -58.07300 -4.44700 -19.90800 1.000 13.63000 389 LEU A C 1
ATOM 2861 O O . LEU A 1 389 ? -58.67800 -4.23700 -18.85300 1.000 15.08000 389 LEU A O 1
ATOM 2866 N N . THR A 1 390 ? -58.69100 -4.83900 -21.02100 1.000 13.77000 390 THR A N 1
ATOM 2867 C CA . THR A 1 390 ? -60.14400 -4.96800 -21.05300 1.000 15.13000 390 THR A CA 1
ATOM 2868 C C . THR A 1 390 ? -60.62900 -6.12100 -20.17800 1.000 15.54000 390 THR A C 1
ATOM 2869 O O . THR A 1 390 ? -61.62900 -5.98400 -19.46400 1.000 16.63000 390 THR A O 1
ATOM 2873 N N . SER A 1 391 ? -59.94400 -7.26400 -20.21500 1.000 14.87000 391 SER A N 1
ATOM 2874 C CA . SER A 1 391 ? -60.38400 -8.39600 -19.40100 1.000 14.99000 391 SER A CA 1
ATOM 2875 C C . SER A 1 391 ? -60.14900 -8.14400 -17.91700 1.000 14.83000 391 SER A C 1
ATOM 2876 O O . SER A 1 391 ? -60.99200 -8.49500 -17.08200 1.000 16.18000 391 SER A O 1
ATOM 2879 N N . MET A 1 392 ? -59.01200 -7.53300 -17.56400 1.000 13.79000 392 MET A N 1
ATOM 2880 C CA . MET A 1 392 ? -58.75400 -7.15000 -16.17900 1.000 13.59000 392 MET A CA 1
ATOM 2881 C C . MET A 1 392 ? -59.83500 -6.20200 -15.69100 1.000 14.44000 392 MET A C 1
ATOM 2882 O O . MET A 1 392 ? -60.37500 -6.36200 -14.59100 1.000 15.89000 392 MET A O 1
ATOM 2887 N N . THR A 1 393 ? -60.15600 -5.19400 -16.51100 1.000 14.63000 393 THR A N 1
ATOM 2888 C CA . THR A 1 393 ? -61.14600 -4.18900 -16.11700 1.000 15.58000 393 THR A CA 1
ATOM 2889 C C . THR A 1 393 ? -62.51700 -4.81900 -15.88600 1.000 17.18000 393 THR A C 1
ATOM 2890 O O . THR A 1 393 ? -63.19700 -4.49900 -14.90300 1.000 19.00000 393 THR A O 1
ATOM 2894 N N . ARG A 1 394 ? -62.92800 -5.72800 -16.77100 1.000 17.92000 394 ARG A N 1
ATOM 2895 C CA . ARG A 1 394 ? -64.21500 -6.39700 -16.60400 1.000 20.79000 394 ARG A CA 1
ATOM 2896 C C . ARG A 1 394 ? -64.26500 -7.17900 -15.30000 1.000 20.97000 394 ARG A C 1
ATOM 2897 O O . ARG A 1 394 ? -65.26600 -7.13000 -14.57300 1.000 21.13000 394 ARG A O 1
ATOM 2899 N N . SER A 1 395 ? -63.19400 -7.90900 -14.98700 1.000 17.81000 395 SER A N 1
ATOM 2900 C CA . SER A 1 395 ? -63.17300 -8.69700 -13.76100 1.000 17.16000 395 SER A CA 1
ATOM 2901 C C . SER A 1 395 ? -63.19500 -7.80100 -12.53000 1.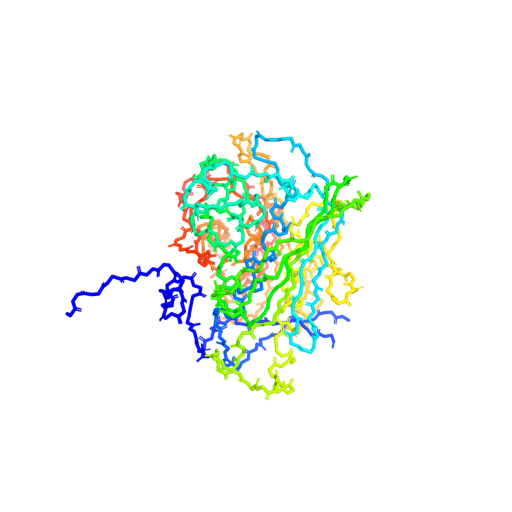000 18.27000 395 SER A C 1
ATOM 2902 O O . SER A 1 395 ? -63.90600 -8.08900 -11.55900 1.000 20.21000 395 SER A O 1
ATOM 2905 N N . ILE A 1 396 ? -62.43800 -6.70200 -12.55800 1.000 16.46000 396 ILE A N 1
ATOM 2906 C CA . ILE A 1 396 ? -62.38500 -5.80000 -11.41300 1.000 15.85000 396 ILE A CA 1
ATOM 2907 C C . ILE A 1 396 ? -63.72700 -5.10700 -11.20700 1.000 17.06000 396 ILE A C 1
ATOM 2908 O O . ILE A 1 396 ? -64.22200 -5.00500 -10.07800 1.000 17.99000 396 ILE A O 1
ATOM 2913 N N . VAL A 1 397 ? -64.32900 -4.61300 -12.28900 1.000 17.56000 397 VAL A N 1
ATOM 2914 C CA . VAL A 1 397 ? -65.59900 -3.89900 -12.17000 1.000 18.61000 397 VAL A CA 1
ATOM 2915 C C . VAL A 1 397 ? -66.69400 -4.83100 -11.66400 1.000 18.88000 397 VAL A C 1
ATOM 2916 O O . VAL A 1 397 ? -67.53800 -4.43500 -10.84700 1.000 21.01000 397 VAL A O 1
ATOM 2920 N N . ASP A 1 398 ? -66.69200 -6.08500 -12.12700 1.000 19.24000 398 ASP A N 1
ATOM 2921 C CA . ASP A 1 398 ? -67.66100 -7.06000 -11.62900 1.000 19.69000 398 ASP A CA 1
ATOM 2922 C C . ASP A 1 398 ? -67.60000 -7.16600 -10.11000 1.000 24.19000 398 ASP A C 1
ATOM 2923 O O . ASP A 1 398 ? -68.63900 -7.22000 -9.43800 1.000 25.22000 398 ASP A O 1
ATOM 2928 N N . ILE A 1 399 ? -66.39800 -7.20900 -9.56400 1.000 20.55000 399 ILE A N 1
ATOM 2929 C CA . ILE A 1 399 ? -66.23700 -7.22000 -8.13400 1.000 21.51000 399 ILE A CA 1
ATOM 2930 C C . ILE A 1 399 ? -66.78700 -5.93600 -7.49500 1.000 25.27000 399 ILE A C 1
ATOM 2931 O O . ILE A 1 399 ? -67.52200 -6.00100 -6.52700 1.000 27.88000 399 ILE A O 1
ATOM 2936 N N . LEU A 1 400 ? -66.39400 -4.76700 -7.99100 1.000 21.03000 400 LEU A N 1
ATOM 2937 C CA . LEU A 1 400 ? -66.84700 -3.45600 -7.47000 1.000 24.91000 400 LEU A CA 1
ATOM 2938 C C . LEU A 1 400 ? -68.37400 -3.38200 -7.46400 1.000 29.11000 400 LEU A C 1
ATOM 2939 O O . LEU A 1 400 ? -68.95300 -2.89700 -6.53800 1.000 30.98000 400 LEU A O 1
ATOM 2944 N N . LEU A 1 401 ? -69.00500 -3.83900 -8.52100 1.000 26.49000 401 LEU A N 1
ATOM 2945 C CA . LEU A 1 401 ? -70.45200 -3.85600 -8.53600 1.000 30.34000 401 LEU A CA 1
ATOM 2946 C C . LEU A 1 401 ? -71.03800 -5.01300 -7.76800 1.000 35.83000 401 LEU A C 1
ATOM 2947 O O . LEU A 1 401 ? -72.19200 -4.87500 -7.38000 1.000 43.53000 401 LEU A O 1
#

InterPro domains:
  IPR001154 DNA topoisomerase II, eukaryotic-type [PR01158] (417-427)
  IPR001154 DNA topoisomerase II, eukaryotic-type [PR01158] (432-439)
  IPR001154 DNA topoisomerase II, eukaryotic-type [PR01158] (495-508)
  IPR001154 DNA topoisomerase II, eukaryotic-type [PR01158] (548-563)
  IPR001154 DNA topoisomerase II, eukaryotic-type [PR01158] (568-579)
  IPR001154 DNA topoisomerase II, eukaryotic-type [PR01158] (617-629)
  IPR001154 DNA topoisomerase II, eukaryotic-type [PR01158] (735-758)
  IPR001154 DNA topoisomerase II, eukaryotic-type [PR01158] (783-805)
  IPR001154 DNA topoisomerase II, eukaryotic-type [PR01158] (814-834)
  IPR001154 DNA topoisomerase II, eukaryotic-type [PR01158] (934-948)
  IPR001154 DNA topoisomerase II, eukaryotic-type [PR01158] (1020-1046)
  IPR001241 DNA topoisomerase, type IIA [SM00433] (53-669)
  IPR002205 DNA topoisomerase, type IIA, domain A [PF00521] (705-1161)
  IPR002205 DNA topoisomerase, type IIA, domain A [PS52040] (707-1174)
  IPR002205 DNA topoisomerase, type IIA, domain A [SM00434] (705-1172)
  IPR013757 DNA topoisomerase, type IIA, alpha-helical domain superfamily [G3DSA:1.10.268.10] (1027-1188)
  IPR013758 DNA topoisomerase, type IIA, domain A, alpha-beta [G3DSA:3.90.199.10] (707-894)
  IPR013759 DNA topoisomerase, type IIA, subunit B, C-terminal [G3DSA:3.40.50.670] (421-670)
  IPR013760 DNA topoisomerase, type IIA-like domain superfamily [SSF56719] (412-1189)
  IPR014721 Small ribosomal subunit protein uS5 domain 2-type fold, subgroup [G3DSA:3.30.230.10] (282-400)

GO terms:
  GO:0030430 host cell cytoplasm (C, EXP)
  GO:0003918 DNA topoisomerase type II (double 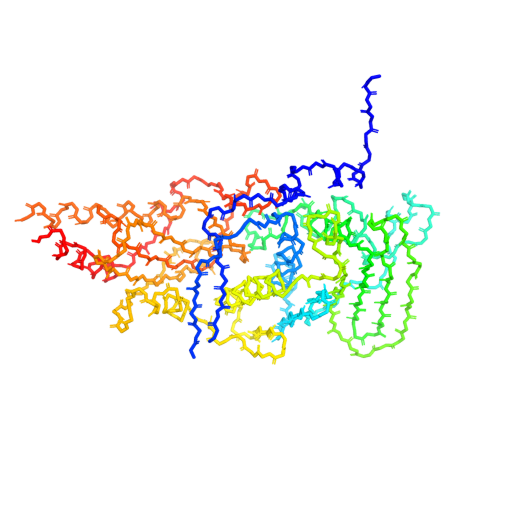strand cut, ATP-hydrolyzing) activity (F, EXP)

Sequence (383 aa):
AFEISDFKEHAKKKKSMWAGALNKVTISGLMGVFTDLMALPIHRDHCPALLKIFDELIVNATDHERACHSKTKKVTYIKISFDKGVFSCENDGPGIPIAKHEQASLIAKRDVYVPEVASCFFLAGTNINKAKDCIKKGGTNGVGLKLAMVVVHSQWAILTTADGAQKYVQQINQQRLDIIEPPTITPSREMFTRRIELMPVYQELGYAEPLSETEQADLSAWIYLRACQCAAYVGKGTTIYYNDKPCRTGSVMALAKMYTLLSAPNSTIHTATIKADAKPYSLHPLQVAAVVSPKFKKFEHVSIINGVNCVKGEHVTFLKKTINEMVIKKFQQSCSNIFVVIVGSIPGIEWTGQRKDELSIAENVFKTHYSIPSSFLTSMTRSIVDILL